Protein AF-0000000086634844 (afdb_homodimer)

Foldseek 3Di:
DQLAADDPVNLVVDDPVVNVVALAQFEEEEEPCLDDPNVVVLSVNLSSHHQEYEYEYQDPVSQVVSQVVSCVRRVHHYYYDNDQLLDLVSLLVVQVVCCVVPNQGAEYHYPFADFDKQDAPVPDDPVVLVVRLSGQQVSLVSNCVNSLVRLLVVLHAHEYEREAAPLLVPVPPPMRGVSNNVSRVNNQVVQVVCQVVCVVSNYHGYYDHPD/DQLAADDPVNLVVDPPVVNVVALAQFAEEEEPCLDDPNVVVLSVNLSSHHQEYEYEYQDPVSQVVSQVVSCVRRVHHYYYDNDQLLDLVSLLVVQVVCCVVPNQGAEYHYPFADFDKQDAPVPDDPVVLVVRLSGQQVSLVSNCVNSLVRCLVVLHAHEYEREAAPLLVPVPPPMRGVSNNVSRVNNQVVQVVCQVVCVVSNYHGYYDHPD

Organism: NCBI:txid1208366

InterPro domains:
  IPR002347 Short-chain dehydrogenase/reductase SDR [PF00106] (26-211)
  IPR002347 Short-chain dehydrogenase/reductase SDR [PR00080] (103-114)
  IPR002347 Short-chain dehydrogenase/reductase SDR [PR00080] (158-166)
  IPR002347 Short-chain dehydrogenase/reductase SDR [PR00080] (180-199)
  IPR002347 Short-chain dehydrogenase/reductase SDR [PR00081] (27-44)
  IPR002347 Short-chain dehydrogenase/reductase SDR [PR00081] (103-114)
  IPR002347 Short-chain dehydrogenase/reductase SDR [PR00081] (152-168)
  IPR002347 Short-chain dehydrogenase/reductase SDR [PR00081] (180-199)
  IPR002347 Short-chain dehydrogenase/reductase SDR [PR00081] (201-211)
  IPR020904 Short-chain dehydrogenase/reductase, conserved site [PS00061] (167-195)
  IPR036291 NAD(P)-binding domain superfamily [SSF51735] (9-211)

Nearest PDB structures (foldseek):
  8bci-assembly2_D  TM=9.249E-01  e=8.885E-14  Pseudomonas aeruginosa PAO1
  4dry-assembly1_A  TM=9.505E-01  e=2.758E-13  Sinorhizobium meliloti 1021
  8bci-assembly2_C  TM=9.245E-01  e=8.885E-14  Pseudomonas aeruginosa PAO1
  8bci-assembly1_A  TM=9.218E-01  e=1.001E-13  Pseudomonas aeruginosa PAO1
  7btm-assembly3_E  TM=8.702E-01  e=8.432E-11  Streptomyces lusitanus

Sequence (422 aa):
EAVQPLTRKVFDQLPHTMRSMSVYGKTIVLTGAARGLGNYMARACAEAGAKNIVIFDANQELGDESAAELHDKTGLPVSFFKVDVRDGAAINAAVEEVVERYGAPDVLVNSAGIADSNIKAETYDPAMFRRLIDINLTGSFLMSQAVGRAMMAAGKPGSIILVASMSGSIVNYPQEQSCYNASKAGVIQLGKSLAAEWAKYDIRVNCISPGEAVQPLTRKVFDQLPHTMRSMSVYGKTIVLTGAARGLGNYMARACAEAGAKNIVIFDANQELGDESAAELHDKTGLPVSFFKVDVRDGAAINAAVEEVVERYGAPDVLVNSAGIADSNIKAETYDPAMFRRLIDINLTGSFLMSQAVGRAMMAAGKPGSIILVASMSGSIVNYPQEQSCYNASKAGVIQLGKSLAAEWAKYDIRVNCISPG

Radius of gyration: 24.72 Å; Cα contacts (8 Å, |Δi|>4): 913; chains: 2; bounding box: 40×80×56 Å

Secondary structure (DSSP, 8-state):
----PPPHHHHTTS-HHHHHT--TT-EEEEES-SSHHHHHHHHHHHHTT-SEEEEEES-HHHHHHHHHHHHHHH-S-EEEEE--TT-HHHHHHHHHHHHHHH-S-SEEEE-------S--GGG--HHHHHHHHIIIIIHHHHHHHHHHHHHHHHT--EEEEEE--GGGTS--SS---HHHHHHHHHHHHHHHHHHHHHGGGTEEEEEE---/----PPPHHHHTTS-HHHHHT--TT-EEEEES-SSHHHHHHHHHHHHTT-SEEEEEES-HHHHHHHHHHHHHHH-S-EEEEE--TT-HHHHHHHHHHHHHHH-S-SEEEE-------S--GGG--HHHHHHHHIIIIIHHHHHHHHHHHHHHHHT--EEEEEE--GGGTS--SS---HHHHHHHHHHHHHHHHHHHHHGGGTEEEEEE---

Solvent-accessible surface area (backbone atoms only — not comparable to full-atom values): 20775 Å² total; per-residue (Å²): 130,84,50,64,49,47,47,68,74,61,50,73,67,43,54,68,73,56,48,72,69,45,48,52,70,28,35,36,37,29,26,33,23,42,46,68,72,26,26,54,49,52,50,51,38,43,24,46,19,30,48,31,42,36,34,30,18,68,48,56,67,51,22,53,51,38,27,51,51,52,20,71,57,56,72,42,58,47,45,65,44,77,31,50,60,70,38,60,68,55,46,45,54,50,52,51,50,44,31,72,73,72,39,57,56,36,30,39,39,41,42,42,62,77,78,62,70,70,44,52,71,78,74,51,55,66,68,58,49,52,52,46,35,37,38,37,29,50,11,49,50,46,52,47,32,49,54,48,46,40,16,55,74,67,72,37,60,29,38,38,38,39,61,36,35,39,44,29,82,37,81,57,84,87,58,35,29,33,65,42,21,11,29,24,17,14,37,44,36,29,29,53,31,46,23,65,69,32,43,85,59,49,29,46,41,44,65,42,52,92,81,127,84,50,64,49,47,48,69,74,62,50,74,67,43,53,68,72,56,46,73,69,44,47,52,70,27,34,36,37,30,25,34,23,42,47,68,72,27,27,53,49,52,49,52,39,43,21,47,18,30,46,33,42,34,34,30,19,67,49,56,69,50,22,51,52,39,28,52,51,52,21,71,56,57,70,42,55,48,43,65,45,78,31,49,60,70,37,60,67,56,45,44,53,52,51,50,51,44,32,72,74,72,39,57,54,38,32,38,39,42,44,43,64,76,79,63,70,71,45,52,72,78,73,52,56,67,68,57,48,51,53,46,35,38,39,36,30,52,11,48,50,46,52,48,32,48,54,48,46,40,16,55,74,67,72,37,61,30,38,37,37,38,62,36,36,38,44,29,83,38,80,57,82,86,59,36,30,32,65,44,22,11,29,24,17,15,36,45,37,28,27,54,30,45,22,65,68,32,45,87,58,48,28,47,39,43,66,43,52,92,80

pLDDT: mean 87.08, std 16.54, range [39.5, 98.75]

Structure (mmCIF, N/CA/C/O backbone):
data_AF-0000000086634844-model_v1
#
loop_
_entity.id
_entity.type
_entity.pdbx_description
1 polymer 'D-arabinitol 2-dehydrogenase'
#
loop_
_atom_site.group_PDB
_atom_site.id
_atom_site.type_symbol
_atom_site.label_atom_id
_atom_site.label_alt_id
_atom_site.label_comp_id
_atom_site.label_asym_id
_atom_site.label_entity_id
_atom_site.label_seq_id
_atom_site.pdbx_PDB_ins_code
_atom_site.Cartn_x
_atom_site.Cartn_y
_atom_site.Cartn_z
_atom_site.occupancy
_atom_site.B_iso_or_equiv
_atom_site.auth_seq_id
_atom_site.auth_comp_id
_atom_site.auth_asym_id
_atom_site.auth_atom_id
_atom_site.pdbx_PDB_model_num
ATOM 1 N N . GLU A 1 1 ? 19.203 32.656 2.291 1 39.84 1 GLU A N 1
ATOM 2 C CA . GLU A 1 1 ? 18.422 33.875 2.051 1 39.84 1 GLU A CA 1
ATOM 3 C C . GLU A 1 1 ? 17.281 34 3.059 1 39.84 1 GLU A C 1
ATOM 5 O O . GLU A 1 1 ? 16.734 33 3.514 1 39.84 1 GLU A O 1
ATOM 10 N N . ALA A 1 2 ? 17.125 35.219 3.605 1 47.25 2 ALA A N 1
ATOM 11 C CA . ALA A 1 2 ? 16.172 35.594 4.637 1 47.25 2 ALA A CA 1
ATOM 12 C C . ALA A 1 2 ? 14.75 35.188 4.246 1 47.25 2 ALA A C 1
ATOM 14 O O . ALA A 1 2 ? 14.336 35.375 3.1 1 47.25 2 ALA A O 1
ATOM 15 N N . VAL A 1 3 ? 14.18 34.094 4.797 1 51.03 3 VAL A N 1
ATOM 16 C CA . VAL A 1 3 ? 12.766 33.781 4.594 1 51.03 3 VAL A CA 1
ATOM 17 C C . VAL A 1 3 ? 11.906 34.938 5.055 1 51.03 3 VAL A C 1
ATOM 19 O O . VAL A 1 3 ? 11.938 35.312 6.23 1 51.03 3 VAL A O 1
ATOM 22 N N . GLN A 1 4 ? 11.516 35.875 4.16 1 53.75 4 GLN A N 1
ATOM 23 C CA . GLN A 1 4 ? 10.641 36.969 4.527 1 53.75 4 GLN A CA 1
ATOM 24 C C . GLN A 1 4 ? 9.172 36.562 4.434 1 53.75 4 GLN A C 1
ATOM 26 O O . GLN A 1 4 ? 8.656 36.344 3.34 1 53.75 4 GLN A O 1
ATOM 31 N N . PRO A 1 5 ? 8.531 36.375 5.621 1 57.34 5 PRO A N 1
ATOM 32 C CA . PRO A 1 5 ? 7.125 35.969 5.586 1 57.34 5 PRO A CA 1
ATOM 33 C C . PRO A 1 5 ? 6.234 37.031 4.926 1 57.34 5 PRO A C 1
ATOM 35 O O . PRO A 1 5 ? 6.559 38.219 4.949 1 57.34 5 PRO A O 1
ATOM 38 N N . LEU A 1 6 ? 5.172 36.562 4.141 1 54.09 6 LEU A N 1
ATOM 39 C CA . LEU A 1 6 ? 4.168 37.438 3.562 1 54.09 6 LEU A CA 1
ATOM 40 C C . LEU A 1 6 ? 3.486 38.281 4.648 1 54.09 6 LEU A C 1
ATOM 42 O O . LEU A 1 6 ? 3.037 37.719 5.66 1 54.09 6 LEU A O 1
ATOM 46 N N . THR A 1 7 ? 3.629 39.562 4.57 1 53.22 7 THR A N 1
ATOM 47 C CA . THR A 1 7 ? 3.008 40.469 5.543 1 53.22 7 THR A CA 1
ATOM 48 C C . THR A 1 7 ? 1.503 40.562 5.305 1 53.22 7 THR A C 1
ATOM 50 O O . THR A 1 7 ? 1.024 40.281 4.203 1 53.22 7 THR A O 1
ATOM 53 N N . ARG A 1 8 ? 0.774 40.75 6.324 1 61.59 8 ARG A N 1
ATOM 54 C CA . ARG A 1 8 ? -0.665 40.969 6.223 1 61.59 8 ARG A CA 1
ATOM 55 C C . ARG A 1 8 ? -0.986 42 5.148 1 61.59 8 ARG A C 1
ATOM 57 O O . ARG A 1 8 ? -1.955 41.844 4.402 1 61.59 8 ARG A O 1
ATOM 64 N N . LYS A 1 9 ? -0.222 43.125 5.082 1 58.12 9 LYS A N 1
ATOM 65 C CA . LYS A 1 9 ? -0.46 44.188 4.129 1 58.12 9 LYS A CA 1
ATOM 66 C C . LYS A 1 9 ? -0.448 43.688 2.693 1 58.12 9 LYS A C 1
ATOM 68 O O . LYS A 1 9 ? -1.319 44.031 1.895 1 58.12 9 LYS A O 1
ATOM 73 N N . VAL A 1 10 ? 0.514 42.875 2.377 1 53.5 10 VAL A N 1
ATOM 74 C CA . VAL A 1 10 ? 0.625 42.344 1.022 1 53.5 10 VAL A CA 1
ATOM 75 C C . VAL A 1 10 ? -0.474 41.312 0.779 1 53.5 10 VAL A C 1
ATOM 77 O O . VAL A 1 10 ? -1.068 41.281 -0.301 1 53.5 10 VAL A O 1
ATOM 80 N N . PHE A 1 11 ? -0.801 40.562 1.791 1 57.69 11 PHE A N 1
ATOM 81 C CA . PHE A 1 11 ? -1.845 39.562 1.693 1 57.69 11 PHE A CA 1
ATOM 82 C C . PHE A 1 11 ? -3.191 40.188 1.372 1 57.69 11 PHE A C 1
ATOM 84 O O . PHE A 1 11 ? -3.945 39.688 0.543 1 57.69 11 PHE A O 1
ATOM 91 N N . ASP A 1 12 ? -3.516 41.25 2.039 1 59.25 12 ASP A N 1
ATOM 92 C CA . ASP A 1 12 ? -4.805 41.906 1.867 1 59.25 12 ASP A CA 1
ATOM 93 C C . ASP A 1 12 ? -4.953 42.438 0.45 1 59.25 12 ASP A C 1
ATOM 95 O O . ASP A 1 12 ? -6.07 42.719 0.002 1 59.25 12 ASP A O 1
ATOM 99 N N . GLN A 1 13 ? -3.793 42.5 -0.184 1 58.62 13 GLN A N 1
ATOM 100 C CA . GLN A 1 13 ? -3.826 43.031 -1.537 1 58.62 13 GLN A CA 1
ATOM 101 C C . GLN A 1 13 ? -3.977 41.938 -2.572 1 58.62 13 GLN A C 1
ATOM 103 O O . GLN A 1 13 ? -4.184 42.188 -3.758 1 58.62 13 GLN A O 1
ATOM 108 N N . LEU A 1 14 ? -3.875 40.688 -2.062 1 57.03 14 LEU A N 1
ATOM 109 C CA . LEU A 1 14 ? -3.971 39.594 -2.998 1 57.03 14 LEU A CA 1
ATOM 110 C C . LEU A 1 14 ? -5.414 39.375 -3.445 1 57.03 14 LEU A C 1
ATOM 112 O O . LEU A 1 14 ? -6.348 39.625 -2.684 1 57.03 14 LEU A O 1
ATOM 116 N N . PRO A 1 15 ? -5.496 38.969 -4.73 1 52.75 15 PRO A N 1
ATOM 117 C CA . PRO A 1 15 ? -6.84 38.594 -5.168 1 52.75 15 PRO A CA 1
ATOM 118 C C . PRO A 1 15 ? -7.418 37.438 -4.363 1 52.75 15 PRO A C 1
ATOM 120 O O . PRO A 1 15 ? -6.668 36.656 -3.785 1 52.75 15 PRO A O 1
ATOM 123 N N . HIS A 1 16 ? -8.734 37.469 -4.281 1 50.94 16 HIS A N 1
ATOM 124 C CA . HIS A 1 16 ? -9.469 36.469 -3.488 1 50.94 16 HIS A CA 1
ATOM 125 C C . HIS A 1 16 ? -9.023 35.062 -3.811 1 50.94 16 HIS A C 1
ATOM 127 O O . HIS A 1 16 ? -8.859 34.219 -2.908 1 50.94 16 HIS A O 1
ATOM 133 N N . THR A 1 17 ? -8.797 34.75 -5.008 1 46.25 17 THR A N 1
ATOM 134 C CA . THR A 1 17 ? -8.406 33.406 -5.449 1 46.25 17 THR A CA 1
ATOM 135 C C . THR A 1 17 ? -7.051 33.031 -4.871 1 46.25 17 THR A C 1
ATOM 137 O O . THR A 1 17 ? -6.855 31.891 -4.441 1 46.25 17 THR A O 1
ATOM 140 N N . MET A 1 18 ? -6.203 34 -4.875 1 48.97 18 MET A N 1
ATOM 141 C CA . MET A 1 18 ? -4.867 33.719 -4.344 1 48.97 18 MET A CA 1
ATOM 142 C C . MET A 1 18 ? -4.898 33.625 -2.824 1 48.97 18 MET A C 1
ATOM 144 O O . MET A 1 18 ? -4.16 32.844 -2.232 1 48.97 18 MET A O 1
ATOM 148 N N . ARG A 1 19 ? -5.797 34.469 -2.248 1 54.38 19 ARG A N 1
ATOM 149 C CA . ARG A 1 19 ? -5.914 34.438 -0.793 1 54.38 19 ARG A CA 1
ATOM 150 C C . ARG A 1 19 ? -6.441 33.094 -0.312 1 54.38 19 ARG A C 1
ATOM 152 O O . ARG A 1 19 ? -6 32.594 0.716 1 54.38 19 ARG A O 1
ATOM 159 N N . SER A 1 20 ? -7.367 32.594 -1.179 1 51.62 20 SER A N 1
ATOM 160 C CA . SER A 1 20 ? -7.992 31.328 -0.78 1 51.62 20 SER A CA 1
ATOM 161 C C . SER A 1 20 ? -6.996 30.172 -0.847 1 51.62 20 SER A C 1
ATOM 163 O O . SER A 1 20 ? -7.168 29.156 -0.165 1 51.62 20 SER A O 1
ATOM 165 N N . MET A 1 21 ? -5.98 30.453 -1.535 1 57.34 21 MET A N 1
ATOM 166 C CA . MET A 1 21 ? -4.977 29.406 -1.686 1 57.34 21 MET A CA 1
ATOM 167 C C . MET A 1 21 ? -3.766 29.688 -0.801 1 57.34 21 MET A C 1
ATOM 169 O O . MET A 1 21 ? -2.82 28.891 -0.773 1 57.34 21 MET A O 1
ATOM 173 N N . SER A 1 22 ? -3.992 30.828 -0.078 1 69.44 22 SER A N 1
ATOM 174 C CA . SER A 1 22 ? -2.859 31.281 0.724 1 69.44 22 SER A CA 1
ATOM 175 C C . SER A 1 22 ? -2.803 30.547 2.061 1 69.44 22 SER A C 1
ATOM 177 O O . SER A 1 22 ? -3.836 30.125 2.592 1 69.44 22 SER A O 1
ATOM 179 N N . VAL A 1 23 ? -1.632 30.266 2.533 1 80.81 23 VAL A N 1
ATOM 180 C CA . VAL A 1 23 ? -1.433 29.656 3.844 1 80.81 23 VAL A CA 1
ATOM 181 C C . VAL A 1 23 ? -1.3 30.75 4.906 1 80.81 23 VAL A C 1
ATOM 183 O O . VAL A 1 23 ? -0.95 30.469 6.055 1 80.81 23 VAL A O 1
ATOM 186 N N . TYR A 1 24 ? -1.638 31.953 4.543 1 83.5 24 TYR A N 1
ATOM 187 C CA . TYR A 1 24 ? -1.5 33.062 5.473 1 83.5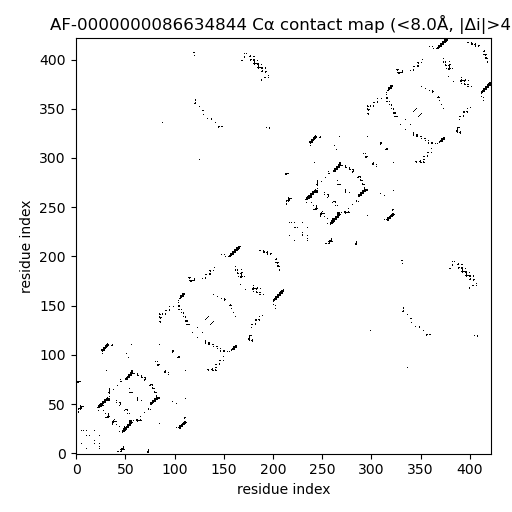 24 TYR A CA 1
ATOM 188 C C . TYR A 1 24 ? -2.402 32.875 6.688 1 83.5 24 TYR A C 1
ATOM 190 O O . TYR A 1 24 ? -3.596 32.594 6.543 1 83.5 24 TYR A O 1
ATOM 198 N N . GLY A 1 25 ? -1.859 33 7.855 1 90.88 25 GLY A N 1
ATOM 199 C CA . GLY A 1 25 ? -2.605 32.906 9.102 1 90.88 25 GLY A CA 1
ATOM 200 C C . GLY A 1 25 ? -2.994 31.5 9.492 1 90.88 25 GLY A C 1
ATOM 201 O O . GLY A 1 25 ? -3.762 31.297 10.43 1 90.88 25 GLY A O 1
ATOM 202 N N . LYS A 1 26 ? -2.463 30.578 8.773 1 94.19 26 LYS A N 1
ATOM 203 C CA . LYS A 1 26 ? -2.889 29.203 8.984 1 94.19 26 LYS A CA 1
ATOM 204 C C . LYS A 1 26 ? -1.898 28.453 9.875 1 94.19 26 LYS A C 1
ATOM 206 O O . LYS A 1 26 ? -0.714 28.797 9.914 1 94.19 26 LYS A O 1
ATOM 211 N N . THR A 1 27 ? -2.408 27.531 10.609 1 97.75 27 THR A N 1
ATOM 212 C CA . THR A 1 27 ? -1.588 26.562 11.312 1 97.75 27 THR A CA 1
ATOM 213 C C . THR A 1 27 ? -1.334 25.344 10.43 1 97.75 27 THR A C 1
ATOM 215 O O . THR A 1 27 ? -2.275 24.672 9.992 1 97.75 27 THR A O 1
ATOM 218 N N . ILE A 1 28 ? -0.035 25.016 10.195 1 97.56 28 ILE A N 1
ATOM 219 C CA . ILE A 1 28 ? 0.343 24 9.227 1 97.56 28 ILE A CA 1
ATOM 220 C C . ILE A 1 28 ? 1.182 22.922 9.914 1 97.56 28 ILE A C 1
ATOM 222 O O . ILE A 1 28 ? 2.191 23.219 10.555 1 97.56 28 ILE A O 1
ATOM 226 N N . VAL A 1 29 ? 0.733 21.734 9.852 1 98.5 29 VAL A N 1
ATOM 227 C CA . VAL A 1 29 ? 1.49 20.578 10.32 1 98.5 29 VAL A CA 1
ATOM 228 C C . VAL A 1 29 ? 2.209 19.922 9.141 1 98.5 29 VAL A C 1
ATOM 230 O O . VAL A 1 29 ? 1.599 19.641 8.109 1 98.5 29 VAL A O 1
ATOM 233 N N . LEU A 1 30 ? 3.486 19.688 9.266 1 97.69 30 LEU A N 1
ATOM 234 C CA . LEU A 1 30 ? 4.273 19 8.242 1 97.69 30 LEU A CA 1
ATOM 235 C C . LEU A 1 30 ? 5.004 17.812 8.836 1 97.69 30 LEU A C 1
ATOM 237 O O . LEU A 1 30 ? 5.676 17.938 9.859 1 97.69 30 LEU A O 1
ATOM 241 N N . THR A 1 31 ? 4.852 16.656 8.227 1 98.31 31 THR A N 1
ATOM 242 C CA . THR A 1 31 ? 5.609 15.484 8.656 1 98.31 31 THR A CA 1
ATOM 243 C C . THR A 1 31 ? 6.883 15.328 7.832 1 98.31 31 THR A C 1
ATOM 245 O O . THR A 1 31 ? 6.934 15.75 6.676 1 98.31 31 THR A O 1
ATOM 248 N N . GLY A 1 32 ? 7.891 14.648 8.445 1 96.44 32 GLY A N 1
ATOM 249 C CA . GLY A 1 32 ? 9.156 14.477 7.742 1 96.44 32 GLY A CA 1
ATOM 250 C C . GLY A 1 32 ? 9.812 15.781 7.355 1 96.44 32 GLY A C 1
ATOM 251 O O . GLY A 1 32 ? 10.398 15.898 6.277 1 96.44 32 GLY A O 1
ATOM 252 N N . ALA A 1 33 ? 9.648 16.781 8.164 1 95.69 33 ALA A N 1
ATOM 253 C CA . ALA A 1 33 ? 10.031 18.109 7.723 1 95.69 33 ALA A CA 1
ATOM 254 C C . ALA A 1 33 ? 11.281 18.594 8.445 1 95.69 33 ALA A C 1
ATOM 256 O O . ALA A 1 33 ? 11.602 19.781 8.438 1 95.69 33 ALA A O 1
ATOM 257 N N . ALA A 1 34 ? 11.938 17.641 9.164 1 95.62 34 ALA A N 1
ATOM 258 C CA . ALA A 1 34 ? 13.188 18.016 9.812 1 95.62 34 ALA A CA 1
ATOM 259 C C . ALA A 1 34 ? 14.281 18.281 8.781 1 95.62 34 ALA A C 1
ATOM 261 O O . ALA A 1 34 ? 15.25 18.984 9.062 1 95.62 34 ALA A O 1
ATOM 262 N N . ARG A 1 35 ? 14.117 17.688 7.602 1 91 35 ARG A N 1
ATOM 263 C CA . ARG A 1 35 ? 15.062 17.859 6.508 1 91 35 ARG A CA 1
ATOM 264 C C . ARG A 1 35 ? 14.398 17.609 5.16 1 91 35 ARG A C 1
ATOM 266 O O . ARG A 1 35 ? 13.203 17.312 5.102 1 91 35 ARG A O 1
ATOM 273 N N . GLY A 1 36 ? 15.156 17.922 4.145 1 88.44 36 GLY A N 1
ATOM 274 C CA . GLY A 1 36 ? 14.727 17.531 2.811 1 88.44 36 GLY A CA 1
ATOM 275 C C . GLY A 1 36 ? 13.516 18.312 2.322 1 88.44 36 GLY A C 1
ATOM 276 O O . GLY A 1 36 ? 13.375 19.5 2.621 1 88.44 36 GLY A O 1
ATOM 277 N N . LEU A 1 37 ? 12.719 17.641 1.517 1 83.62 37 LEU A N 1
ATOM 278 C CA . LEU A 1 37 ? 11.578 18.25 0.848 1 83.62 37 LEU A CA 1
ATOM 279 C C . LEU A 1 37 ? 10.594 18.828 1.865 1 83.62 37 LEU A C 1
ATOM 281 O O . LEU A 1 37 ? 10.086 19.938 1.685 1 83.62 37 LEU A O 1
ATOM 285 N N . GLY A 1 38 ? 10.375 18.078 2.959 1 91.25 38 GLY A N 1
ATOM 286 C CA . GLY A 1 38 ? 9.477 18.562 3.994 1 91.25 38 GLY A CA 1
ATOM 287 C C . GLY A 1 38 ? 9.938 19.859 4.637 1 91.25 38 GLY A C 1
ATOM 288 O O . GLY A 1 38 ? 9.133 20.75 4.918 1 91.25 38 GLY A O 1
ATOM 289 N N . ASN A 1 39 ? 11.195 19.906 4.801 1 93.38 39 ASN A N 1
ATOM 290 C CA . ASN A 1 39 ? 11.758 21.109 5.391 1 93.38 39 ASN A CA 1
ATOM 291 C C . ASN A 1 39 ? 11.625 22.312 4.449 1 93.38 39 ASN A C 1
ATOM 293 O O . ASN A 1 39 ? 11.281 23.406 4.883 1 93.38 39 ASN A O 1
ATOM 297 N N . TYR A 1 40 ? 11.844 22.125 3.205 1 87.56 40 TYR A N 1
ATOM 298 C CA . TYR A 1 40 ? 11.703 23.203 2.223 1 87.56 40 TYR A CA 1
ATOM 299 C C . TYR A 1 40 ? 10.258 23.688 2.15 1 87.56 40 TYR A C 1
ATOM 301 O O . TYR A 1 40 ? 10 24.875 2.004 1 87.56 40 TYR A O 1
ATOM 309 N N . MET A 1 41 ? 9.375 22.781 2.307 1 88.88 41 MET A N 1
ATOM 310 C CA . MET A 1 41 ? 7.965 23.156 2.289 1 88.88 41 MET A CA 1
ATOM 311 C C . MET A 1 41 ? 7.602 23.953 3.537 1 88.88 41 MET A C 1
ATOM 313 O O . MET A 1 41 ? 6.832 24.906 3.463 1 88.88 41 MET A O 1
ATOM 317 N N . ALA A 1 42 ? 8.164 23.516 4.621 1 93.75 42 ALA A N 1
ATOM 318 C CA . ALA A 1 42 ? 7.938 24.266 5.852 1 93.75 42 ALA A CA 1
ATOM 319 C C . ALA A 1 42 ? 8.422 25.703 5.703 1 93.75 42 ALA A C 1
ATOM 321 O O . ALA A 1 42 ? 7.711 26.641 6.082 1 93.75 42 ALA A O 1
ATOM 322 N N . ARG A 1 43 ? 9.523 25.844 5.102 1 90.38 43 ARG A N 1
ATOM 323 C CA . ARG A 1 43 ? 10.102 27.172 4.879 1 90.38 43 ARG A CA 1
ATOM 324 C C . ARG A 1 43 ? 9.219 28 3.951 1 90.38 43 ARG A C 1
ATOM 326 O O . ARG A 1 43 ? 8.969 29.188 4.211 1 90.38 43 ARG A O 1
ATOM 333 N N . ALA A 1 44 ? 8.781 27.391 2.906 1 84.06 44 ALA A N 1
ATOM 334 C CA . ALA A 1 44 ? 7.922 28.078 1.94 1 84.06 44 ALA A CA 1
ATOM 335 C C . ALA A 1 44 ? 6.617 28.531 2.592 1 84.06 44 ALA A C 1
ATOM 337 O O . ALA A 1 44 ? 6.137 29.641 2.326 1 84.06 44 ALA A O 1
ATOM 338 N N . CYS A 1 45 ? 6.074 27.703 3.438 1 90.12 45 CYS A N 1
ATOM 339 C CA . CYS A 1 45 ? 4.844 28.047 4.141 1 90.12 45 CYS A CA 1
ATOM 340 C C . CYS A 1 45 ? 5.062 29.203 5.094 1 90.12 45 CYS A C 1
ATOM 342 O O . CYS A 1 45 ? 4.215 30.094 5.203 1 90.12 45 CYS A O 1
ATOM 344 N N . ALA A 1 46 ? 6.176 29.141 5.785 1 89.62 46 ALA A N 1
ATOM 345 C CA . ALA A 1 46 ? 6.52 30.234 6.684 1 89.62 46 ALA A CA 1
ATOM 346 C C . ALA A 1 46 ? 6.641 31.547 5.918 1 89.62 46 ALA A C 1
ATOM 348 O O . ALA A 1 46 ? 6.078 32.562 6.328 1 89.62 46 ALA A O 1
ATOM 349 N N . GLU A 1 47 ? 7.25 31.469 4.809 1 81.06 47 GLU A N 1
ATOM 350 C CA . GLU A 1 47 ? 7.441 32.656 3.973 1 81.06 47 GLU A CA 1
ATOM 351 C C . GLU A 1 47 ? 6.109 33.156 3.436 1 81.06 47 GLU A C 1
ATOM 353 O O . GLU A 1 47 ? 5.934 34.375 3.242 1 81.06 47 GLU A O 1
ATOM 358 N N . ALA A 1 48 ? 5.262 32.25 3.262 1 80.31 48 ALA A N 1
ATOM 359 C CA . ALA A 1 48 ? 3.967 32.594 2.68 1 80.31 48 ALA A CA 1
ATOM 360 C C . ALA A 1 48 ? 3.006 33.125 3.744 1 80.31 48 ALA A C 1
ATOM 362 O O . ALA A 1 48 ? 1.852 33.438 3.445 1 80.31 48 ALA A O 1
ATOM 363 N N . GLY A 1 49 ? 3.459 33.188 5.023 1 85.31 49 GLY A N 1
ATOM 364 C CA . GLY A 1 49 ? 2.682 33.906 6.031 1 85.31 49 GLY A CA 1
ATOM 365 C C . GLY A 1 49 ? 1.945 32.969 6.977 1 85.31 49 GLY A C 1
ATOM 366 O O . GLY A 1 49 ? 0.981 33.375 7.629 1 85.31 49 GLY A O 1
ATOM 367 N N . ALA A 1 50 ? 2.301 31.688 7.043 1 91.62 50 ALA A N 1
ATOM 368 C CA . ALA A 1 50 ? 1.719 30.781 8.031 1 91.62 50 ALA A CA 1
ATOM 369 C C . ALA A 1 50 ? 1.812 31.375 9.438 1 91.62 50 ALA A C 1
ATOM 371 O O . ALA A 1 50 ? 2.787 32.062 9.766 1 91.62 50 ALA A O 1
ATOM 372 N N . LYS A 1 51 ? 0.782 31.172 10.148 1 94.5 51 LYS A N 1
ATOM 373 C CA . LYS A 1 51 ? 0.759 31.656 11.531 1 94.5 51 LYS A CA 1
ATOM 374 C C . LYS A 1 51 ? 1.59 30.766 12.445 1 94.5 51 LYS A C 1
ATOM 376 O O . LYS A 1 51 ? 2.33 31.266 13.297 1 94.5 51 LYS A O 1
ATOM 381 N N . ASN A 1 52 ? 1.393 29.469 12.352 1 97.06 52 ASN A N 1
ATOM 382 C CA . ASN A 1 52 ? 2.119 28.469 13.109 1 97.06 52 ASN A CA 1
ATOM 383 C C . ASN A 1 52 ? 2.643 27.359 12.203 1 97.06 52 ASN A C 1
ATOM 385 O O . ASN A 1 52 ? 1.935 26.891 11.305 1 97.06 52 ASN A O 1
ATOM 389 N N . ILE A 1 53 ? 3.885 27.016 12.414 1 97.56 53 ILE A N 1
ATOM 390 C CA . ILE A 1 53 ? 4.469 25.859 11.742 1 97.56 53 ILE A CA 1
ATOM 391 C C . ILE A 1 53 ? 4.746 24.75 12.766 1 97.56 53 ILE A C 1
ATOM 393 O O . ILE A 1 53 ? 5.391 24.984 13.789 1 97.56 53 ILE A O 1
ATOM 397 N N . VAL A 1 54 ? 4.223 23.625 12.523 1 98.62 54 VAL A N 1
ATOM 398 C CA . VAL A 1 54 ? 4.422 22.484 13.414 1 98.62 54 VAL A CA 1
ATOM 399 C C . VAL A 1 54 ? 5.102 21.344 12.648 1 98.62 54 VAL A C 1
ATOM 401 O O . VAL A 1 54 ? 4.562 20.844 11.664 1 98.62 54 VAL A O 1
ATOM 404 N N . ILE A 1 55 ? 6.258 20.875 13.125 1 98.38 55 ILE A N 1
ATOM 405 C CA . ILE A 1 55 ? 7.062 19.859 12.453 1 98.38 55 ILE A CA 1
ATOM 406 C C . ILE A 1 55 ? 6.961 18.547 13.211 1 98.38 55 ILE A C 1
ATOM 408 O O . ILE A 1 55 ? 7.23 18.484 14.414 1 98.38 55 ILE A O 1
ATOM 412 N N . PHE A 1 56 ? 6.512 17.516 12.547 1 98.5 56 PHE A N 1
ATOM 413 C CA . PHE A 1 56 ? 6.59 16.141 13.023 1 98.5 56 PHE A CA 1
ATOM 414 C C . PHE A 1 56 ? 7.711 15.383 12.328 1 98.5 56 PHE A C 1
ATOM 416 O O . PHE A 1 56 ? 7.809 15.398 11.102 1 98.5 56 PHE A O 1
ATOM 423 N N . ASP A 1 57 ? 8.547 14.711 13.078 1 98.12 57 ASP A N 1
ATOM 424 C CA . ASP A 1 57 ? 9.633 13.906 12.523 1 98.12 57 ASP A CA 1
ATOM 425 C C . ASP A 1 57 ? 10.148 12.898 13.547 1 98.12 57 ASP A C 1
ATOM 427 O O . ASP A 1 57 ? 9.992 13.094 14.75 1 98.12 57 ASP A O 1
ATOM 431 N N . ALA A 1 58 ? 10.82 11.891 13.055 1 96.69 58 ALA A N 1
ATOM 432 C CA . ALA A 1 58 ? 11.305 10.836 13.945 1 96.69 58 ALA A CA 1
ATOM 433 C C . ALA A 1 58 ? 12.664 11.211 14.539 1 96.69 58 ALA A C 1
ATOM 435 O O . ALA A 1 58 ? 13.094 10.625 15.531 1 96.69 58 ALA A O 1
ATOM 436 N N . ASN A 1 59 ? 13.344 12.102 13.906 1 96.56 59 ASN A N 1
ATOM 437 C CA . ASN A 1 59 ? 14.688 12.461 14.344 1 96.56 59 ASN A CA 1
ATOM 438 C C . ASN A 1 59 ? 14.664 13.672 15.281 1 96.56 59 ASN A C 1
ATOM 440 O O . ASN A 1 59 ? 14.469 14.805 14.836 1 96.56 59 ASN A O 1
ATOM 444 N N . GLN A 1 60 ? 14.93 13.43 16.547 1 97 60 GLN A N 1
ATOM 445 C CA . GLN A 1 60 ? 14.828 14.469 17.562 1 97 60 GLN A CA 1
ATOM 446 C C . GLN A 1 60 ? 15.828 15.594 17.297 1 97 60 GLN A C 1
ATOM 448 O O . GLN A 1 60 ? 15.445 16.766 17.234 1 97 60 GLN A O 1
ATOM 453 N N . GLU A 1 61 ? 17.062 15.203 17.078 1 97.31 61 GLU A N 1
ATOM 454 C CA . GLU A 1 61 ? 18.125 16.203 16.938 1 97.31 61 GLU A CA 1
ATOM 455 C C . GLU A 1 61 ? 17.891 17.078 15.719 1 97.31 61 GLU A C 1
ATOM 457 O O . GLU A 1 61 ? 17.906 18.312 15.82 1 97.31 61 GLU A O 1
ATOM 462 N N . LEU A 1 62 ? 17.656 16.484 14.594 1 96.5 62 LEU A N 1
ATOM 463 C CA . LEU A 1 62 ? 17.422 17.234 13.352 1 96.5 62 LEU A CA 1
ATOM 464 C C . LEU A 1 62 ? 16.156 18.078 13.461 1 96.5 62 LEU A C 1
ATOM 466 O O . LEU A 1 62 ? 16.094 19.188 12.93 1 96.5 62 LEU A O 1
ATOM 470 N N . GLY A 1 63 ? 15.172 17.547 14.125 1 97.75 63 GLY A N 1
ATOM 471 C CA . GLY A 1 63 ? 13.922 18.266 14.305 1 97.75 63 GLY A CA 1
ATOM 472 C C . GLY A 1 63 ? 14.078 19.516 15.148 1 97.75 63 GLY A C 1
ATOM 473 O O . GLY A 1 63 ? 13.578 20.594 14.773 1 97.75 63 GLY A O 1
ATOM 474 N N . ASP A 1 64 ? 14.766 19.391 16.25 1 97.69 64 ASP A N 1
ATOM 475 C CA . ASP A 1 64 ? 15.016 20.531 17.109 1 97.69 64 ASP A CA 1
ATOM 476 C C . ASP A 1 64 ? 15.789 21.625 16.375 1 97.69 64 ASP A C 1
ATOM 478 O O . ASP A 1 64 ? 15.445 22.797 16.453 1 97.69 64 ASP A O 1
ATOM 482 N N . GLU A 1 65 ? 16.781 21.156 15.695 1 97.44 65 GLU A N 1
ATOM 483 C CA . GLU A 1 65 ? 17.609 22.094 14.945 1 97.44 65 GLU A CA 1
ATOM 484 C C . GLU A 1 65 ? 16.812 22.797 13.867 1 97.44 65 GLU A C 1
ATOM 486 O O . GLU A 1 65 ? 16.922 24.016 13.703 1 97.44 65 GLU A O 1
ATOM 491 N N . SER A 1 66 ? 16.016 22.094 13.117 1 96.94 66 SER A N 1
ATOM 492 C CA . SER A 1 66 ? 15.227 22.656 12.031 1 96.94 66 SER A CA 1
ATOM 493 C C . SER A 1 66 ? 14.195 23.641 12.547 1 96.94 66 SER A C 1
ATOM 495 O O . SER A 1 66 ? 14.016 24.719 11.977 1 96.94 66 SER A O 1
ATOM 497 N N . ALA A 1 67 ? 13.547 23.297 13.617 1 97.69 67 ALA A N 1
ATOM 498 C CA . ALA A 1 67 ? 12.539 24.172 14.203 1 97.69 67 ALA A CA 1
ATOM 499 C C . ALA A 1 67 ? 13.164 25.469 14.711 1 97.69 67 ALA A C 1
ATOM 501 O O . ALA A 1 67 ? 12.641 26.547 14.469 1 97.69 67 ALA A O 1
ATOM 502 N N . ALA A 1 68 ? 14.25 25.328 15.406 1 97.44 68 ALA A N 1
ATOM 503 C CA . ALA A 1 68 ? 14.945 26.5 15.945 1 97.44 68 ALA A CA 1
ATOM 504 C C . ALA A 1 68 ? 15.406 27.422 14.828 1 97.44 68 ALA A C 1
ATOM 506 O O . ALA A 1 68 ? 15.227 28.641 14.914 1 97.44 68 ALA A O 1
ATOM 507 N N . GLU A 1 69 ? 15.984 26.828 13.852 1 96 69 GLU A N 1
ATOM 508 C CA . GLU A 1 69 ? 16.484 27.609 12.727 1 96 69 GLU A CA 1
ATOM 509 C C . GLU A 1 69 ? 15.367 28.375 12.031 1 96 69 GLU A C 1
ATOM 511 O O . GLU A 1 69 ? 15.508 29.562 11.734 1 96 69 GLU A O 1
ATOM 516 N N . LEU A 1 70 ? 14.273 27.703 11.75 1 95.31 70 LEU A N 1
ATOM 517 C CA . LEU A 1 70 ? 13.156 28.312 11.047 1 95.31 70 LEU A CA 1
ATOM 518 C C . LEU A 1 70 ? 12.531 29.422 11.891 1 95.31 70 LEU A C 1
ATOM 520 O O . LEU A 1 70 ? 12.164 30.469 11.367 1 95.31 70 LEU A O 1
ATOM 524 N N . HIS A 1 71 ? 12.414 29.203 13.195 1 96.31 71 HIS A N 1
ATOM 525 C CA . HIS A 1 71 ? 11.93 30.234 14.102 1 96.31 71 HIS A CA 1
ATOM 526 C C . HIS A 1 71 ? 12.836 31.469 14.07 1 96.31 71 HIS A C 1
ATOM 528 O O . HIS A 1 71 ? 12.352 32.594 13.969 1 96.31 71 HIS A O 1
ATOM 534 N N . ASP A 1 72 ? 14.094 31.203 14.164 1 94.56 72 ASP A N 1
ATOM 535 C CA . ASP A 1 72 ? 15.062 32.312 14.203 1 94.56 72 ASP A CA 1
ATOM 536 C C . ASP A 1 72 ? 14.992 33.125 12.93 1 94.56 72 ASP A C 1
ATOM 538 O O . ASP A 1 72 ? 15.109 34.375 12.984 1 94.56 72 ASP A O 1
ATOM 542 N N . LYS A 1 73 ? 14.773 32.5 11.859 1 89.94 73 LYS A N 1
ATOM 543 C CA . LYS A 1 73 ? 14.797 33.156 10.562 1 89.94 73 LYS A CA 1
ATOM 544 C C . LYS A 1 73 ? 13.492 33.906 10.312 1 89.94 73 LYS A C 1
ATOM 546 O O . LYS A 1 73 ? 13.469 34.906 9.57 1 89.94 73 LYS A O 1
ATOM 551 N N . THR A 1 74 ? 12.414 33.5 10.906 1 89.38 74 THR A N 1
ATOM 552 C CA . THR A 1 74 ? 11.117 34 10.484 1 89.38 74 THR A CA 1
ATOM 553 C C . THR A 1 74 ? 10.43 34.719 11.633 1 89.38 74 THR A C 1
ATOM 555 O O . THR A 1 74 ? 9.516 35.531 11.414 1 89.38 74 THR A O 1
ATOM 558 N N . GLY A 1 75 ? 10.789 34.406 12.891 1 92.06 75 GLY A N 1
ATOM 559 C CA . GLY A 1 75 ? 10.125 34.938 14.07 1 92.06 75 GLY A CA 1
ATOM 560 C C . GLY A 1 75 ? 8.789 34.281 14.352 1 92.06 75 GLY A C 1
ATOM 561 O O . GLY A 1 75 ? 8.133 34.562 15.344 1 92.06 75 GLY A O 1
ATOM 562 N N . LEU A 1 76 ? 8.383 33.344 13.5 1 92.31 76 LEU A N 1
ATOM 563 C CA . LEU A 1 76 ? 7.105 32.656 13.648 1 92.31 76 LEU A CA 1
ATOM 564 C C . LEU A 1 76 ? 7.199 31.562 14.719 1 92.31 76 LEU A C 1
ATOM 566 O O . LEU A 1 76 ? 8.289 31.047 14.984 1 92.31 76 LEU A O 1
ATOM 570 N N . PRO A 1 77 ? 6.039 31.297 15.352 1 95.88 77 PRO A N 1
ATOM 571 C CA . PRO A 1 77 ? 6.027 30.094 16.203 1 95.88 77 PRO A CA 1
ATOM 572 C C . PRO A 1 77 ? 6.281 28.812 15.406 1 95.88 77 PRO A C 1
ATOM 574 O O . PRO A 1 77 ? 5.57 28.531 14.438 1 95.88 77 PRO A O 1
ATOM 577 N N . VAL A 1 78 ? 7.305 28.125 15.75 1 97.56 78 VAL A N 1
ATOM 578 C CA . VAL A 1 78 ? 7.641 26.828 15.164 1 97.56 78 VAL A CA 1
ATOM 579 C C . VAL A 1 78 ? 7.793 25.781 16.266 1 97.56 78 VAL A C 1
ATOM 581 O O . VAL A 1 78 ? 8.555 25.984 17.219 1 97.56 78 VAL A O 1
ATOM 584 N N . SER A 1 79 ? 7.023 24.781 16.203 1 98.06 79 SER A N 1
ATOM 585 C CA . SER A 1 79 ? 7.094 23.703 17.188 1 98.06 79 SER A CA 1
ATOM 586 C C . SER A 1 79 ? 7.543 22.391 16.531 1 98.06 79 SER A C 1
ATOM 588 O O . SER A 1 79 ? 7.242 22.141 15.367 1 98.06 79 SER A O 1
ATOM 590 N N . PHE A 1 80 ? 8.258 21.594 17.312 1 98.44 80 PHE A N 1
ATOM 591 C CA . PHE A 1 80 ? 8.672 20.266 16.875 1 98.44 80 PHE A CA 1
ATOM 592 C C . PHE A 1 80 ? 8.133 19.188 17.812 1 98.44 80 PHE A C 1
ATOM 594 O O . PHE A 1 80 ? 8.148 19.359 19.031 1 98.44 80 PHE A O 1
ATOM 601 N N . PHE A 1 81 ? 7.605 18.141 17.234 1 98.31 81 PHE A N 1
ATOM 602 C CA . PHE A 1 81 ? 7.188 16.938 17.938 1 98.31 81 PHE A CA 1
ATOM 603 C C . PHE A 1 81 ? 7.891 15.711 17.375 1 98.31 81 PHE A C 1
ATOM 605 O O . PHE A 1 81 ? 7.871 15.484 16.156 1 98.31 81 PHE A O 1
ATOM 612 N N . LYS A 1 82 ? 8.562 14.969 18.203 1 98.31 82 LYS A N 1
ATOM 613 C CA . LYS A 1 82 ? 9.125 13.688 17.766 1 98.31 82 LYS A CA 1
ATOM 614 C C . LYS A 1 82 ? 8.023 12.648 17.562 1 98.31 82 LYS A C 1
ATOM 616 O O . LYS A 1 82 ? 7.457 12.141 18.531 1 98.31 82 LYS A O 1
ATOM 621 N N . VAL A 1 83 ? 7.801 12.344 16.312 1 97.81 83 VAL A N 1
ATOM 622 C CA . VAL A 1 83 ? 6.723 11.406 16 1 97.81 83 VAL A CA 1
ATOM 623 C C . VAL A 1 83 ? 7.18 10.438 14.914 1 97.81 83 VAL A C 1
ATOM 625 O O . VAL A 1 83 ? 7.676 10.859 13.867 1 97.81 83 VAL A O 1
ATOM 628 N N . ASP A 1 84 ? 7.117 9.195 15.227 1 97.69 84 ASP A N 1
ATOM 629 C CA . ASP A 1 84 ? 7.137 8.156 14.195 1 97.69 84 ASP A CA 1
ATOM 630 C C . ASP A 1 84 ? 5.754 7.977 13.57 1 97.69 84 ASP A C 1
ATOM 632 O O . ASP A 1 84 ? 4.793 7.648 14.266 1 97.69 84 ASP A O 1
ATOM 636 N N . VAL A 1 85 ? 5.688 8.195 12.273 1 97.5 85 VAL A N 1
ATOM 637 C CA . VAL A 1 85 ? 4.383 8.227 11.617 1 97.5 85 VAL A CA 1
ATOM 638 C C . VAL A 1 85 ? 3.762 6.836 11.633 1 97.5 85 VAL A C 1
ATOM 640 O O . VAL A 1 85 ? 2.604 6.66 11.242 1 97.5 85 VAL A O 1
ATOM 643 N N . ARG A 1 86 ? 4.461 5.844 12.055 1 96.75 86 ARG A N 1
ATOM 644 C CA . ARG A 1 86 ? 3.918 4.492 12.172 1 96.75 86 ARG A CA 1
ATOM 645 C C . ARG A 1 86 ? 3.223 4.297 13.516 1 96.75 86 ARG A C 1
ATOM 647 O O . ARG A 1 86 ? 2.504 3.314 13.711 1 96.75 86 ARG A O 1
ATOM 654 N N . ASP A 1 87 ? 3.432 5.176 14.406 1 97.81 87 ASP A N 1
ATOM 655 C CA . ASP A 1 87 ? 2.898 5.074 15.758 1 97.81 87 ASP A CA 1
ATOM 656 C C . ASP A 1 87 ? 1.626 5.902 15.914 1 97.81 87 ASP A C 1
ATOM 658 O O . ASP A 1 87 ? 1.688 7.094 16.234 1 97.81 87 ASP A O 1
ATOM 662 N N . GLY A 1 88 ? 0.467 5.207 15.789 1 97.5 88 GLY A N 1
ATOM 663 C CA . GLY A 1 88 ? -0.819 5.887 15.836 1 97.5 88 GLY A CA 1
ATOM 664 C C . GLY A 1 88 ? -1.073 6.598 17.156 1 97.5 88 GLY A C 1
ATOM 665 O O . GLY A 1 88 ? -1.62 7.703 17.172 1 97.5 88 GLY A O 1
ATOM 666 N N . ALA A 1 89 ? -0.691 5.965 18.203 1 97.56 89 ALA A N 1
ATOM 667 C CA . ALA A 1 89 ? -0.898 6.566 19.531 1 97.56 89 ALA A CA 1
ATOM 668 C C . ALA A 1 89 ? -0.067 7.836 19.688 1 97.56 89 ALA A C 1
ATOM 670 O O . ALA A 1 89 ? -0.561 8.844 20.188 1 97.56 89 ALA A O 1
ATOM 671 N N . ALA A 1 90 ? 1.188 7.801 19.266 1 97.81 90 ALA A N 1
ATOM 672 C CA . ALA A 1 90 ? 2.059 8.977 19.344 1 97.81 90 ALA A CA 1
ATOM 673 C C . ALA A 1 90 ? 1.527 10.102 18.469 1 97.81 90 ALA A C 1
ATOM 675 O O . ALA A 1 90 ? 1.579 11.273 18.859 1 97.81 90 ALA A O 1
ATOM 676 N N . ILE A 1 91 ? 1.009 9.781 17.297 1 98.62 91 ILE A N 1
ATOM 677 C CA . ILE A 1 91 ? 0.432 10.766 16.391 1 98.62 91 ILE A CA 1
ATOM 678 C C . ILE A 1 91 ? -0.752 11.453 17.062 1 98.62 91 ILE A C 1
ATOM 680 O O . ILE A 1 91 ? -0.825 12.688 17.078 1 98.62 91 ILE A O 1
ATOM 684 N N . ASN A 1 92 ? -1.64 10.641 17.609 1 98.5 92 ASN A N 1
ATOM 685 C CA . ASN A 1 92 ? -2.828 11.203 18.25 1 98.5 92 ASN A CA 1
ATOM 686 C C . ASN A 1 92 ? -2.463 12.125 19.406 1 98.5 92 ASN A C 1
ATOM 688 O O . ASN A 1 92 ? -3.029 13.211 19.547 1 98.5 92 ASN A O 1
ATOM 692 N N . ALA A 1 93 ? -1.524 11.688 20.203 1 98.5 93 ALA A N 1
ATOM 693 C CA . ALA A 1 93 ? -1.092 12.5 21.344 1 98.5 93 ALA A CA 1
ATOM 694 C C . ALA A 1 93 ? -0.499 13.828 20.875 1 98.5 93 ALA A C 1
ATOM 696 O O . ALA A 1 93 ? -0.794 14.883 21.438 1 98.5 93 ALA A O 1
ATOM 697 N N . ALA A 1 94 ? 0.328 13.797 19.859 1 98.62 94 ALA A N 1
ATOM 698 C CA . ALA A 1 94 ? 0.958 15 19.328 1 98.62 94 ALA A CA 1
ATOM 699 C C . ALA A 1 94 ? -0.081 15.938 18.719 1 98.62 94 ALA A C 1
ATOM 701 O O . ALA A 1 94 ? -0.02 17.156 18.922 1 98.62 94 ALA A O 1
ATOM 702 N N . VAL A 1 95 ? -1.035 15.406 17.953 1 98.75 95 VAL A N 1
ATOM 703 C CA . VAL A 1 95 ? -2.078 16.219 17.328 1 98.75 95 VAL A CA 1
ATOM 704 C C . VAL A 1 95 ? -2.941 16.875 18.406 1 98.75 95 VAL A C 1
ATOM 706 O O . VAL A 1 95 ? -3.332 18.031 18.281 1 98.75 95 VAL A O 1
ATOM 709 N N . GLU A 1 96 ? -3.209 16.094 19.453 1 98.62 96 GLU A N 1
ATOM 710 C CA . GLU A 1 96 ? -3.959 16.656 20.578 1 98.62 96 GLU A CA 1
ATOM 711 C C . GLU A 1 96 ? -3.225 17.844 21.188 1 98.62 96 GLU A C 1
ATOM 713 O O . GLU A 1 96 ? -3.84 18.859 21.516 1 98.62 96 GLU A O 1
ATOM 718 N N . GLU A 1 97 ? -1.987 17.719 21.391 1 98.44 97 GLU A N 1
ATOM 719 C CA . GLU A 1 97 ? -1.197 18.812 21.938 1 98.44 97 GLU A CA 1
ATOM 720 C C . GLU A 1 97 ? -1.229 20.016 21 1 98.44 97 GLU A C 1
ATOM 722 O O . GLU A 1 97 ? -1.293 21.172 21.453 1 98.44 97 GLU A O 1
ATOM 727 N N . VAL A 1 98 ? -1.111 19.797 19.703 1 98.44 98 VAL A N 1
ATOM 728 C CA . VAL A 1 98 ? -1.193 20.875 18.719 1 98.44 98 VAL A CA 1
ATOM 729 C C . VAL A 1 98 ? -2.531 21.594 18.844 1 98.44 98 VAL A C 1
ATOM 731 O O . VAL A 1 98 ? -2.582 22.828 18.828 1 98.44 98 VAL A O 1
ATOM 734 N N . VAL A 1 99 ? -3.604 20.844 18.984 1 98.56 99 VAL A N 1
ATOM 735 C CA . VAL A 1 99 ? -4.941 21.422 19.109 1 98.56 99 VAL A CA 1
ATOM 736 C C . VAL A 1 99 ? -5.027 22.266 20.359 1 98.56 99 VAL A C 1
ATOM 738 O O . VAL A 1 99 ? -5.617 23.359 20.344 1 98.56 99 VAL A O 1
ATOM 741 N N . GLU A 1 100 ? -4.461 21.766 21.422 1 98.19 100 GLU A N 1
ATOM 742 C CA . GLU A 1 100 ? -4.473 22.5 22.672 1 98.19 100 GLU A CA 1
ATOM 743 C C . GLU A 1 100 ? -3.725 23.828 22.547 1 98.19 100 GLU A C 1
ATOM 745 O O . GLU A 1 100 ? -4.168 24.844 23.078 1 98.19 100 GLU A O 1
ATOM 750 N N . ARG A 1 101 ? -2.668 23.828 21.828 1 97.25 101 ARG A N 1
ATOM 751 C CA . ARG A 1 101 ? -1.79 24.984 21.75 1 97.25 101 ARG A CA 1
ATOM 752 C C . ARG A 1 101 ? -2.289 25.984 20.703 1 97.25 101 ARG A C 1
ATOM 754 O O . ARG A 1 101 ? -2.203 27.188 20.906 1 97.25 101 ARG A O 1
ATOM 761 N N . TYR A 1 102 ? -2.709 25.469 19.578 1 97.38 102 TYR A N 1
ATOM 762 C CA . TYR A 1 102 ? -2.904 26.344 18.422 1 97.38 102 TYR A CA 1
ATOM 763 C C . TYR A 1 102 ? -4.324 26.219 17.891 1 97.38 102 TYR A C 1
ATOM 765 O O . TYR A 1 102 ? -4.711 26.953 16.969 1 97.38 102 TYR A O 1
ATOM 773 N N . GLY A 1 103 ? -5.16 25.312 18.469 1 97.69 103 GLY A N 1
ATOM 774 C CA . GLY A 1 103 ? -6.398 24.922 17.812 1 97.69 103 GLY A CA 1
ATOM 775 C C . GLY A 1 103 ? -6.191 23.906 16.719 1 97.69 103 GLY A C 1
ATOM 776 O O . GLY A 1 103 ? -5.055 23.516 16.422 1 97.69 103 GLY A O 1
ATOM 777 N N . ALA A 1 104 ? -7.312 23.453 16.078 1 98.12 104 ALA A N 1
ATOM 778 C CA . ALA A 1 104 ? -7.227 22.469 15 1 98.12 104 ALA A CA 1
ATOM 779 C C . ALA A 1 104 ? -6.379 22.984 13.844 1 98.12 104 ALA A C 1
ATOM 781 O O . ALA A 1 104 ? -6.504 24.141 13.438 1 98.12 104 ALA A O 1
ATOM 782 N N . PRO A 1 105 ? -5.492 22.125 13.344 1 98.12 105 PRO A N 1
ATOM 783 C CA . PRO A 1 105 ? -4.691 22.547 12.203 1 98.12 105 PRO A CA 1
ATOM 784 C C . PRO A 1 105 ? -5.539 22.906 10.984 1 98.12 105 PRO A C 1
ATOM 786 O O . PRO A 1 105 ? -6.621 22.344 10.797 1 98.12 105 PRO A O 1
ATOM 789 N N . ASP A 1 106 ? -5.016 23.844 10.164 1 97.19 106 ASP A N 1
ATOM 790 C CA . ASP A 1 106 ? -5.668 24.203 8.906 1 97.19 106 ASP A CA 1
ATOM 791 C C . ASP A 1 106 ? -5.195 23.297 7.77 1 97.19 106 ASP A C 1
ATOM 793 O O . ASP A 1 106 ? -5.953 23.016 6.836 1 97.19 106 ASP A O 1
ATOM 797 N N . VAL A 1 107 ? -3.912 22.891 7.844 1 96.5 107 VAL A N 1
ATOM 798 C CA . VAL A 1 107 ? -3.281 22.172 6.742 1 96.5 107 VAL A CA 1
ATOM 799 C C . VAL A 1 107 ? -2.379 21.062 7.289 1 96.5 107 VAL A C 1
ATOM 801 O O . VAL A 1 107 ? -1.649 21.281 8.258 1 96.5 107 VAL A O 1
ATOM 804 N N . LEU A 1 108 ? -2.484 19.922 6.758 1 98 108 LEU A N 1
ATOM 805 C CA . LEU A 1 108 ? -1.495 18.859 6.914 1 98 108 LEU A CA 1
ATOM 806 C C . LEU A 1 108 ? -0.716 18.656 5.617 1 98 108 LEU A C 1
ATOM 808 O O . LEU A 1 108 ? -1.31 18.438 4.559 1 98 108 LEU A O 1
ATOM 812 N N . VAL A 1 109 ? 0.568 18.797 5.668 1 95.62 109 VAL A N 1
ATOM 813 C CA . VAL A 1 109 ? 1.463 18.375 4.598 1 95.62 109 VAL A CA 1
ATOM 814 C C . VAL A 1 109 ? 2.191 17.094 5.016 1 95.62 109 VAL A C 1
ATOM 816 O O . VAL A 1 109 ? 3.141 17.141 5.801 1 95.62 109 VAL A O 1
ATOM 819 N N . ASN A 1 110 ? 1.74 16.031 4.535 1 96.62 110 ASN A N 1
ATOM 820 C CA . ASN A 1 110 ? 2.34 14.734 4.852 1 96.62 110 ASN A CA 1
ATOM 821 C C . ASN A 1 110 ? 3.49 14.406 3.908 1 96.62 110 ASN A C 1
ATOM 823 O O . ASN A 1 110 ? 3.275 13.828 2.84 1 96.62 110 ASN A O 1
ATOM 827 N N . SER A 1 111 ? 4.672 14.672 4.363 1 92.5 111 SER A N 1
ATOM 828 C CA . SER A 1 111 ? 5.84 14.5 3.506 1 92.5 111 SER A CA 1
ATOM 829 C C . SER A 1 111 ? 6.75 13.391 4.023 1 92.5 111 SER A C 1
ATOM 831 O O . SER A 1 111 ? 7.738 13.039 3.377 1 92.5 111 SER A O 1
ATOM 833 N N . ALA A 1 112 ? 6.418 12.891 5.211 1 94.94 112 ALA A N 1
ATOM 834 C CA . ALA A 1 112 ? 7.199 11.766 5.723 1 94.94 112 ALA A CA 1
ATOM 835 C C . ALA A 1 112 ? 7.152 10.578 4.758 1 94.94 112 ALA A C 1
ATOM 837 O O . ALA A 1 112 ? 6.082 10.211 4.266 1 94.94 112 ALA A O 1
ATOM 838 N N . GLY A 1 113 ? 8.273 10.055 4.445 1 92.31 113 GLY A N 1
ATOM 839 C CA . GLY A 1 113 ? 8.367 8.914 3.545 1 92.31 113 GLY A CA 1
ATOM 840 C C . GLY A 1 113 ? 9.797 8.484 3.266 1 92.31 113 GLY A C 1
ATOM 841 O O . GLY A 1 113 ? 10.734 9.227 3.555 1 92.31 113 GLY A O 1
ATOM 842 N N . ILE A 1 114 ? 9.938 7.352 2.805 1 91.69 114 ILE A N 1
ATOM 843 C CA . ILE A 1 114 ? 11.234 6.828 2.402 1 91.69 114 ILE A CA 1
ATOM 844 C C . ILE A 1 114 ? 11.148 6.238 0.999 1 91.69 114 ILE A C 1
ATOM 846 O O . ILE A 1 114 ? 10.047 5.961 0.504 1 91.69 114 ILE A O 1
ATOM 850 N N . ALA A 1 115 ? 12.289 6.211 0.392 1 88.25 115 ALA A N 1
ATOM 851 C CA . ALA A 1 115 ? 12.406 5.629 -0.944 1 88.25 115 ALA A CA 1
ATOM 852 C C . ALA A 1 115 ? 13.492 4.559 -0.987 1 88.25 115 ALA A C 1
ATOM 854 O O . ALA A 1 115 ? 14.609 4.777 -0.509 1 88.25 115 ALA A O 1
ATOM 855 N N . ASP A 1 116 ? 13.141 3.35 -1.394 1 86.94 116 ASP A N 1
ATOM 856 C CA . ASP A 1 116 ? 14.086 2.305 -1.776 1 86.94 116 ASP A CA 1
ATOM 857 C C . ASP A 1 116 ? 14.234 2.229 -3.293 1 86.94 116 ASP A C 1
ATOM 859 O O . ASP A 1 116 ? 13.297 1.847 -3.998 1 86.94 116 ASP A O 1
ATOM 863 N N . SER A 1 117 ? 15.414 2.689 -3.756 1 83.88 117 SER A N 1
ATOM 864 C CA . SER A 1 117 ? 15.625 2.754 -5.199 1 83.88 117 SER A CA 1
ATOM 865 C C . SER A 1 117 ? 16.703 1.77 -5.645 1 83.88 117 SER A C 1
ATOM 867 O O . SER A 1 117 ? 17.609 1.448 -4.879 1 83.88 117 SER A O 1
ATOM 869 N N . ASN A 1 118 ? 16.5 1.348 -6.82 1 87.69 118 ASN A N 1
ATOM 870 C CA . ASN A 1 118 ? 17.484 0.501 -7.492 1 87.69 118 ASN A CA 1
ATOM 871 C C . ASN A 1 118 ? 17.672 -0.826 -6.766 1 87.69 118 ASN A C 1
ATOM 873 O O . ASN A 1 118 ? 18.797 -1.286 -6.59 1 87.69 118 ASN A O 1
ATOM 877 N N . ILE A 1 119 ? 16.672 -1.326 -6.289 1 91.81 119 ILE A N 1
ATOM 878 C CA . ILE A 1 119 ? 16.672 -2.66 -5.695 1 91.81 119 ILE A CA 1
ATOM 879 C C . ILE A 1 119 ? 15.758 -3.582 -6.5 1 91.81 119 ILE A C 1
ATOM 881 O O . ILE A 1 119 ? 14.57 -3.297 -6.668 1 91.81 119 ILE A O 1
ATOM 885 N N . LYS A 1 120 ? 16.344 -4.641 -6.961 1 93.81 120 LYS A N 1
ATOM 886 C CA . LYS A 1 120 ? 15.586 -5.602 -7.762 1 93.81 120 LYS A CA 1
ATOM 887 C C . LYS A 1 120 ? 14.477 -6.25 -6.938 1 93.81 120 LYS A C 1
ATOM 889 O O . LYS A 1 120 ? 14.688 -6.617 -5.781 1 93.81 120 LYS A O 1
ATOM 894 N N . ALA A 1 121 ? 13.312 -6.438 -7.586 1 94.88 121 ALA A N 1
ATOM 895 C CA . ALA A 1 121 ? 12.164 -7.016 -6.898 1 94.88 121 ALA A CA 1
ATOM 896 C C . ALA A 1 121 ? 12.461 -8.43 -6.422 1 94.88 121 ALA A C 1
ATOM 898 O O . ALA A 1 121 ? 12.031 -8.828 -5.332 1 94.88 121 ALA A O 1
ATOM 899 N N . GLU A 1 122 ? 13.172 -9.172 -7.23 1 95.44 122 GLU A N 1
ATOM 900 C CA . GLU A 1 122 ? 13.383 -10.586 -6.926 1 95.44 122 GLU A CA 1
ATOM 901 C C . GLU A 1 122 ? 14.352 -10.766 -5.766 1 95.44 122 GLU A C 1
ATOM 903 O O . GLU A 1 122 ? 14.445 -11.852 -5.188 1 95.44 122 GLU A O 1
ATOM 908 N N . THR A 1 123 ? 15.094 -9.734 -5.371 1 95.25 123 THR A N 1
ATOM 909 C CA . THR A 1 123 ? 16.016 -9.844 -4.246 1 95.25 123 THR A CA 1
ATOM 910 C C . THR A 1 123 ? 15.648 -8.852 -3.146 1 95.25 123 THR A C 1
ATOM 912 O O . THR A 1 123 ? 16.375 -8.727 -2.152 1 95.25 123 THR A O 1
ATOM 915 N N . TYR A 1 124 ? 14.609 -8.164 -3.334 1 94.56 124 TYR A N 1
ATOM 916 C CA . TYR A 1 124 ? 14.172 -7.152 -2.373 1 94.56 124 TYR A CA 1
ATOM 917 C C . TYR A 1 124 ? 13.805 -7.789 -1.04 1 94.56 124 TYR A C 1
ATOM 919 O O . TYR A 1 124 ? 13.055 -8.766 -1 1 94.56 124 TYR A O 1
ATOM 927 N N . ASP A 1 125 ? 14.281 -7.277 0.095 1 95.62 125 ASP A N 1
ATOM 928 C CA . ASP A 1 125 ? 14.023 -7.781 1.439 1 95.62 125 ASP A CA 1
ATOM 929 C C . ASP A 1 125 ? 12.578 -7.508 1.859 1 95.62 125 ASP A C 1
ATOM 931 O O . ASP A 1 125 ? 12.164 -6.352 1.953 1 95.62 125 ASP A O 1
ATOM 935 N N . PRO A 1 126 ? 11.836 -8.562 2.221 1 94.75 126 PRO A N 1
ATOM 936 C CA . PRO A 1 126 ? 10.445 -8.391 2.631 1 94.75 126 PRO A CA 1
ATOM 937 C C . PRO A 1 126 ? 10.289 -7.441 3.818 1 94.75 126 PRO A C 1
ATOM 939 O O . PRO A 1 126 ? 9.305 -6.711 3.908 1 94.75 126 PRO A O 1
ATOM 942 N N . ALA A 1 127 ? 11.188 -7.512 4.691 1 95.31 127 ALA A N 1
ATOM 943 C CA . ALA A 1 127 ? 11.125 -6.625 5.848 1 95.31 127 ALA A CA 1
ATOM 944 C C . ALA A 1 127 ? 11.258 -5.164 5.426 1 95.31 127 ALA A C 1
ATOM 946 O O . ALA A 1 127 ? 10.617 -4.285 6.008 1 95.31 127 ALA A O 1
ATOM 947 N N . MET A 1 128 ? 12.133 -4.895 4.426 1 95.06 128 MET A N 1
ATOM 948 C CA . MET A 1 128 ? 12.266 -3.549 3.875 1 95.06 128 MET A CA 1
ATOM 949 C C . MET A 1 128 ? 10.969 -3.094 3.221 1 95.06 128 MET A C 1
ATOM 951 O O . MET A 1 128 ? 10.57 -1.936 3.357 1 95.06 128 MET A O 1
ATOM 955 N N . PHE A 1 129 ? 10.352 -3.947 2.539 1 95.25 129 PHE A N 1
ATOM 956 C CA . PHE A 1 129 ? 9.094 -3.617 1.872 1 95.25 129 PHE A CA 1
ATOM 957 C C . PHE A 1 129 ? 8.023 -3.246 2.891 1 95.25 129 PHE A C 1
ATOM 959 O O . PHE A 1 129 ? 7.352 -2.221 2.748 1 95.25 129 PHE A O 1
ATOM 966 N N . ARG A 1 130 ? 7.855 -4.039 3.918 1 96.06 130 ARG A N 1
ATOM 967 C CA . ARG A 1 130 ? 6.863 -3.768 4.953 1 96.06 130 ARG A CA 1
ATOM 968 C C . ARG A 1 130 ? 7.117 -2.418 5.613 1 96.06 130 ARG A C 1
ATOM 970 O O . ARG A 1 130 ? 6.18 -1.657 5.863 1 96.06 130 ARG A O 1
ATOM 977 N N . ARG A 1 131 ? 8.352 -2.223 5.914 1 95.62 131 ARG A N 1
ATOM 978 C CA . ARG A 1 131 ? 8.727 -0.95 6.523 1 95.62 131 ARG A CA 1
ATOM 979 C C . ARG A 1 131 ? 8.367 0.22 5.617 1 95.62 131 ARG A C 1
ATOM 981 O O . ARG A 1 131 ? 7.82 1.226 6.078 1 95.62 131 ARG A O 1
ATOM 988 N N . LEU A 1 132 ? 8.68 0.076 4.352 1 96 132 LEU A N 1
ATOM 989 C CA . LEU A 1 132 ? 8.406 1.108 3.357 1 96 132 LEU A CA 1
ATOM 990 C C . LEU A 1 132 ? 6.91 1.402 3.281 1 96 132 LEU A C 1
ATOM 992 O O . LEU A 1 132 ? 6.5 2.564 3.314 1 96 132 LEU A O 1
ATOM 996 N N . ILE A 1 133 ? 6.133 0.368 3.246 1 96.81 133 ILE A N 1
ATOM 997 C CA . ILE A 1 133 ? 4.684 0.511 3.148 1 96.81 133 ILE A CA 1
ATOM 998 C C . ILE A 1 133 ? 4.141 1.148 4.426 1 96.81 133 ILE A C 1
ATOM 1000 O O . ILE A 1 133 ? 3.262 2.012 4.371 1 96.81 133 ILE A O 1
ATOM 1004 N N . ASP A 1 134 ? 4.609 0.725 5.516 1 97.31 134 ASP A N 1
ATOM 1005 C CA . ASP A 1 134 ? 4.125 1.226 6.801 1 97.31 134 ASP A CA 1
ATOM 1006 C C . ASP A 1 134 ? 4.395 2.723 6.941 1 97.31 134 ASP A C 1
ATOM 1008 O O . ASP A 1 134 ? 3.529 3.475 7.391 1 97.31 134 ASP A O 1
ATOM 1012 N N . ILE A 1 135 ? 5.527 3.146 6.551 1 96.62 135 ILE A N 1
ATOM 1013 C CA . ILE A 1 135 ? 5.895 4.555 6.664 1 96.62 135 ILE A CA 1
ATOM 1014 C C . ILE A 1 135 ? 5.137 5.371 5.617 1 96.62 135 ILE A C 1
ATOM 1016 O O . ILE A 1 135 ? 4.473 6.352 5.949 1 96.62 135 ILE A O 1
ATOM 1020 N N . ASN A 1 136 ? 5.191 4.961 4.332 1 96.19 136 ASN A N 1
ATOM 1021 C CA . ASN A 1 136 ? 4.691 5.77 3.225 1 96.19 136 ASN A CA 1
ATOM 1022 C C . ASN A 1 136 ? 3.166 5.754 3.164 1 96.19 136 ASN A C 1
ATOM 1024 O O . ASN A 1 136 ? 2.541 6.797 2.957 1 96.19 136 ASN A O 1
ATOM 1028 N N . LEU A 1 137 ? 2.592 4.586 3.34 1 96.75 137 LEU A N 1
ATOM 1029 C CA . LEU A 1 137 ? 1.156 4.457 3.115 1 96.75 137 LEU A CA 1
ATOM 1030 C C . LEU A 1 137 ? 0.395 4.469 4.438 1 96.75 137 LEU A C 1
ATOM 1032 O O . LEU A 1 137 ? -0.45 5.34 4.66 1 96.75 137 LEU A O 1
ATOM 1036 N N . THR A 1 138 ? 0.748 3.537 5.348 1 97.62 138 THR A N 1
ATOM 1037 C CA . THR A 1 138 ? 0.061 3.484 6.633 1 97.62 138 THR A CA 1
ATOM 1038 C C . THR A 1 138 ? 0.245 4.793 7.398 1 97.62 138 THR A C 1
ATOM 1040 O O . THR A 1 138 ? -0.712 5.328 7.961 1 97.62 138 THR A O 1
ATOM 1043 N N . GLY A 1 139 ? 1.454 5.27 7.402 1 97.88 139 GLY A N 1
ATOM 1044 C CA . GLY A 1 139 ? 1.721 6.547 8.047 1 97.88 139 GLY A CA 1
ATOM 1045 C C . GLY A 1 139 ? 0.884 7.684 7.492 1 97.88 139 GLY A C 1
ATOM 1046 O O . GLY A 1 139 ? 0.396 8.523 8.25 1 97.88 139 GLY A O 1
ATOM 1047 N N . SER A 1 140 ? 0.717 7.73 6.152 1 97.38 140 SER A N 1
ATOM 1048 C CA . SER A 1 140 ? -0.113 8.75 5.516 1 97.38 140 SER A CA 1
ATOM 1049 C C . SER A 1 140 ? -1.559 8.656 5.992 1 97.38 140 SER A C 1
ATOM 1051 O O . SER A 1 140 ? -2.201 9.68 6.234 1 97.38 140 SER A O 1
ATOM 1053 N N . PHE A 1 141 ? -2.033 7.496 6.113 1 97.88 141 PHE A N 1
ATOM 1054 C CA . PHE A 1 141 ? -3.396 7.297 6.59 1 97.88 141 PHE A CA 1
ATOM 1055 C C . PHE A 1 141 ? -3.537 7.746 8.039 1 97.88 141 PHE A C 1
ATOM 1057 O O . PHE A 1 141 ? -4.465 8.484 8.383 1 97.88 141 PHE A O 1
ATOM 1064 N N . LEU A 1 142 ? -2.646 7.301 8.898 1 98.44 142 LEU A N 1
ATOM 1065 C CA . LEU A 1 142 ? -2.734 7.594 10.32 1 98.44 142 LEU A CA 1
ATOM 1066 C C . LEU A 1 142 ? -2.672 9.094 10.578 1 98.44 142 LEU A C 1
ATOM 1068 O O . LEU A 1 142 ? -3.451 9.625 11.367 1 98.44 142 LEU A O 1
ATOM 1072 N N . MET A 1 143 ? -1.759 9.734 9.883 1 98.5 143 MET A N 1
ATOM 1073 C CA . MET A 1 143 ? -1.643 11.18 10.023 1 98.5 143 MET A CA 1
ATOM 1074 C C . MET A 1 143 ? -2.904 11.883 9.523 1 98.5 143 MET A C 1
ATOM 1076 O O . MET A 1 143 ? -3.43 12.773 10.195 1 98.5 143 MET A O 1
ATOM 1080 N N . SER A 1 144 ? -3.348 11.484 8.359 1 98.31 144 SER A N 1
ATOM 1081 C CA . SER A 1 144 ? -4.555 12.07 7.797 1 98.31 144 SER A CA 1
ATOM 1082 C C . SER A 1 144 ? -5.75 11.883 8.727 1 98.31 144 SER A C 1
ATOM 1084 O O . SER A 1 144 ? -6.535 12.805 8.938 1 98.31 144 SER A O 1
ATOM 1086 N N . GLN A 1 145 ? -5.844 10.688 9.25 1 98.5 145 GLN A N 1
ATOM 1087 C CA . GLN A 1 145 ? -6.961 10.375 10.133 1 98.5 145 GLN A CA 1
ATOM 1088 C C . GLN A 1 145 ? -6.945 11.266 11.375 1 98.5 145 GLN A C 1
ATOM 1090 O O . GLN A 1 145 ? -7.969 11.844 11.75 1 98.5 145 GLN A O 1
ATOM 1095 N N . ALA A 1 146 ? -5.82 11.367 12.008 1 98.69 146 ALA A N 1
ATOM 1096 C CA . ALA A 1 146 ? -5.695 12.141 13.242 1 98.69 146 ALA A CA 1
ATOM 1097 C C . ALA A 1 146 ? -6.012 13.609 13 1 98.69 146 ALA A C 1
ATOM 1099 O O . ALA A 1 146 ? -6.816 14.203 13.719 1 98.69 146 ALA A O 1
ATOM 1100 N N . VAL A 1 147 ? -5.418 14.203 11.977 1 98.75 147 VAL A N 1
ATOM 1101 C CA . VAL A 1 147 ? -5.609 15.617 11.695 1 98.75 147 VAL A CA 1
ATOM 1102 C C . VAL A 1 147 ? -7.023 15.852 11.164 1 98.75 147 VAL A C 1
ATOM 1104 O O . VAL A 1 147 ? -7.672 16.844 11.523 1 98.75 147 VAL A O 1
ATOM 1107 N N . GLY A 1 148 ? -7.484 14.914 10.289 1 98.38 148 GLY A N 1
ATOM 1108 C CA . GLY A 1 148 ? -8.852 15.008 9.805 1 98.38 148 GLY A CA 1
ATOM 1109 C C . GLY A 1 148 ? -9.883 15.016 10.922 1 98.38 148 GLY A C 1
ATOM 1110 O O . GLY A 1 148 ? -10.812 15.82 10.906 1 98.38 148 GLY A O 1
ATOM 1111 N N . ARG A 1 149 ? -9.688 14.117 11.883 1 98.56 149 ARG A N 1
ATOM 1112 C CA . ARG A 1 149 ? -10.586 14.062 13.031 1 98.56 149 ARG A CA 1
ATOM 1113 C C . ARG A 1 149 ? -10.578 15.383 13.797 1 98.56 149 ARG A C 1
ATOM 1115 O O . ARG A 1 149 ? -11.625 15.836 14.258 1 98.56 149 ARG A O 1
ATOM 1122 N N . ALA A 1 150 ? -9.43 15.938 13.945 1 98.62 150 ALA A N 1
ATOM 1123 C CA . ALA A 1 150 ? -9.32 17.219 14.641 1 98.62 150 ALA A CA 1
ATOM 1124 C C . ALA A 1 150 ? -10.078 18.312 13.891 1 98.62 150 ALA A C 1
ATOM 1126 O O . ALA A 1 150 ? -10.766 19.125 14.508 1 98.62 150 ALA A O 1
ATOM 1127 N N . MET A 1 151 ? -9.898 18.344 12.562 1 98.38 151 MET A N 1
ATOM 1128 C CA . MET A 1 151 ? -10.617 19.297 11.734 1 98.38 151 MET A CA 1
ATOM 1129 C C . MET A 1 151 ? -12.125 19.109 11.859 1 98.38 151 MET A C 1
ATOM 1131 O O . MET A 1 151 ? -12.859 20.094 12.047 1 98.38 151 MET A O 1
ATOM 1135 N N . MET A 1 152 ? -12.562 17.859 11.836 1 98.19 152 MET A N 1
ATOM 1136 C CA . MET A 1 152 ? -13.977 17.531 11.93 1 98.19 152 MET A CA 1
ATOM 1137 C C . MET A 1 152 ? -14.539 17.953 13.289 1 98.19 152 MET A C 1
ATOM 1139 O O . MET A 1 152 ? -15.617 18.547 13.359 1 98.19 152 MET A O 1
ATOM 1143 N N . ALA A 1 153 ? -13.836 17.641 14.289 1 98.06 153 ALA A N 1
ATOM 1144 C CA . ALA A 1 153 ? -14.281 17.969 15.641 1 98.06 153 ALA A CA 1
ATOM 1145 C C . ALA A 1 153 ? -14.43 19.469 15.82 1 98.06 153 ALA A C 1
ATOM 1147 O O . ALA A 1 153 ? -15.328 19.938 16.531 1 98.06 153 ALA A O 1
ATOM 1148 N N . ALA A 1 154 ? -13.625 20.25 15.172 1 98 154 ALA A N 1
ATOM 1149 C CA . ALA A 1 154 ? -13.641 21.703 15.297 1 98 154 ALA A CA 1
ATOM 1150 C C . ALA A 1 154 ? -14.672 22.312 14.344 1 98 154 ALA A C 1
ATOM 1152 O O . ALA A 1 154 ? -14.945 23.516 14.414 1 98 154 ALA A O 1
ATOM 1153 N N . GLY A 1 155 ? -15.164 21.516 13.422 1 97.38 155 GLY A N 1
ATOM 1154 C CA . GLY A 1 155 ? -16.062 22.047 12.406 1 97.38 155 GLY A CA 1
ATOM 1155 C C . GLY A 1 155 ? -15.391 23.047 11.484 1 97.38 155 GLY A C 1
ATOM 1156 O O . GLY A 1 155 ? -16.016 24.016 11.062 1 97.38 155 GLY A O 1
ATOM 1157 N N . LYS A 1 156 ? -14.203 22.844 11.258 1 95.38 156 LYS A N 1
ATOM 1158 C CA . LYS A 1 156 ? -13.398 23.766 10.453 1 95.38 156 LYS A CA 1
ATOM 1159 C C . LYS A 1 156 ? -12.992 23.109 9.133 1 95.38 156 LYS A C 1
ATOM 1161 O O . LYS A 1 156 ? -12.664 21.922 9.086 1 95.38 156 LYS A O 1
ATOM 1166 N N . PRO A 1 157 ? -13.047 23.938 8.023 1 94 157 PRO A N 1
ATOM 1167 C CA . PRO A 1 157 ? -12.469 23.406 6.785 1 94 157 PRO A CA 1
ATOM 1168 C C . PRO A 1 157 ? -10.969 23.141 6.902 1 94 157 PRO A C 1
ATOM 1170 O O . PRO A 1 157 ? -10.289 23.766 7.715 1 94 157 PRO A O 1
ATOM 1173 N N . GLY A 1 158 ? -10.523 22.172 6.133 1 95.69 158 GLY A N 1
ATOM 1174 C CA . GLY A 1 158 ? -9.117 21.828 6.191 1 95.69 158 GLY A CA 1
ATOM 1175 C C . GLY A 1 158 ? -8.562 21.344 4.863 1 95.69 158 GLY A C 1
ATOM 1176 O O . GLY A 1 158 ? -9.32 21.141 3.91 1 95.69 158 GLY A O 1
ATOM 1177 N N . SER A 1 159 ? -7.254 21.328 4.77 1 94.94 159 SER A N 1
ATOM 1178 C CA . SER A 1 159 ? -6.551 20.844 3.584 1 94.94 159 SER A CA 1
ATOM 1179 C C . SER A 1 159 ? -5.469 19.828 3.955 1 94.94 159 SER A C 1
ATOM 1181 O O . SER A 1 159 ? -4.625 20.109 4.809 1 94.94 159 SER A O 1
ATOM 1183 N N . ILE A 1 160 ? -5.562 18.672 3.391 1 96.31 160 ILE A N 1
ATOM 1184 C CA . ILE A 1 160 ? -4.555 17.625 3.582 1 96.31 160 ILE A CA 1
ATOM 1185 C C . ILE A 1 160 ? -3.814 17.375 2.27 1 96.31 160 ILE A C 1
ATOM 1187 O O . ILE A 1 160 ? -4.438 17.125 1.237 1 96.31 160 ILE A O 1
ATOM 1191 N N . ILE A 1 161 ? -2.498 17.547 2.338 1 93.06 161 ILE A N 1
ATOM 1192 C CA . ILE A 1 161 ? -1.634 17.312 1.186 1 93.06 161 ILE A CA 1
ATOM 1193 C C . ILE A 1 161 ? -0.779 16.078 1.417 1 93.06 161 ILE A C 1
ATOM 1195 O O . ILE A 1 161 ? -0 16.016 2.371 1 93.06 161 ILE A O 1
ATOM 1199 N N . LEU A 1 162 ? -0.965 15.086 0.577 1 94.38 162 LEU A N 1
ATOM 1200 C CA . LEU A 1 162 ? -0.148 13.875 0.628 1 94.38 162 LEU A CA 1
ATOM 1201 C C . LEU A 1 162 ? 0.935 13.906 -0.445 1 94.38 162 LEU A C 1
ATOM 1203 O O . LEU A 1 162 ? 0.647 14.172 -1.615 1 94.38 162 LEU A O 1
ATOM 1207 N N . VAL A 1 163 ? 2.143 13.742 -0.036 1 87.38 163 VAL A N 1
ATOM 1208 C CA . VAL A 1 163 ? 3.26 13.766 -0.976 1 87.38 163 VAL A CA 1
ATOM 1209 C C . VAL A 1 163 ? 3.424 12.391 -1.622 1 87.38 163 VAL A C 1
ATOM 1211 O O . VAL A 1 163 ? 3.764 11.422 -0.946 1 87.38 163 VAL A O 1
ATOM 1214 N N . ALA A 1 164 ? 3.119 12.406 -2.857 1 80.31 164 ALA A N 1
ATOM 1215 C CA . ALA A 1 164 ? 3.26 11.219 -3.703 1 80.31 164 ALA A CA 1
ATOM 1216 C C . ALA A 1 164 ? 4.465 11.352 -4.633 1 80.31 164 ALA A C 1
ATOM 1218 O O . ALA A 1 164 ? 5.383 12.125 -4.359 1 80.31 164 ALA A O 1
ATOM 1219 N N . SER A 1 165 ? 4.836 10.477 -5.43 1 65 165 SER A N 1
ATOM 1220 C CA . SER A 1 165 ? 5.922 10.523 -6.402 1 65 165 SER A CA 1
ATOM 1221 C C . SER A 1 165 ? 5.402 10.328 -7.824 1 65 165 SER A C 1
ATOM 1223 O O . SER A 1 165 ? 4.355 9.719 -8.031 1 65 165 SER A O 1
ATOM 1225 N N . MET A 1 166 ? 6.164 11.164 -8.711 1 46.19 166 MET A N 1
ATOM 1226 C CA . MET A 1 166 ? 5.871 10.883 -10.109 1 46.19 166 MET A CA 1
ATOM 1227 C C . MET A 1 166 ? 5.891 9.383 -10.383 1 46.19 166 MET A C 1
ATOM 1229 O O . MET A 1 166 ? 5.172 8.898 -11.258 1 46.19 166 MET A O 1
ATOM 1233 N N . SER A 1 167 ? 6.711 8.719 -9.641 1 45.31 167 SER A N 1
ATOM 1234 C CA . SER A 1 167 ? 6.887 7.285 -9.844 1 45.31 167 SER A CA 1
ATOM 1235 C C . SER A 1 167 ? 5.637 6.512 -9.43 1 45.31 167 SER A C 1
ATOM 1237 O O . SER A 1 167 ? 5.512 5.32 -9.727 1 45.31 167 SER A O 1
ATO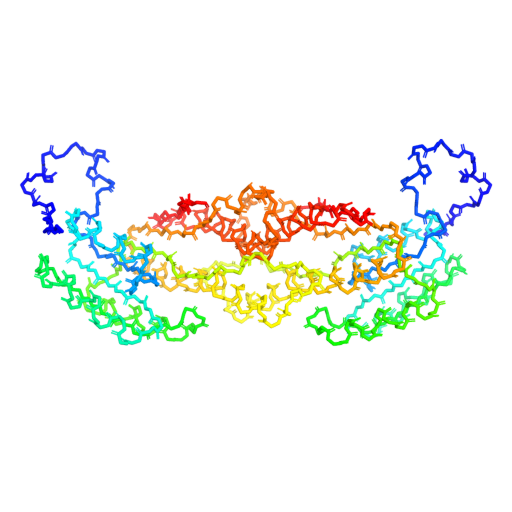M 1239 N N . GLY A 1 168 ? 4.676 7.023 -8.742 1 43 168 GLY A N 1
ATOM 1240 C CA . GLY A 1 168 ? 3.418 6.402 -8.367 1 43 168 GLY A CA 1
ATOM 1241 C C . GLY A 1 168 ? 2.447 6.266 -9.523 1 43 168 GLY A C 1
ATOM 1242 O O . GLY A 1 168 ? 1.487 5.496 -9.453 1 43 168 GLY A O 1
ATOM 1243 N N . SER A 1 169 ? 2.668 7.25 -10.523 1 42.66 169 SER A N 1
ATOM 1244 C CA . SER A 1 169 ? 1.762 7.223 -11.664 1 42.66 169 SER A CA 1
ATOM 1245 C C . SER A 1 169 ? 2.48 6.77 -12.93 1 42.66 169 SER A C 1
ATOM 1247 O O . SER A 1 169 ? 1.84 6.438 -13.93 1 42.66 169 SER A O 1
ATOM 1249 N N . ILE A 1 170 ? 3.963 6.93 -12.93 1 40.22 170 ILE A N 1
ATOM 1250 C CA . ILE A 1 170 ? 4.746 6.559 -14.102 1 40.22 170 ILE A CA 1
ATOM 1251 C C . ILE A 1 170 ? 5.773 5.492 -13.719 1 40.22 170 ILE A C 1
ATOM 1253 O O . ILE A 1 170 ? 6.285 5.488 -12.602 1 40.22 170 ILE A O 1
ATOM 1257 N N . VAL A 1 171 ? 5.742 4.18 -14.297 1 43.38 171 VAL A N 1
ATOM 1258 C CA . VAL A 1 171 ? 6.836 3.223 -14.133 1 43.38 171 VAL A CA 1
ATOM 1259 C C . VAL A 1 171 ? 8.133 3.83 -14.656 1 43.38 171 VAL A C 1
ATOM 1261 O O . VAL A 1 171 ? 8.234 4.168 -15.836 1 43.38 171 VAL A O 1
ATOM 1264 N N . ASN A 1 172 ? 8.992 4.449 -13.797 1 42.97 172 ASN A N 1
ATOM 1265 C CA . ASN A 1 172 ? 10.266 5 -14.242 1 42.97 172 ASN A CA 1
ATOM 1266 C C . ASN A 1 172 ? 11.188 3.91 -14.789 1 42.97 172 ASN A C 1
ATOM 1268 O O . ASN A 1 172 ? 11.5 2.947 -14.086 1 42.97 172 ASN A O 1
ATOM 1272 N N . TYR A 1 173 ? 11.117 3.498 -16.062 1 50.16 173 TYR A N 1
ATOM 1273 C CA . TYR A 1 173 ? 12.195 2.771 -16.719 1 50.16 173 TYR A CA 1
ATOM 1274 C C . TYR A 1 173 ? 13.453 3.627 -16.812 1 50.16 173 TYR A C 1
ATOM 1276 O O . TYR A 1 173 ? 13.375 4.824 -17.094 1 50.16 173 TYR A O 1
ATOM 1284 N N . PRO A 1 174 ? 14.695 2.938 -16.281 1 54.03 174 PRO A N 1
ATOM 1285 C CA . PRO A 1 174 ? 15.125 1.592 -15.906 1 54.03 174 PRO A CA 1
ATOM 1286 C C . PRO A 1 174 ? 15.172 1.395 -14.391 1 54.03 174 PRO A C 1
ATOM 1288 O O . PRO A 1 174 ? 15.711 0.392 -13.914 1 54.03 174 PRO A O 1
ATOM 1291 N N . GLN A 1 175 ? 14.719 2.279 -13.688 1 63.16 175 GLN A N 1
ATOM 1292 C CA . GLN A 1 175 ? 14.992 2.148 -12.258 1 63.16 175 GLN A CA 1
ATOM 1293 C C . GLN A 1 175 ? 14.078 1.116 -11.617 1 63.16 175 GLN A C 1
ATOM 1295 O O . GLN A 1 175 ? 12.852 1.23 -11.695 1 63.16 175 GLN A O 1
ATOM 1300 N N . GLU A 1 176 ? 14.727 0.098 -11.102 1 76.44 176 GLU A N 1
ATOM 1301 C CA . GLU A 1 176 ? 14 -0.954 -10.391 1 76.44 176 GLU A CA 1
ATOM 1302 C C . GLU A 1 176 ? 13.531 -0.477 -9.016 1 76.44 176 GLU A C 1
ATOM 1304 O O . GLU A 1 176 ? 14.344 -0.313 -8.102 1 76.44 176 GLU A O 1
ATOM 1309 N N . GLN A 1 177 ? 12.312 -0.134 -8.891 1 84.81 177 GLN A N 1
ATOM 1310 C CA . GLN A 1 177 ? 11.75 0.381 -7.645 1 84.81 177 GLN A CA 1
ATOM 1311 C C . GLN A 1 177 ? 10.281 -0.01 -7.496 1 84.81 177 GLN A C 1
ATOM 1313 O O . GLN A 1 177 ? 9.445 0.827 -7.16 1 84.81 177 GLN A O 1
ATOM 1318 N N . SER A 1 178 ? 9.969 -1.17 -7.691 1 85.56 178 SER A N 1
ATOM 1319 C CA . SER A 1 178 ? 8.594 -1.656 -7.719 1 85.56 178 SER A CA 1
ATOM 1320 C C . SER A 1 178 ? 7.883 -1.382 -6.395 1 85.56 178 SER A C 1
ATOM 1322 O O . SER A 1 178 ? 6.734 -0.935 -6.383 1 85.56 178 SER A O 1
ATOM 1324 N N . CYS A 1 179 ? 8.641 -1.572 -5.305 1 87.38 179 CYS A N 1
ATOM 1325 C CA . CYS A 1 179 ? 8.031 -1.439 -3.986 1 87.38 179 CYS A CA 1
ATOM 1326 C C . CYS A 1 179 ? 7.707 0.018 -3.68 1 87.38 179 CYS A C 1
ATOM 1328 O O . CYS A 1 179 ? 6.641 0.323 -3.141 1 87.38 179 CYS A O 1
ATOM 1330 N N . TYR A 1 180 ? 8.594 0.855 -4.035 1 90.25 180 TYR A N 1
ATOM 1331 C CA . TYR A 1 180 ? 8.344 2.281 -3.861 1 90.25 180 TYR A CA 1
ATOM 1332 C C . TYR A 1 180 ? 7.152 2.732 -4.699 1 90.25 180 TYR A C 1
ATOM 1334 O O . TYR A 1 180 ? 6.262 3.43 -4.199 1 90.25 180 TYR A O 1
ATOM 1342 N N . ASN A 1 181 ? 7.086 2.312 -5.93 1 87.62 181 ASN A N 1
ATOM 1343 C CA . ASN A 1 181 ? 5.996 2.656 -6.836 1 87.62 181 ASN A CA 1
ATOM 1344 C C . ASN A 1 181 ? 4.645 2.217 -6.281 1 87.62 181 ASN A C 1
ATOM 1346 O O . ASN A 1 181 ? 3.664 2.961 -6.359 1 87.62 181 ASN A O 1
ATOM 1350 N N . ALA A 1 182 ? 4.641 1.045 -5.781 1 92.19 182 ALA A N 1
ATOM 1351 C CA . ALA A 1 182 ? 3.406 0.514 -5.207 1 92.19 182 ALA A CA 1
ATOM 1352 C C . ALA A 1 182 ? 2.932 1.374 -4.039 1 92.19 182 ALA A C 1
ATOM 1354 O O . ALA A 1 182 ? 1.741 1.682 -3.932 1 92.19 182 ALA A O 1
ATOM 1355 N N . SER A 1 183 ? 3.814 1.781 -3.18 1 93.31 183 SER A N 1
ATOM 1356 C CA . SER A 1 183 ? 3.471 2.588 -2.014 1 93.31 183 SER A CA 1
ATOM 1357 C C . SER A 1 183 ? 2.869 3.928 -2.426 1 93.31 183 SER A C 1
ATOM 1359 O O . SER A 1 183 ? 1.859 4.359 -1.865 1 93.31 183 SER A O 1
ATOM 1361 N N . LYS A 1 184 ? 3.457 4.527 -3.371 1 91 184 LYS A N 1
ATOM 1362 C CA . LYS A 1 184 ? 3.014 5.855 -3.777 1 91 184 LYS A CA 1
ATOM 1363 C C . LYS A 1 184 ? 1.688 5.789 -4.531 1 91 184 LYS A C 1
ATOM 1365 O O . LYS A 1 184 ? 0.862 6.695 -4.426 1 91 184 LYS A O 1
ATOM 1370 N N . ALA A 1 185 ? 1.512 4.742 -5.281 1 89.69 185 ALA A N 1
ATOM 1371 C CA . ALA A 1 185 ? 0.2 4.539 -5.891 1 89.69 185 ALA A CA 1
ATOM 1372 C C . ALA A 1 185 ? -0.882 4.387 -4.828 1 89.69 185 ALA A C 1
ATOM 1374 O O . ALA A 1 185 ? -1.984 4.922 -4.973 1 89.69 185 ALA A O 1
ATOM 1375 N N . GLY A 1 186 ? -0.564 3.619 -3.83 1 93 186 GLY A N 1
ATOM 1376 C CA . GLY A 1 186 ? -1.478 3.504 -2.703 1 93 186 GLY A CA 1
ATOM 1377 C C . GLY A 1 186 ? -1.803 4.84 -2.059 1 93 186 GLY A C 1
ATOM 1378 O O . GLY A 1 186 ? -2.963 5.117 -1.75 1 93 186 GLY A O 1
ATOM 1379 N N . VAL A 1 187 ? -0.832 5.648 -1.918 1 93.69 187 VAL A N 1
ATOM 1380 C CA . VAL A 1 187 ? -1.002 6.961 -1.306 1 93.69 187 VAL A CA 1
ATOM 1381 C C . VAL A 1 187 ? -1.921 7.82 -2.17 1 93.69 187 VAL A C 1
ATOM 1383 O O . VAL A 1 187 ? -2.82 8.492 -1.657 1 93.69 187 VAL A O 1
ATOM 1386 N N . ILE A 1 188 ? -1.664 7.824 -3.443 1 89.69 188 ILE A N 1
ATOM 1387 C CA . ILE A 1 188 ? -2.469 8.617 -4.367 1 89.69 188 ILE A CA 1
ATOM 1388 C C . ILE A 1 188 ? -3.936 8.203 -4.258 1 89.69 188 ILE A C 1
ATOM 1390 O O . ILE A 1 188 ? -4.816 9.055 -4.125 1 89.69 188 ILE A O 1
ATOM 1394 N N . GLN A 1 189 ? -4.184 6.941 -4.293 1 91.19 189 GLN A N 1
ATOM 1395 C CA . GLN A 1 189 ? -5.562 6.469 -4.258 1 91.19 189 GLN A CA 1
ATOM 1396 C C . GLN A 1 189 ? -6.191 6.699 -2.887 1 91.19 189 GLN A C 1
ATOM 1398 O O . GLN A 1 189 ? -7.387 6.984 -2.785 1 91.19 189 GLN A O 1
ATOM 1403 N N . LEU A 1 190 ? -5.434 6.555 -1.856 1 93.25 190 LEU A N 1
ATOM 1404 C CA . LEU A 1 190 ? -5.891 6.93 -0.524 1 93.25 190 LEU A CA 1
ATOM 1405 C C . LEU A 1 190 ? -6.371 8.375 -0.503 1 93.25 190 LEU A C 1
ATOM 1407 O O . LEU A 1 190 ? -7.461 8.672 -0.004 1 93.25 190 LEU A O 1
ATOM 1411 N N . GLY A 1 191 ? -5.531 9.234 -1.045 1 93.44 191 GLY A N 1
ATOM 1412 C CA . GLY A 1 191 ? -5.887 10.641 -1.109 1 93.44 191 GLY A CA 1
ATOM 1413 C C . GLY A 1 191 ? -7.191 10.898 -1.842 1 93.44 191 GLY A C 1
ATOM 1414 O O . GLY A 1 191 ? -8.047 11.641 -1.354 1 93.44 191 GLY A O 1
ATOM 1415 N N . LYS A 1 192 ? -7.309 10.266 -3.008 1 90.75 192 LYS A N 1
ATOM 1416 C CA . LYS A 1 192 ? -8.539 10.406 -3.783 1 90.75 192 LYS A CA 1
ATOM 1417 C C . LYS A 1 192 ? -9.75 9.938 -2.986 1 90.75 192 LYS A C 1
ATOM 1419 O O . LYS A 1 192 ? -10.797 10.578 -3.002 1 90.75 192 LYS A O 1
ATOM 1424 N N . SER A 1 193 ? -9.641 8.867 -2.346 1 92.06 193 SER A N 1
ATOM 1425 C CA . SER A 1 193 ? -10.742 8.281 -1.581 1 92.06 193 SER A CA 1
ATOM 1426 C C . SER A 1 193 ? -11.102 9.156 -0.384 1 92.06 193 SER A C 1
ATOM 1428 O O . SER A 1 193 ? -12.281 9.383 -0.113 1 92.06 193 SER A O 1
ATOM 1430 N N . LEU A 1 194 ? -10.141 9.609 0.345 1 94.44 194 LEU A N 1
ATOM 1431 C CA . LEU A 1 194 ? -10.383 10.492 1.479 1 94.44 194 LEU A CA 1
ATOM 1432 C C . LEU A 1 194 ? -11.07 11.781 1.028 1 94.44 194 LEU A C 1
ATOM 1434 O O . LEU A 1 194 ? -11.961 12.289 1.719 1 94.44 194 LEU A O 1
ATOM 1438 N N . ALA A 1 195 ? -10.539 12.32 -0.101 1 92.06 195 ALA A N 1
ATOM 1439 C CA . ALA A 1 195 ? -11.141 13.531 -0.646 1 92.06 195 ALA A CA 1
ATOM 1440 C C . ALA A 1 195 ? -12.648 13.359 -0.831 1 92.06 195 ALA A C 1
ATOM 1442 O O . ALA A 1 195 ? -13.43 14.242 -0.454 1 92.06 195 ALA A O 1
ATOM 1443 N N . ALA A 1 196 ? -13.023 12.219 -1.396 1 91 196 ALA A N 1
ATOM 1444 C CA . ALA A 1 196 ? -14.438 11.938 -1.643 1 91 196 ALA A CA 1
ATOM 1445 C C . ALA A 1 196 ? -15.195 11.773 -0.332 1 91 196 ALA A C 1
ATOM 1447 O O . ALA A 1 196 ? -16.281 12.352 -0.159 1 91 196 ALA A O 1
ATOM 1448 N N . GLU A 1 197 ? -14.68 11.109 0.622 1 93.25 197 GLU A N 1
ATOM 1449 C CA . GLU A 1 197 ? -15.359 10.797 1.875 1 93.25 197 GLU A CA 1
ATOM 1450 C C . GLU A 1 197 ? -15.477 12.031 2.766 1 93.25 197 GLU A C 1
ATOM 1452 O O . GLU A 1 197 ? -16.453 12.18 3.504 1 93.25 197 GLU A O 1
ATOM 1457 N N . TRP A 1 198 ? -14.5 12.93 2.707 1 95.62 198 TRP A N 1
ATOM 1458 C CA . TRP A 1 198 ? -14.43 14 3.693 1 95.62 198 TRP A CA 1
ATOM 1459 C C . TRP A 1 198 ? -14.891 15.32 3.09 1 95.62 198 TRP A C 1
ATOM 1461 O O . TRP A 1 198 ? -14.875 16.359 3.762 1 95.62 198 TRP A O 1
ATOM 1471 N N . ALA A 1 199 ? -15.32 15.258 1.848 1 91.69 199 ALA A N 1
ATOM 1472 C CA . ALA A 1 199 ? -15.898 16.438 1.212 1 91.69 199 ALA A CA 1
ATOM 1473 C C . ALA A 1 199 ? -17.047 17 2.041 1 91.69 199 ALA A C 1
ATOM 1475 O O . ALA A 1 199 ? -17.219 18.219 2.148 1 91.69 199 ALA A O 1
ATOM 1476 N N . LYS A 1 200 ? -17.766 16.141 2.639 1 94.12 200 LYS A N 1
ATOM 1477 C CA . LYS A 1 200 ? -18.922 16.531 3.43 1 94.12 200 LYS A CA 1
ATOM 1478 C C . LYS A 1 200 ? -18.5 17.344 4.652 1 94.12 200 LYS A C 1
ATOM 1480 O O . LYS A 1 200 ? -19.328 18.047 5.25 1 94.12 200 LYS A O 1
ATOM 1485 N N . TYR A 1 201 ? -17.297 17.281 5.043 1 96.19 201 TYR A N 1
ATOM 1486 C CA . TYR A 1 201 ? -16.781 18.031 6.184 1 96.19 201 TYR A CA 1
ATOM 1487 C C . TYR A 1 201 ? -16 19.25 5.727 1 96.19 201 TYR A C 1
ATOM 1489 O O . TYR A 1 201 ? -15.359 19.922 6.535 1 96.19 201 TYR A O 1
ATOM 1497 N N . ASP A 1 202 ? -15.906 19.5 4.367 1 95.44 202 ASP A N 1
ATOM 1498 C CA . ASP A 1 202 ? -15.148 20.594 3.768 1 95.44 202 ASP A CA 1
ATOM 1499 C C . ASP A 1 202 ? -13.648 20.406 3.986 1 95.44 202 ASP A C 1
ATOM 1501 O O . ASP A 1 202 ? -12.922 21.375 4.242 1 95.44 202 ASP A O 1
ATOM 1505 N N . ILE A 1 203 ? -13.281 19.203 4.031 1 95.38 203 ILE A N 1
ATOM 1506 C CA . ILE A 1 203 ? -11.867 18.859 4.074 1 95.38 203 ILE A CA 1
ATOM 1507 C C . ILE A 1 203 ? -11.398 18.406 2.689 1 95.38 203 ILE A C 1
ATOM 1509 O O . ILE A 1 203 ? -11.914 17.438 2.139 1 95.38 203 ILE A O 1
ATOM 1513 N N . ARG A 1 204 ? -10.453 19.172 2.133 1 93.31 204 ARG A N 1
ATOM 1514 C CA . ARG A 1 204 ? -9.859 18.828 0.847 1 93.31 204 ARG A CA 1
ATOM 1515 C C . ARG A 1 204 ? -8.633 17.938 1.031 1 93.31 204 ARG A C 1
ATOM 1517 O O . ARG A 1 204 ? -7.84 18.156 1.948 1 93.31 204 ARG A O 1
ATOM 1524 N N . VAL A 1 205 ? -8.539 16.922 0.22 1 94.12 205 VAL A N 1
ATOM 1525 C CA . VAL A 1 205 ? -7.371 16.031 0.221 1 94.12 205 VAL A CA 1
ATOM 1526 C C . VAL A 1 205 ? -6.777 15.969 -1.183 1 94.12 205 VAL A C 1
ATOM 1528 O O . VAL A 1 205 ? -7.473 15.633 -2.145 1 94.12 205 VAL A O 1
ATOM 1531 N N . ASN A 1 206 ? -5.414 16.391 -1.279 1 87.75 206 ASN A N 1
ATOM 1532 C CA . ASN A 1 206 ? -4.73 16.391 -2.566 1 87.75 206 ASN A CA 1
ATOM 1533 C C . ASN A 1 206 ? -3.363 15.711 -2.471 1 87.75 206 ASN A C 1
ATOM 1535 O O . ASN A 1 206 ? -2.775 15.648 -1.391 1 87.75 206 ASN A O 1
ATOM 1539 N N . CYS A 1 207 ? -2.955 15.133 -3.564 1 88.12 207 CYS A N 1
ATOM 1540 C CA . CYS A 1 207 ? -1.621 14.555 -3.666 1 88.12 207 CYS A CA 1
ATOM 1541 C C . CYS A 1 207 ? -0.718 15.406 -4.547 1 88.12 207 CYS A C 1
ATOM 1543 O O . CYS A 1 207 ? -1.163 15.945 -5.559 1 88.12 207 CYS A O 1
ATOM 1545 N N . ILE A 1 208 ? 0.498 15.578 -4.09 1 73.62 208 ILE A N 1
ATOM 1546 C CA . ILE A 1 208 ? 1.479 16.234 -4.941 1 73.62 208 ILE A CA 1
ATOM 1547 C C . ILE A 1 208 ? 2.617 15.281 -5.266 1 73.62 208 ILE A C 1
ATOM 1549 O O . ILE A 1 208 ? 2.998 14.453 -4.434 1 73.62 208 ILE A O 1
ATOM 1553 N N . SER A 1 209 ? 3.117 15.297 -6.559 1 65.69 209 SER A N 1
ATOM 1554 C CA . SER A 1 209 ? 4.234 14.461 -7 1 65.69 209 SER A CA 1
ATOM 1555 C C . SER A 1 209 ? 5.434 15.312 -7.395 1 65.69 209 SER A C 1
ATOM 1557 O O . SER A 1 209 ? 5.543 15.75 -8.539 1 65.69 209 SER A O 1
ATOM 1559 N N . PRO A 1 210 ? 6.219 15.742 -6.34 1 53.31 210 PRO A N 1
ATOM 1560 C CA . PRO A 1 210 ? 7.32 16.625 -6.719 1 53.31 210 PRO A CA 1
ATOM 1561 C C . PRO A 1 210 ? 8.25 15.992 -7.75 1 53.31 210 PRO A C 1
ATOM 1563 O O . PRO A 1 210 ? 8.922 16.703 -8.5 1 53.31 210 PRO A O 1
ATOM 1566 N N . GLY A 1 211 ? 8.547 14.492 -7.969 1 49.81 211 GLY A N 1
ATOM 1567 C CA . GLY A 1 211 ? 9.445 13.859 -8.914 1 49.81 211 GLY A CA 1
ATOM 1568 C C . GLY A 1 211 ? 9.031 12.445 -9.273 1 49.81 211 GLY A C 1
ATOM 1569 O O . GLY A 1 211 ? 8.188 11.852 -8.602 1 49.81 211 GLY A O 1
ATOM 1570 N N . GLU B 1 1 ? -22.234 -28.328 -11.922 1 39.5 1 GLU B N 1
ATOM 1571 C CA . GLU B 1 1 ? -22.016 -28.844 -13.273 1 39.5 1 GLU B CA 1
ATOM 1572 C C . GLU B 1 1 ? -20.594 -29.406 -13.414 1 39.5 1 GLU B C 1
ATOM 1574 O O . GLU B 1 1 ? -19.672 -28.922 -12.773 1 39.5 1 GLU B O 1
ATOM 1579 N N . ALA B 1 2 ? -20.516 -30.578 -14.031 1 46.56 2 ALA B N 1
ATOM 1580 C CA . ALA B 1 2 ? -19.312 -31.344 -14.258 1 46.56 2 ALA B CA 1
ATOM 1581 C C . ALA B 1 2 ? -18.219 -30.5 -14.898 1 46.56 2 ALA B C 1
ATOM 1583 O O . ALA B 1 2 ? -18.484 -29.734 -15.836 1 46.56 2 ALA B O 1
ATOM 1584 N N . VAL B 1 3 ? -17.203 -30.016 -14.156 1 50.19 3 VAL B N 1
ATOM 1585 C CA . VAL B 1 3 ? -16.062 -29.344 -14.766 1 50.19 3 VAL B CA 1
ATOM 1586 C C . VAL B 1 3 ? -15.391 -30.281 -15.773 1 50.19 3 VAL B C 1
ATOM 1588 O O . VAL B 1 3 ? -14.914 -31.359 -15.406 1 50.19 3 VAL B O 1
ATOM 1591 N N . GLN B 1 4 ? -15.719 -30.188 -17.062 1 52.56 4 GLN B N 1
ATOM 1592 C CA . GLN B 1 4 ? -15.062 -31 -18.094 1 52.56 4 GLN B CA 1
ATOM 1593 C C . GLN B 1 4 ? -13.789 -30.344 -18.594 1 52.56 4 GLN B C 1
ATOM 1595 O O . GLN B 1 4 ? -13.844 -29.297 -19.266 1 52.56 4 GLN B O 1
ATOM 1600 N N . PRO B 1 5 ? -12.633 -30.906 -18.156 1 56.09 5 PRO B N 1
ATOM 1601 C CA . PRO B 1 5 ? -11.375 -30.297 -18.609 1 56.09 5 PRO B CA 1
ATOM 1602 C C . PRO B 1 5 ? -11.211 -30.344 -20.125 1 56.09 5 PRO B C 1
ATOM 1604 O O . PRO B 1 5 ? -11.742 -31.25 -20.781 1 56.09 5 PRO B O 1
ATOM 1607 N N . LEU B 1 6 ? -10.586 -29.234 -20.75 1 53.22 6 LEU B N 1
ATOM 1608 C CA . LEU B 1 6 ? -10.242 -29.203 -22.172 1 53.22 6 LEU B CA 1
ATOM 1609 C C . LEU B 1 6 ? -9.32 -30.359 -22.531 1 53.22 6 LEU B C 1
ATOM 1611 O O . LEU B 1 6 ? -8.312 -30.594 -21.859 1 53.22 6 LEU B O 1
ATOM 1615 N N . THR B 1 7 ? -9.781 -31.234 -23.406 1 52.16 7 THR B N 1
ATOM 1616 C CA . THR B 1 7 ? -8.977 -32.375 -23.828 1 52.16 7 THR B CA 1
ATOM 1617 C C . THR B 1 7 ? -7.863 -31.922 -24.781 1 52.16 7 THR B C 1
ATOM 1619 O O . THR B 1 7 ? -7.953 -30.844 -25.391 1 52.16 7 THR B O 1
ATOM 1622 N N . ARG B 1 8 ? -6.773 -32.594 -24.734 1 59.06 8 ARG B N 1
ATOM 1623 C CA . ARG B 1 8 ? -5.676 -32.344 -25.672 1 59.06 8 ARG B CA 1
ATOM 1624 C C . ARG B 1 8 ? -6.188 -32.219 -27.109 1 59.06 8 ARG B C 1
ATOM 1626 O O . ARG B 1 8 ? -5.723 -31.391 -27.875 1 59.06 8 ARG B O 1
ATOM 1633 N N . LYS B 1 9 ? -7.113 -33.094 -27.516 1 57 9 LYS B N 1
ATOM 1634 C CA . LYS B 1 9 ? -7.641 -33.125 -28.875 1 57 9 LYS B CA 1
ATOM 1635 C C . LYS B 1 9 ? -8.258 -31.781 -29.25 1 57 9 LYS B C 1
ATOM 1637 O O . LYS B 1 9 ? -8.016 -31.266 -30.344 1 57 9 LYS B O 1
ATOM 1642 N N . VAL B 1 10 ? -9.039 -31.234 -28.391 1 52.75 10 VAL B N 1
ATOM 1643 C CA . VAL B 1 10 ? -9.695 -29.953 -28.672 1 52.75 10 VAL B CA 1
ATOM 1644 C C . VAL B 1 10 ? -8.664 -28.828 -28.625 1 52.75 10 VAL B C 1
ATOM 1646 O O . VAL B 1 10 ? -8.703 -27.906 -29.453 1 52.75 10 VAL B O 1
ATOM 1649 N N . PHE B 1 11 ? -7.707 -28.953 -27.75 1 56.69 11 PHE B N 1
ATOM 1650 C CA . PHE B 1 11 ? -6.652 -27.953 -27.625 1 56.69 11 PHE B CA 1
ATOM 1651 C C . PHE B 1 11 ? -5.84 -27.859 -28.906 1 56.69 11 PHE B C 1
ATOM 1653 O O . PHE B 1 11 ? -5.504 -26.75 -29.359 1 56.69 11 PHE B O 1
ATOM 1660 N N . ASP B 1 12 ? -5.473 -28.938 -29.453 1 57.97 12 ASP B N 1
ATOM 1661 C CA . ASP B 1 12 ? -4.645 -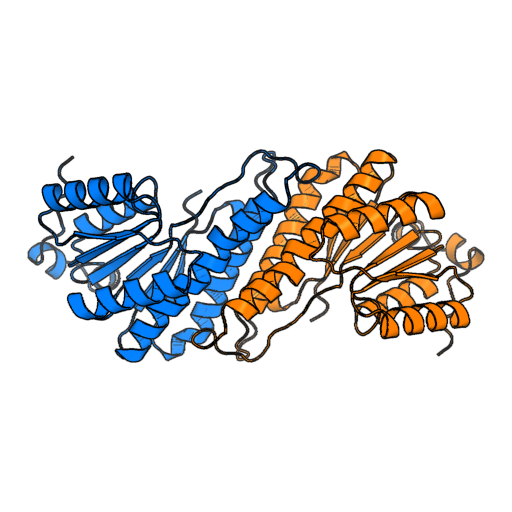28.969 -30.656 1 57.97 12 ASP B CA 1
ATOM 1662 C C . ASP B 1 12 ? -5.363 -28.328 -31.844 1 57.97 12 ASP B C 1
ATOM 1664 O O . ASP B 1 12 ? -4.73 -27.969 -32.844 1 57.97 12 ASP B O 1
ATOM 1668 N N . GLN B 1 13 ? -6.656 -28.188 -31.609 1 57.44 13 GLN B N 1
ATOM 1669 C CA . GLN B 1 13 ? -7.438 -27.609 -32.719 1 57.44 13 GLN B CA 1
ATOM 1670 C C . GLN B 1 13 ? -7.57 -26.109 -32.531 1 57.44 13 GLN B C 1
ATOM 1672 O O . GLN B 1 13 ? -8.055 -25.422 -33.438 1 57.44 13 GLN B O 1
ATOM 1677 N N . LEU B 1 14 ? -7.109 -25.641 -31.375 1 56.03 14 LEU B N 1
ATOM 1678 C CA . LEU B 1 14 ? -7.242 -24.203 -31.125 1 56.03 14 LEU B CA 1
ATOM 1679 C C . LEU B 1 14 ? -6.211 -23.422 -31.938 1 56.03 14 LEU B C 1
ATOM 1681 O O . LEU B 1 14 ? -5.109 -23.922 -32.188 1 56.03 14 LEU B O 1
ATOM 1685 N N . PRO B 1 15 ? -6.68 -22.234 -32.406 1 51.59 15 PRO B N 1
ATOM 1686 C CA . PRO B 1 15 ? -5.688 -21.375 -33.031 1 51.59 15 PRO B CA 1
ATOM 1687 C C . PRO B 1 15 ? -4.539 -21.016 -32.094 1 51.59 15 PRO B C 1
ATOM 1689 O O . PRO B 1 15 ? -4.699 -21.047 -30.875 1 51.59 15 PRO B O 1
ATOM 1692 N N . HIS B 1 16 ? -3.4 -20.781 -32.719 1 49.97 16 HIS B N 1
ATOM 1693 C CA . HIS B 1 16 ? -2.162 -20.516 -32 1 49.97 16 HIS B CA 1
ATOM 1694 C C . HIS B 1 16 ? -2.363 -19.422 -30.953 1 49.97 16 HIS B C 1
ATOM 1696 O O . HIS B 1 16 ? -1.855 -19.516 -29.844 1 49.97 16 HIS B O 1
ATOM 1702 N N . THR B 1 17 ? -3.07 -18.422 -31.25 1 45.06 17 THR B N 1
ATOM 1703 C CA . THR B 1 17 ? -3.307 -17.297 -30.359 1 45.06 17 THR B CA 1
ATOM 1704 C C . THR B 1 17 ? -4.062 -17.734 -29.109 1 45.06 17 THR B C 1
ATOM 1706 O O . THR B 1 17 ? -3.752 -17.297 -28 1 45.06 17 THR B O 1
ATOM 1709 N N . MET B 1 18 ? -4.996 -18.578 -29.344 1 47.81 18 MET B N 1
ATOM 1710 C CA . MET B 1 18 ? -5.785 -19.078 -28.219 1 47.81 18 MET B CA 1
ATOM 1711 C C . MET B 1 18 ? -4.98 -20.078 -27.391 1 47.81 18 MET B C 1
ATOM 1713 O O . MET B 1 18 ? -5.117 -20.109 -26.156 1 47.81 18 MET B O 1
ATOM 1717 N N . ARG B 1 19 ? -4.125 -20.844 -28.141 1 53.62 19 ARG B N 1
ATOM 1718 C CA . ARG B 1 19 ? -3.297 -21.812 -27.438 1 53.62 19 ARG B CA 1
ATOM 1719 C C . ARG B 1 19 ? -2.305 -21.125 -26.516 1 53.62 19 ARG B C 1
ATOM 1721 O O . ARG B 1 19 ? -2.043 -21.594 -25.406 1 53.62 19 ARG B O 1
ATOM 1728 N N . SER B 1 20 ? -1.84 -19.953 -27.047 1 51.19 20 SER B N 1
ATOM 1729 C CA . SER B 1 20 ? -0.834 -19.234 -26.266 1 51.19 20 SER B CA 1
ATOM 1730 C C . SER B 1 20 ? -1.436 -18.625 -25 1 51.19 20 SER B C 1
ATOM 1732 O O . SER B 1 20 ? -0.722 -18.375 -24.031 1 51.19 20 SER B O 1
ATOM 1734 N N . MET B 1 21 ? -2.693 -18.578 -25.047 1 56.66 21 MET B N 1
ATOM 1735 C CA . MET B 1 21 ? -3.369 -18 -23.891 1 56.66 21 MET B CA 1
ATOM 1736 C C . MET B 1 21 ? -4 -19.078 -23.031 1 56.66 21 MET B C 1
ATOM 1738 O O . MET B 1 21 ? -4.609 -18.781 -22 1 56.66 21 MET B O 1
ATOM 1742 N N . SER B 1 22 ? -3.705 -20.312 -23.578 1 69.38 22 SER B N 1
ATOM 1743 C CA . SER B 1 22 ? -4.352 -21.438 -22.906 1 69.38 22 SER B CA 1
ATOM 1744 C C . SER B 1 22 ? -3.564 -21.875 -21.688 1 69.38 22 SER B C 1
ATOM 1746 O O . SER B 1 22 ? -2.344 -21.719 -21.625 1 69.38 22 SER B O 1
ATOM 1748 N N . VAL B 1 23 ? -4.25 -22.297 -20.656 1 80.81 23 VAL B N 1
ATOM 1749 C CA . VAL B 1 23 ? -3.627 -22.828 -19.453 1 80.81 23 VAL B CA 1
ATOM 1750 C C . VAL B 1 23 ? -3.455 -24.344 -19.594 1 80.81 23 VAL B C 1
ATOM 1752 O O . VAL B 1 23 ? -3.109 -25.031 -18.625 1 80.81 23 VAL B O 1
ATOM 1755 N N . TYR B 1 24 ? -3.623 -24.844 -20.781 1 83.5 24 TYR B N 1
ATOM 1756 C CA . TYR B 1 24 ? -3.527 -26.281 -21 1 83.5 24 TYR B CA 1
ATOM 1757 C C . TYR B 1 24 ? -2.123 -26.781 -20.703 1 83.5 24 TYR B C 1
ATOM 1759 O O . TYR B 1 24 ? -1.137 -26.234 -21.188 1 83.5 24 TYR B O 1
ATOM 1767 N N . GLY B 1 25 ? -2.014 -27.797 -19.906 1 90.94 25 GLY B N 1
ATOM 1768 C CA . GLY B 1 25 ? -0.75 -28.438 -19.578 1 90.94 25 GLY B CA 1
ATOM 1769 C C . GLY B 1 25 ? 0.088 -27.656 -18.594 1 90.94 25 GLY B C 1
ATOM 1770 O O . GLY B 1 25 ? 1.246 -27.984 -18.344 1 90.94 25 GLY B O 1
ATOM 1771 N N . LYS B 1 26 ? -0.5 -26.641 -18.062 1 94.25 26 LYS B N 1
ATOM 1772 C CA . LYS B 1 26 ? 0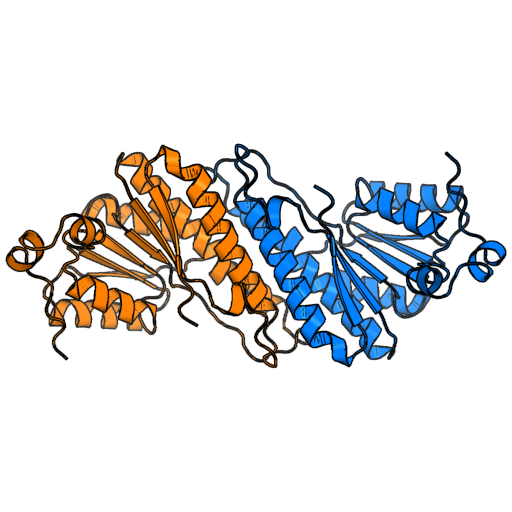.275 -25.75 -17.203 1 94.25 26 LYS B CA 1
ATOM 1773 C C . LYS B 1 26 ? 0.062 -26.078 -15.734 1 94.25 26 LYS B C 1
ATOM 1775 O O . LYS B 1 26 ? -0.985 -26.609 -15.359 1 94.25 26 LYS B O 1
ATOM 1780 N N . THR B 1 27 ? 1.065 -25.859 -14.961 1 97.75 27 THR B N 1
ATOM 1781 C CA . THR B 1 27 ? 0.956 -25.875 -13.5 1 97.75 27 THR B CA 1
ATOM 1782 C C . THR B 1 27 ? 0.583 -24.484 -12.984 1 97.75 27 THR B C 1
ATOM 1784 O O . THR B 1 27 ? 1.303 -23.516 -13.227 1 97.75 27 THR B O 1
ATOM 1787 N N . ILE B 1 28 ? -0.55 -24.391 -12.242 1 97.56 28 ILE B N 1
ATOM 1788 C CA . ILE B 1 28 ? -1.112 -23.109 -11.844 1 97.56 28 ILE B CA 1
ATOM 1789 C C . ILE B 1 28 ? -1.224 -23.047 -10.32 1 97.56 28 ILE B C 1
ATOM 1791 O O . ILE B 1 28 ? -1.819 -23.938 -9.703 1 97.56 28 ILE B O 1
ATOM 1795 N N . VAL B 1 29 ? -0.613 -22.078 -9.75 1 98.5 29 VAL B N 1
ATOM 1796 C CA . VAL B 1 29 ? -0.745 -21.797 -8.328 1 98.5 29 VAL B CA 1
ATOM 1797 C C . VAL B 1 29 ? -1.783 -20.688 -8.117 1 98.5 29 VAL B C 1
ATOM 1799 O O . VAL B 1 29 ? -1.731 -19.656 -8.773 1 98.5 29 VAL B O 1
ATOM 1802 N N . LEU B 1 30 ? -2.74 -20.922 -7.27 1 97.75 30 LEU B N 1
ATOM 1803 C CA . LEU B 1 30 ? -3.752 -19.922 -6.926 1 97.75 30 LEU B CA 1
ATOM 1804 C C . LEU B 1 30 ? -3.793 -19.688 -5.422 1 97.75 30 LEU B C 1
ATOM 1806 O O . LEU B 1 30 ? -3.871 -20.641 -4.641 1 97.75 30 LEU B O 1
ATOM 1810 N N . THR B 1 31 ? -3.709 -18.438 -5.016 1 98.31 31 THR B N 1
ATOM 1811 C CA . THR B 1 31 ? -3.857 -18.125 -3.6 1 98.31 31 THR B CA 1
ATOM 1812 C C . THR B 1 31 ? -5.297 -17.734 -3.281 1 98.31 31 THR B C 1
ATOM 1814 O O . THR B 1 31 ? -6.023 -17.234 -4.152 1 98.31 31 THR B O 1
ATOM 1817 N N . GLY B 1 32 ? -5.676 -17.906 -1.993 1 96.38 32 GLY B N 1
ATOM 1818 C CA . GLY B 1 32 ? -7.039 -17.578 -1.604 1 96.38 32 GLY B CA 1
ATOM 1819 C C . GLY B 1 32 ? -8.078 -18.359 -2.385 1 96.38 32 GLY B C 1
ATOM 1820 O O . GLY B 1 32 ? -9.133 -17.828 -2.729 1 96.38 32 GLY B O 1
ATOM 1821 N N . ALA B 1 33 ? -7.777 -19.562 -2.73 1 95.62 33 ALA B N 1
ATOM 1822 C CA . ALA B 1 33 ? -8.617 -20.266 -3.697 1 95.62 33 ALA B CA 1
ATOM 1823 C C . ALA B 1 33 ? -9.414 -21.375 -3.029 1 95.62 33 ALA B C 1
ATOM 1825 O O . ALA B 1 33 ? -9.953 -22.25 -3.707 1 95.62 33 ALA B O 1
ATOM 1826 N N . ALA B 1 34 ? -9.375 -21.375 -1.673 1 95.69 34 ALA B N 1
ATOM 1827 C CA . ALA B 1 34 ? -10.18 -22.375 -0.975 1 95.69 34 ALA B CA 1
ATOM 1828 C C . ALA B 1 34 ? -11.672 -22.078 -1.142 1 95.69 34 ALA B C 1
ATOM 1830 O O . ALA B 1 34 ? -12.5 -22.984 -0.999 1 95.69 34 ALA B O 1
ATOM 1831 N N . ARG B 1 35 ? -11.992 -20.828 -1.408 1 90.94 35 ARG B N 1
ATOM 1832 C CA . ARG B 1 35 ? -13.367 -20.406 -1.624 1 90.94 35 ARG B CA 1
ATOM 1833 C C . ARG B 1 35 ? -13.43 -19.141 -2.477 1 90.94 35 ARG B C 1
ATOM 1835 O O . ARG B 1 35 ? -12.391 -18.625 -2.889 1 90.94 35 ARG B O 1
ATOM 1842 N N . GLY B 1 36 ? -14.641 -18.828 -2.844 1 88.56 36 GLY B N 1
ATOM 1843 C CA . GLY B 1 36 ? -14.867 -17.531 -3.482 1 88.56 36 GLY B CA 1
ATOM 1844 C C . GLY B 1 36 ? -14.281 -17.453 -4.879 1 88.56 36 GLY B C 1
ATOM 1845 O O . GLY B 1 36 ? -14.289 -18.438 -5.621 1 88.56 36 GLY B O 1
ATOM 1846 N N . LEU B 1 37 ? -13.852 -16.234 -5.219 1 83.88 37 LEU B N 1
ATOM 1847 C CA . LEU B 1 37 ? -13.367 -15.93 -6.562 1 83.88 37 LEU B CA 1
ATOM 1848 C C . LEU B 1 37 ? -12.172 -16.812 -6.926 1 83.88 37 LEU B C 1
ATOM 1850 O O . LEU B 1 37 ? -12.094 -17.328 -8.039 1 83.88 37 LEU B O 1
ATOM 1854 N N . GLY B 1 38 ? -11.266 -17 -5.961 1 91.31 38 GLY B N 1
ATOM 1855 C CA . GLY B 1 38 ? -10.109 -17.844 -6.211 1 91.31 38 GLY B CA 1
ATOM 1856 C C . GLY B 1 38 ? -10.477 -19.281 -6.539 1 91.31 38 GLY B C 1
ATOM 1857 O O . GLY B 1 38 ? -9.859 -19.906 -7.414 1 91.31 38 GLY B O 1
ATOM 1858 N N . ASN B 1 39 ? -11.445 -19.719 -5.855 1 93.38 39 ASN B N 1
ATOM 1859 C CA . ASN B 1 39 ? -11.906 -21.078 -6.105 1 93.38 39 ASN B CA 1
ATOM 1860 C C . ASN B 1 39 ? -12.539 -21.219 -7.488 1 93.38 39 ASN B C 1
ATOM 1862 O O . ASN B 1 39 ? -12.289 -22.188 -8.203 1 93.38 39 ASN B O 1
ATOM 1866 N N . TYR B 1 40 ? -13.297 -20.281 -7.898 1 87.62 40 TYR B N 1
ATOM 1867 C CA . TYR B 1 40 ? -13.914 -20.297 -9.219 1 87.62 40 TYR B CA 1
ATOM 1868 C C . TYR B 1 40 ? -12.859 -20.25 -10.312 1 87.62 40 TYR B C 1
ATOM 1870 O O . TYR B 1 40 ? -12.992 -20.906 -11.352 1 87.62 40 TYR B O 1
ATOM 1878 N N . MET B 1 41 ? -11.844 -19.531 -10.047 1 89.06 41 MET B N 1
ATOM 1879 C CA . MET B 1 41 ? -10.758 -19.453 -11.031 1 89.06 41 MET B CA 1
ATOM 1880 C C . MET B 1 41 ? -10.016 -20.781 -11.117 1 89.06 41 MET B C 1
ATOM 1882 O O . MET B 1 41 ? -9.625 -21.203 -12.211 1 89.06 41 MET B O 1
ATOM 1886 N N . ALA B 1 42 ? -9.844 -21.359 -9.977 1 93.81 42 ALA B N 1
ATOM 1887 C CA . ALA B 1 42 ? -9.219 -22.672 -9.977 1 93.81 42 ALA B CA 1
ATOM 1888 C C . ALA B 1 42 ? -10.023 -23.672 -10.805 1 93.81 42 ALA B C 1
ATOM 1890 O O . ALA B 1 42 ? -9.461 -24.406 -11.617 1 93.81 42 ALA B O 1
ATOM 1891 N N . ARG B 1 43 ? -11.273 -23.609 -10.648 1 90.56 43 ARG B N 1
ATOM 1892 C CA . ARG B 1 43 ? -12.164 -24.5 -11.398 1 90.56 43 ARG B CA 1
ATOM 1893 C C . ARG B 1 43 ? -12.086 -24.219 -12.891 1 90.56 43 ARG B C 1
ATOM 1895 O O . ARG B 1 43 ? -12.016 -25.141 -13.703 1 90.56 43 ARG B O 1
ATOM 1902 N N . ALA B 1 44 ? -12.109 -22.984 -13.234 1 84.25 44 ALA B N 1
ATOM 1903 C CA . ALA B 1 44 ? -12.039 -22.578 -14.633 1 84.25 44 ALA B CA 1
ATOM 1904 C C . ALA B 1 44 ? -10.727 -23.047 -15.266 1 84.25 44 ALA B C 1
ATOM 1906 O O . ALA B 1 44 ? -10.711 -23.5 -16.406 1 84.25 44 ALA B O 1
ATOM 1907 N N . CYS B 1 45 ? -9.656 -22.922 -14.523 1 90.31 45 CYS B N 1
ATOM 1908 C CA . CYS B 1 45 ? -8.352 -23.359 -15.016 1 90.31 45 CYS B CA 1
ATOM 1909 C C . CYS B 1 45 ? -8.328 -24.875 -15.227 1 90.31 45 CYS B C 1
ATOM 1911 O O . CYS B 1 45 ? -7.77 -25.359 -16.203 1 90.31 45 CYS B O 1
ATOM 1913 N N . ALA B 1 46 ? -8.891 -25.562 -14.258 1 89.62 46 ALA B N 1
ATOM 1914 C CA . ALA B 1 46 ? -8.977 -27.016 -14.383 1 89.62 46 ALA B CA 1
ATOM 1915 C C . ALA B 1 46 ? -9.766 -27.406 -15.633 1 89.62 46 ALA B C 1
ATOM 1917 O O . ALA B 1 46 ? -9.32 -28.266 -16.406 1 89.62 46 ALA B O 1
ATOM 1918 N N . GLU B 1 47 ? -10.797 -26.719 -15.836 1 81.19 47 GLU B N 1
ATOM 1919 C CA . GLU B 1 47 ? -11.648 -27 -16.984 1 81.19 47 GLU B CA 1
ATOM 1920 C C . GLU B 1 47 ? -10.922 -26.672 -18.297 1 81.19 47 GLU B C 1
ATOM 1922 O O . GLU B 1 47 ? -11.148 -27.328 -19.312 1 81.19 47 GLU B O 1
ATOM 1927 N N . ALA B 1 48 ? -10.102 -25.734 -18.188 1 80.44 48 ALA B N 1
ATOM 1928 C CA . ALA B 1 48 ? -9.391 -25.25 -19.375 1 80.44 48 ALA B CA 1
ATOM 1929 C C . ALA B 1 48 ? -8.172 -26.125 -19.656 1 80.44 48 ALA B C 1
ATOM 1931 O O . ALA B 1 48 ? -7.43 -25.875 -20.609 1 80.44 48 ALA B O 1
ATOM 1932 N N . GLY B 1 49 ? -7.926 -27.172 -18.828 1 85.69 49 GLY B N 1
ATOM 1933 C CA . GLY B 1 49 ? -6.93 -28.172 -19.188 1 85.69 49 GLY B CA 1
ATOM 1934 C C . GLY B 1 49 ? -5.633 -28.031 -18.422 1 85.69 49 GLY B C 1
ATOM 1935 O O . GLY B 1 49 ? -4.59 -28.547 -18.844 1 85.69 49 GLY B O 1
ATOM 1936 N N . ALA B 1 50 ? -5.605 -27.281 -17.328 1 91.88 50 ALA B N 1
ATOM 1937 C CA . ALA B 1 50 ? -4.418 -27.219 -16.484 1 91.88 50 ALA B CA 1
ATOM 1938 C C . ALA B 1 50 ? -3.928 -28.625 -16.109 1 91.88 50 ALA B C 1
ATOM 1940 O O . ALA B 1 50 ? -4.73 -29.531 -15.922 1 91.88 50 ALA B O 1
ATOM 1941 N N . LYS B 1 51 ? -2.652 -28.734 -16.125 1 94.56 51 LYS B N 1
ATOM 1942 C CA . LYS B 1 51 ? -2.059 -30.016 -15.766 1 94.56 51 LYS B CA 1
ATOM 1943 C C . LYS B 1 51 ? -2.092 -30.234 -14.258 1 94.56 51 LYS B C 1
ATOM 1945 O O . LYS B 1 51 ? -2.395 -31.328 -13.789 1 94.56 51 LYS B O 1
ATOM 1950 N N . ASN B 1 52 ? -1.682 -29.25 -13.5 1 97.12 52 ASN B N 1
ATOM 1951 C CA . ASN B 1 52 ? -1.678 -29.25 -12.039 1 97.12 52 ASN B CA 1
ATOM 1952 C C . ASN B 1 52 ? -2.314 -27.984 -11.477 1 97.12 52 ASN B C 1
ATOM 1954 O O . ASN B 1 52 ? -2.064 -26.891 -11.977 1 97.12 52 ASN B O 1
ATOM 1958 N N . ILE B 1 53 ? -3.176 -28.188 -10.508 1 97.62 53 ILE B N 1
ATOM 1959 C CA . ILE B 1 53 ? -3.734 -27.062 -9.758 1 97.62 53 ILE B CA 1
ATOM 1960 C C . ILE B 1 53 ? -3.203 -27.078 -8.328 1 97.62 53 ILE B C 1
ATOM 1962 O O . ILE B 1 53 ? -3.289 -28.109 -7.645 1 97.62 53 ILE B O 1
ATOM 1966 N N . VAL B 1 54 ? -2.621 -26.031 -7.93 1 98.62 54 VAL B N 1
ATOM 1967 C CA . VAL B 1 54 ? -2.084 -25.922 -6.578 1 98.62 54 VAL B CA 1
ATOM 1968 C C . VAL B 1 54 ? -2.771 -24.766 -5.844 1 98.62 54 VAL B C 1
ATOM 1970 O O . VAL B 1 54 ? -2.691 -23.609 -6.273 1 98.62 54 VAL B O 1
ATOM 1973 N N . ILE B 1 55 ? -3.402 -25.047 -4.703 1 98.38 55 ILE B N 1
ATOM 1974 C CA . ILE B 1 55 ? -4.18 -24.062 -3.947 1 98.38 55 ILE B CA 1
ATOM 1975 C C . ILE B 1 55 ? -3.412 -23.656 -2.688 1 98.38 55 ILE B C 1
ATOM 1977 O O . ILE B 1 55 ? -3.023 -24.516 -1.89 1 98.38 55 ILE B O 1
ATOM 1981 N N . PHE B 1 56 ? -3.129 -22.391 -2.549 1 98.5 56 PHE B N 1
ATOM 1982 C CA . PHE B 1 56 ? -2.637 -21.812 -1.309 1 98.5 56 PHE B CA 1
ATOM 1983 C C . PHE B 1 56 ? -3.75 -21.062 -0.583 1 98.5 56 PHE B C 1
ATOM 1985 O O . PHE B 1 56 ? -4.441 -20.234 -1.183 1 98.5 56 PHE B O 1
ATOM 1992 N N . ASP B 1 57 ? -3.928 -21.328 0.69 1 98.12 57 ASP B N 1
ATOM 1993 C CA . ASP B 1 57 ? -4.926 -20.625 1.502 1 98.12 57 ASP B CA 1
ATOM 1994 C C . ASP B 1 57 ? -4.613 -20.781 2.99 1 98.12 57 ASP B C 1
ATOM 1996 O O . ASP B 1 57 ? -3.928 -21.719 3.4 1 98.12 57 ASP B O 1
ATOM 2000 N N . ALA B 1 58 ? -5.18 -19.891 3.771 1 96.69 58 ALA B N 1
ATOM 2001 C CA . ALA B 1 58 ? -4.898 -19.906 5.207 1 96.69 58 ALA B CA 1
ATOM 2002 C C . ALA B 1 58 ? -5.824 -20.891 5.934 1 96.69 58 ALA B C 1
ATOM 2004 O O . ALA B 1 58 ? -5.551 -21.281 7.066 1 96.69 58 ALA B O 1
ATOM 2005 N N . ASN B 1 59 ? -6.914 -21.188 5.328 1 96.5 59 ASN B N 1
ATOM 2006 C CA . ASN B 1 59 ? -7.898 -22.062 5.973 1 96.5 59 ASN B CA 1
ATOM 2007 C C . ASN B 1 59 ? -7.684 -23.516 5.609 1 96.5 59 ASN B C 1
ATOM 2009 O O . ASN B 1 59 ? -8 -23.938 4.496 1 96.5 59 ASN B O 1
ATOM 2013 N N . GLN B 1 60 ? -7.234 -24.297 6.566 1 97 60 GLN B N 1
ATOM 2014 C CA . GLN B 1 60 ? -6.879 -25.688 6.324 1 97 60 GLN B CA 1
ATOM 2015 C C . GLN B 1 60 ? -8.102 -26.5 5.906 1 97 60 GLN B C 1
ATOM 2017 O O . GLN B 1 60 ? -8.086 -27.188 4.875 1 97 60 GLN B O 1
ATOM 2022 N N . GLU B 1 61 ? -9.141 -26.375 6.684 1 97.25 61 GLU B N 1
ATOM 2023 C CA . GLU B 1 61 ? -10.32 -27.203 6.453 1 97.25 61 GLU B CA 1
ATOM 2024 C C . GLU B 1 61 ? -10.945 -26.906 5.094 1 97.25 61 GLU B C 1
ATOM 2026 O O . GLU B 1 61 ? -11.188 -27.812 4.301 1 97.25 61 GLU B O 1
ATOM 2031 N N . LEU B 1 62 ? -11.172 -25.656 4.805 1 96.5 62 LEU B N 1
ATOM 2032 C CA . LEU B 1 62 ? -11.766 -25.25 3.533 1 96.5 62 LEU B CA 1
ATOM 2033 C C . LEU B 1 62 ? -10.852 -25.609 2.367 1 96.5 62 LEU B C 1
ATOM 2035 O O . LEU B 1 62 ? -11.328 -26 1.296 1 96.5 62 LEU B O 1
ATOM 2039 N N . GLY B 1 63 ? -9.578 -25.5 2.588 1 97.75 63 GLY B N 1
ATOM 2040 C CA . GLY B 1 63 ? -8.609 -25.828 1.556 1 97.75 63 GLY B CA 1
ATOM 2041 C C . GLY B 1 63 ? -8.594 -27.312 1.195 1 97.75 63 GLY B C 1
ATOM 2042 O O . GLY B 1 63 ? -8.609 -27.656 0.015 1 97.75 63 GLY B O 1
ATOM 2043 N N . ASP B 1 64 ? -8.594 -28.125 2.201 1 97.69 64 ASP B N 1
ATOM 2044 C CA . ASP B 1 64 ? -8.641 -29.578 1.979 1 97.69 64 ASP B CA 1
ATOM 2045 C C . ASP B 1 64 ? -9.906 -29.969 1.228 1 97.69 64 ASP B C 1
ATOM 2047 O O . ASP B 1 64 ? -9.844 -30.75 0.275 1 97.69 64 ASP B O 1
ATOM 2051 N N . GLU B 1 65 ? -10.961 -29.406 1.698 1 97.44 65 GLU B N 1
ATOM 2052 C CA . GLU B 1 65 ? -12.242 -29.719 1.08 1 97.44 65 GLU B CA 1
ATOM 2053 C C . GLU B 1 65 ? -12.281 -29.281 -0.378 1 97.44 65 GLU B C 1
ATOM 2055 O O . GLU B 1 65 ? -12.727 -30.016 -1.251 1 97.44 65 GLU B O 1
ATOM 2060 N N . SER B 1 66 ? -11.836 -28.094 -0.661 1 96.94 66 SER B N 1
ATOM 2061 C CA . SER B 1 66 ? -11.844 -27.531 -2.008 1 96.94 66 SER B CA 1
ATOM 2062 C C . SER B 1 66 ? -10.953 -28.344 -2.945 1 96.94 66 SER B C 1
ATOM 2064 O O . SER B 1 66 ? -11.336 -28.625 -4.082 1 96.94 66 SER B O 1
ATOM 2066 N N . ALA B 1 67 ? -9.789 -28.688 -2.467 1 97.62 67 ALA B N 1
ATOM 2067 C CA . ALA B 1 67 ? -8.859 -29.469 -3.279 1 97.62 67 ALA B CA 1
ATOM 2068 C C . ALA B 1 67 ? -9.422 -30.844 -3.602 1 97.62 67 ALA B C 1
ATOM 2070 O O . ALA B 1 67 ? -9.352 -31.297 -4.746 1 97.62 67 ALA B O 1
ATOM 2071 N N . ALA B 1 68 ? -9.953 -31.469 -2.609 1 97.44 68 ALA B N 1
ATOM 2072 C CA . ALA B 1 68 ? -10.531 -32.812 -2.789 1 97.44 68 ALA B CA 1
ATOM 2073 C C . ALA B 1 68 ? -11.695 -32.781 -3.781 1 97.44 68 ALA B C 1
ATOM 2075 O O . ALA B 1 68 ? -11.781 -33.625 -4.672 1 97.44 68 ALA B O 1
ATOM 2076 N N . GLU B 1 69 ? -12.516 -31.812 -3.578 1 96.06 69 GLU B N 1
ATOM 2077 C CA . GLU B 1 69 ? -13.68 -31.688 -4.449 1 96.06 69 GLU B CA 1
ATOM 2078 C C . GLU B 1 69 ? -13.258 -31.469 -5.902 1 96.06 69 GLU B C 1
ATOM 2080 O O . GLU B 1 69 ? -13.797 -32.094 -6.809 1 96.06 69 GLU B O 1
ATOM 2085 N N . LEU B 1 70 ? -12.344 -30.562 -6.129 1 95.44 70 LEU B N 1
ATOM 2086 C CA . LEU B 1 70 ? -11.891 -30.234 -7.48 1 95.44 70 LEU B CA 1
ATOM 2087 C C . LEU B 1 70 ? -11.211 -31.438 -8.125 1 95.44 70 LEU B C 1
ATOM 2089 O O . LEU B 1 70 ? -11.406 -31.703 -9.305 1 95.44 70 LEU B O 1
ATOM 2093 N N . HIS B 1 71 ? -10.398 -32.188 -7.359 1 96.38 71 HIS B N 1
ATOM 2094 C CA . HIS B 1 71 ? -9.781 -33.406 -7.852 1 96.38 71 HIS B CA 1
ATOM 2095 C C . HIS B 1 71 ? -10.836 -34.438 -8.266 1 96.38 71 HIS B C 1
ATOM 2097 O O . HIS B 1 71 ? -10.742 -35.031 -9.336 1 96.38 71 HIS B O 1
ATOM 2103 N N . ASP B 1 72 ? -11.797 -34.594 -7.406 1 94.62 72 ASP B N 1
ATOM 2104 C CA . ASP B 1 72 ? -12.836 -35.594 -7.66 1 94.62 72 ASP B CA 1
ATOM 2105 C C . ASP B 1 72 ? -13.602 -35.25 -8.938 1 94.62 72 ASP B C 1
ATOM 2107 O O . ASP B 1 72 ? -13.953 -36.156 -9.703 1 94.62 72 ASP B O 1
ATOM 2111 N N . LYS B 1 73 ? -13.805 -34.031 -9.141 1 90 73 LYS B N 1
ATOM 2112 C CA . LYS B 1 73 ? -14.625 -33.594 -10.273 1 90 73 LYS B CA 1
ATOM 2113 C C . LYS B 1 73 ? -13.828 -33.625 -11.57 1 90 73 LYS B C 1
ATOM 2115 O O . LYS B 1 73 ? -14.406 -33.781 -12.656 1 90 73 LYS B O 1
ATOM 2120 N N . THR B 1 74 ? -12.531 -33.5 -11.516 1 89.44 74 THR B N 1
ATOM 2121 C CA . THR B 1 74 ? -11.773 -33.281 -12.734 1 89.44 74 THR B CA 1
ATOM 2122 C C . THR B 1 74 ? -10.789 -34.406 -12.992 1 89.44 74 THR B C 1
ATOM 2124 O O . THR B 1 74 ? -10.32 -34.594 -14.117 1 89.44 74 THR B O 1
ATOM 2127 N N . GLY B 1 75 ? -10.391 -35.156 -11.922 1 92.06 75 GLY B N 1
ATOM 2128 C CA . GLY B 1 75 ? -9.367 -36.156 -12.016 1 92.06 75 GLY B CA 1
ATOM 2129 C C . GLY B 1 75 ? -7.961 -35.594 -12.086 1 92.06 75 GLY B C 1
ATOM 2130 O O . GLY B 1 75 ? -6.988 -36.375 -12.117 1 92.06 75 GLY B O 1
ATOM 2131 N N . LEU B 1 76 ? -7.832 -34.281 -12.094 1 92.5 76 LEU B N 1
ATOM 2132 C CA . LEU B 1 76 ? -6.531 -33.625 -12.18 1 92.5 76 LEU B CA 1
ATOM 2133 C C . LEU B 1 76 ? -5.824 -33.656 -10.828 1 92.5 76 LEU B C 1
ATOM 2135 O O . LEU B 1 76 ? -6.477 -33.75 -9.781 1 92.5 76 LEU B O 1
ATOM 2139 N N . PRO B 1 77 ? -4.473 -33.656 -10.883 1 95.88 77 PRO B N 1
ATOM 2140 C CA . PRO B 1 77 ? -3.768 -33.406 -9.625 1 95.88 77 PRO B CA 1
ATOM 2141 C C . PRO B 1 77 ? -4.086 -32.062 -9.016 1 95.88 77 PRO B C 1
ATOM 2143 O O . PRO B 1 77 ? -3.916 -31.016 -9.68 1 95.88 77 PRO B O 1
ATOM 2146 N N . VAL B 1 78 ? -4.613 -32.062 -7.852 1 97.56 78 VAL B N 1
ATOM 2147 C CA . VAL B 1 78 ? -4.898 -30.844 -7.09 1 97.56 78 VAL B CA 1
ATOM 2148 C C . VAL B 1 78 ? -4.234 -30.922 -5.719 1 97.56 78 VAL B C 1
ATOM 2150 O O . VAL B 1 78 ? -4.434 -31.891 -4.984 1 97.56 78 VAL B O 1
ATOM 2153 N N . SER B 1 79 ? -3.391 -30.016 -5.434 1 98.06 79 SER B N 1
ATOM 2154 C CA . SER B 1 79 ? -2.715 -29.969 -4.141 1 98.06 79 SER B CA 1
ATOM 2155 C C . SER B 1 79 ? -3.115 -28.734 -3.346 1 98.06 79 SER B C 1
ATOM 2157 O O . SER B 1 79 ? -3.393 -27.672 -3.926 1 98.06 79 SER B O 1
ATOM 2159 N N . PHE B 1 80 ? -3.146 -28.875 -2.033 1 98.44 80 PHE B N 1
ATOM 2160 C CA . PHE B 1 80 ? -3.408 -27.766 -1.131 1 98.44 80 PHE B CA 1
ATOM 2161 C C . PHE B 1 80 ? -2.244 -27.562 -0.168 1 98.44 80 PHE B C 1
ATOM 2163 O O . PHE B 1 80 ? -1.692 -28.531 0.36 1 98.44 80 PHE B O 1
ATOM 2170 N N . PHE B 1 81 ? -1.849 -26.328 -0.002 1 98.31 81 PHE B N 1
ATOM 2171 C CA . PHE B 1 81 ? -0.873 -25.906 0.994 1 98.31 81 PHE B CA 1
ATOM 2172 C C . PHE B 1 81 ? -1.46 -24.828 1.903 1 98.31 81 PHE B C 1
ATOM 2174 O O . PHE B 1 81 ? -1.997 -23.828 1.425 1 98.31 81 PHE B O 1
ATOM 2181 N N . LYS B 1 82 ? -1.437 -25.047 3.18 1 98.31 82 LYS B N 1
ATOM 2182 C CA . LYS B 1 82 ? -1.826 -24 4.121 1 98.31 82 LYS B CA 1
ATOM 2183 C C . LYS B 1 82 ? -0.771 -22.906 4.191 1 98.31 82 LYS B C 1
ATOM 2185 O O . LYS B 1 82 ? 0.311 -23.109 4.746 1 98.31 82 LYS B O 1
ATOM 2190 N N . VAL B 1 83 ? -1.138 -21.766 3.645 1 97.81 83 VAL B N 1
ATOM 2191 C CA . VAL B 1 83 ? -0.178 -20.672 3.592 1 97.81 83 VAL B CA 1
ATOM 2192 C C . VAL B 1 83 ? -0.876 -19.344 3.932 1 97.81 83 VAL B C 1
ATOM 2194 O O . VAL B 1 83 ? -1.915 -19.031 3.354 1 97.81 83 VAL B O 1
ATOM 2197 N N . ASP B 1 84 ? -0.38 -18.703 4.922 1 97.69 84 ASP B N 1
ATOM 2198 C CA . ASP B 1 84 ? -0.678 -17.281 5.113 1 97.69 84 ASP B CA 1
ATOM 2199 C C . ASP B 1 84 ? 0.202 -16.422 4.223 1 97.69 84 ASP B C 1
ATOM 2201 O O . ASP B 1 84 ? 1.43 -16.453 4.32 1 97.69 84 ASP B O 1
ATOM 2205 N N . VAL B 1 85 ? -0.451 -15.641 3.367 1 97.56 85 VAL B N 1
ATOM 2206 C CA . VAL B 1 85 ? 0.3 -14.914 2.354 1 97.56 85 VAL B CA 1
ATOM 2207 C C . VAL B 1 85 ? 1.148 -13.828 3.018 1 97.56 85 VAL B C 1
ATOM 2209 O O . VAL B 1 85 ? 1.953 -13.172 2.355 1 97.56 85 VAL B O 1
ATOM 2212 N N . ARG B 1 86 ? 1.018 -13.617 4.281 1 96.81 86 ARG B N 1
ATOM 2213 C CA . ARG B 1 86 ? 1.841 -12.656 5.008 1 96.81 86 ARG B CA 1
ATOM 2214 C C . ARG B 1 86 ? 3.135 -13.305 5.492 1 96.81 86 ARG B C 1
ATOM 2216 O O . ARG B 1 86 ? 4.059 -12.602 5.918 1 96.81 86 ARG B O 1
ATOM 2223 N N . ASP B 1 87 ? 3.215 -14.562 5.43 1 97.88 87 ASP B N 1
ATOM 2224 C CA . ASP B 1 87 ? 4.359 -15.312 5.938 1 97.88 87 ASP B CA 1
ATOM 2225 C C . ASP B 1 87 ? 5.309 -15.703 4.805 1 97.88 87 ASP B C 1
ATOM 2227 O O . ASP B 1 87 ? 5.145 -16.75 4.18 1 97.88 87 ASP B O 1
ATOM 2231 N N . GLY B 1 88 ? 6.359 -14.883 4.656 1 97.5 88 GLY B N 1
ATOM 2232 C CA . GLY B 1 88 ? 7.301 -15.086 3.566 1 97.5 88 GLY B CA 1
ATOM 2233 C C . GLY B 1 88 ? 8.008 -16.422 3.627 1 97.5 88 GLY B C 1
ATOM 2234 O O . GLY B 1 88 ? 8.219 -17.062 2.596 1 97.5 88 GLY B O 1
ATOM 2235 N N . ALA B 1 89 ? 8.367 -16.812 4.809 1 97.56 89 ALA B N 1
ATOM 2236 C CA . ALA B 1 89 ? 9.062 -18.094 4.969 1 97.56 89 ALA B CA 1
ATOM 2237 C C . ALA B 1 89 ? 8.156 -19.266 4.586 1 97.56 89 ALA B C 1
ATOM 2239 O O . ALA B 1 89 ? 8.586 -20.188 3.895 1 97.56 89 ALA B O 1
ATOM 2240 N N . ALA B 1 90 ? 6.898 -19.234 5.02 1 97.88 90 ALA B N 1
ATOM 2241 C CA . ALA B 1 90 ? 5.941 -20.281 4.676 1 97.88 90 ALA B CA 1
ATOM 2242 C C . ALA B 1 90 ? 5.688 -20.328 3.17 1 97.88 90 ALA B C 1
ATOM 2244 O O . ALA B 1 90 ? 5.566 -21.406 2.584 1 97.88 90 ALA B O 1
ATOM 2245 N N . ILE B 1 91 ? 5.617 -19.172 2.533 1 98.62 91 ILE B N 1
ATOM 2246 C CA . ILE B 1 91 ? 5.418 -19.078 1.091 1 98.62 91 ILE B CA 1
ATOM 2247 C C . ILE B 1 91 ? 6.582 -19.734 0.361 1 98.62 91 ILE B C 1
ATOM 2249 O O . ILE B 1 91 ? 6.371 -20.578 -0.518 1 98.62 91 ILE B O 1
ATOM 2253 N N . ASN B 1 92 ? 7.785 -19.359 0.774 1 98.5 92 ASN B N 1
ATOM 2254 C CA . ASN B 1 92 ? 8.969 -19.922 0.117 1 98.5 92 ASN B CA 1
ATOM 2255 C C . ASN B 1 92 ? 9.031 -21.438 0.262 1 98.5 92 ASN B C 1
ATOM 2257 O O . ASN B 1 92 ? 9.32 -22.141 -0.703 1 98.5 92 ASN B O 1
ATOM 2261 N N . ALA B 1 93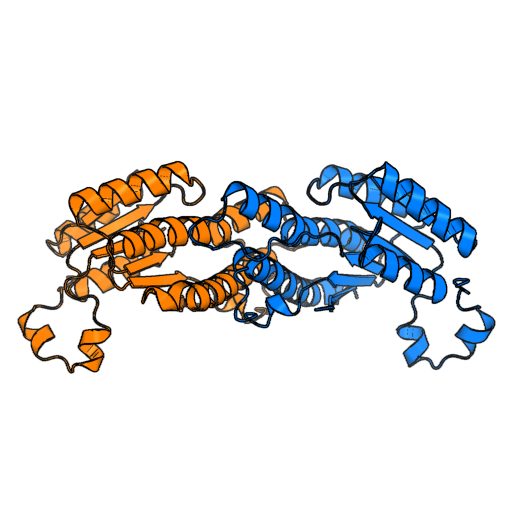 ? 8.75 -21.906 1.448 1 98.5 93 ALA B N 1
ATOM 2262 C CA . ALA B 1 93 ? 8.766 -23.344 1.688 1 98.5 93 ALA B CA 1
ATOM 2263 C C . ALA B 1 93 ? 7.73 -24.062 0.82 1 98.5 93 ALA B C 1
ATOM 2265 O O . ALA B 1 93 ? 8.016 -25.109 0.233 1 98.5 93 ALA B O 1
ATOM 2266 N N . ALA B 1 94 ? 6.543 -23.531 0.738 1 98.62 94 ALA B N 1
ATOM 2267 C CA . ALA B 1 94 ? 5.477 -24.125 -0.058 1 98.62 94 ALA B CA 1
ATOM 2268 C C . ALA B 1 94 ? 5.824 -24.109 -1.543 1 98.62 94 ALA B C 1
ATOM 2270 O O . ALA B 1 94 ? 5.598 -25.094 -2.25 1 98.62 94 ALA B O 1
ATOM 2271 N N . VAL B 1 95 ? 6.352 -23 -2.059 1 98.69 95 VAL B N 1
ATOM 2272 C CA . VAL B 1 95 ? 6.73 -22.891 -3.463 1 98.69 95 VAL B CA 1
ATOM 2273 C C . VAL B 1 95 ? 7.84 -23.875 -3.785 1 98.69 95 VAL B C 1
ATOM 2275 O O . VAL B 1 95 ? 7.84 -24.5 -4.852 1 98.69 95 VAL B O 1
ATOM 2278 N N . GLU B 1 96 ? 8.766 -24.016 -2.844 1 98.56 96 GLU B N 1
ATOM 2279 C CA . GLU B 1 96 ? 9.82 -25 -3.027 1 98.56 96 GLU B CA 1
ATOM 2280 C C . GLU B 1 96 ? 9.25 -26.406 -3.16 1 98.56 96 GLU B C 1
ATOM 2282 O O . GLU B 1 96 ? 9.695 -27.188 -4.004 1 98.56 96 GLU B O 1
ATOM 2287 N N . GLU B 1 97 ? 8.359 -26.75 -2.344 1 98.44 97 GLU B N 1
ATOM 2288 C CA . GLU B 1 97 ? 7.711 -28.047 -2.438 1 98.44 97 GLU B CA 1
ATOM 2289 C C . GLU B 1 97 ? 6.996 -28.219 -3.775 1 98.44 97 GLU B C 1
ATOM 2291 O O . GLU B 1 97 ? 7.02 -29.297 -4.367 1 98.44 97 GLU B O 1
ATOM 2296 N N . VAL B 1 98 ? 6.293 -27.188 -4.23 1 98.44 98 VAL B N 1
ATOM 2297 C CA . VAL B 1 98 ? 5.625 -27.219 -5.527 1 98.44 98 VAL B CA 1
ATOM 2298 C C . VAL B 1 98 ? 6.645 -27.5 -6.629 1 98.44 98 VAL B C 1
ATOM 2300 O O . VAL B 1 98 ? 6.398 -28.312 -7.516 1 98.44 98 VAL B O 1
ATOM 2303 N N . VAL B 1 99 ? 7.777 -26.828 -6.57 1 98.56 99 VAL B N 1
ATOM 2304 C CA . VAL B 1 99 ? 8.828 -27 -7.574 1 98.56 99 VAL B CA 1
ATOM 2305 C C . VAL B 1 99 ? 9.328 -28.438 -7.559 1 98.56 99 VAL B C 1
ATOM 2307 O O . VAL B 1 99 ? 9.57 -29.031 -8.609 1 98.56 99 VAL B O 1
ATOM 2310 N N . GLU B 1 100 ? 9.5 -28.953 -6.371 1 98.12 100 GLU B N 1
ATOM 2311 C CA . GLU B 1 100 ? 9.977 -30.328 -6.238 1 98.12 100 GLU B CA 1
ATOM 2312 C C . GLU B 1 100 ? 8.984 -31.312 -6.848 1 98.12 100 GLU B C 1
ATOM 2314 O O . GLU B 1 100 ? 9.383 -32.281 -7.508 1 98.12 100 GLU B O 1
ATOM 2319 N N . ARG B 1 101 ? 7.738 -31.062 -6.699 1 97.25 101 ARG B N 1
ATOM 2320 C CA . ARG B 1 101 ? 6.699 -32 -7.105 1 97.25 101 ARG B CA 1
ATOM 2321 C C . ARG B 1 101 ? 6.367 -31.844 -8.586 1 97.25 101 ARG B C 1
ATOM 2323 O O . ARG B 1 101 ? 6.117 -32.844 -9.281 1 97.25 101 ARG B O 1
ATOM 2330 N N . TYR B 1 102 ? 6.273 -30.625 -9.023 1 97.31 102 TYR B N 1
ATOM 2331 C CA . TYR B 1 102 ? 5.66 -30.375 -10.328 1 97.31 102 TYR B CA 1
ATOM 2332 C C . TYR B 1 102 ? 6.602 -29.594 -11.234 1 97.31 102 TYR B C 1
ATOM 2334 O O . TYR B 1 102 ? 6.301 -29.375 -12.406 1 97.31 102 TYR B O 1
ATOM 2342 N N . GLY B 1 103 ? 7.793 -29.172 -10.719 1 97.69 103 GLY B N 1
ATOM 2343 C CA . GLY B 1 103 ? 8.586 -28.172 -11.406 1 97.69 103 GLY B CA 1
ATOM 2344 C C . GLY B 1 103 ? 8.102 -26.75 -11.156 1 97.69 103 GLY B C 1
ATOM 2345 O O . GLY B 1 103 ? 7.094 -26.547 -10.477 1 97.69 103 GLY B O 1
ATOM 2346 N N . ALA B 1 104 ? 8.82 -25.75 -11.742 1 98.12 104 ALA B N 1
ATOM 2347 C CA . ALA B 1 104 ? 8.445 -24.344 -11.562 1 98.12 104 ALA B CA 1
ATOM 2348 C C . ALA B 1 104 ? 7.035 -24.094 -12.102 1 98.12 104 ALA B C 1
ATOM 2350 O O . ALA B 1 104 ? 6.676 -24.562 -13.18 1 98.12 104 ALA B O 1
ATOM 2351 N N . PRO B 1 105 ? 6.25 -23.359 -11.32 1 98.12 105 PRO B N 1
ATOM 2352 C CA . PRO B 1 105 ? 4.906 -23.031 -11.812 1 98.12 105 PRO B CA 1
ATOM 2353 C C . PRO B 1 105 ? 4.93 -22.234 -13.109 1 98.12 105 PRO B C 1
ATOM 2355 O O . PRO B 1 105 ? 5.871 -21.484 -13.359 1 98.12 105 PRO B O 1
ATOM 2358 N N . ASP B 1 106 ? 3.861 -22.438 -13.93 1 97.19 106 ASP B N 1
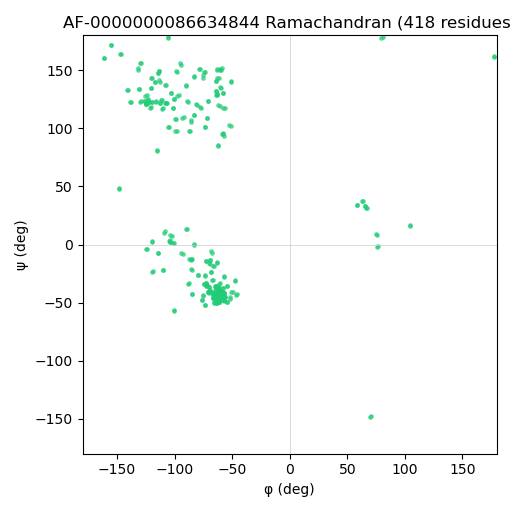ATOM 2359 C CA . ASP B 1 106 ? 3.697 -21.656 -15.148 1 97.19 106 ASP B CA 1
ATOM 2360 C C . ASP B 1 106 ? 2.947 -20.359 -14.875 1 97.19 106 ASP B C 1
ATOM 2362 O O . ASP B 1 106 ? 3.176 -19.344 -15.547 1 97.19 106 ASP B O 1
ATOM 2366 N N . VAL B 1 107 ? 2.006 -20.422 -13.906 1 96.56 107 VAL B N 1
ATOM 2367 C CA . VAL B 1 107 ? 1.093 -19.312 -13.664 1 96.56 107 VAL B CA 1
ATOM 2368 C C . VAL B 1 107 ? 0.868 -19.141 -12.164 1 96.56 107 VAL B C 1
ATOM 2370 O O . VAL B 1 107 ? 0.698 -20.125 -11.438 1 96.56 107 VAL B O 1
ATOM 2373 N N . LEU B 1 108 ? 0.949 -17.969 -11.703 1 98.06 108 LEU B N 1
ATOM 2374 C CA . LEU B 1 108 ? 0.441 -17.578 -10.398 1 98.06 108 LEU B CA 1
ATOM 2375 C C . LEU B 1 108 ? -0.812 -16.719 -10.539 1 98.06 108 LEU B C 1
ATOM 2377 O O . LEU B 1 108 ? -0.795 -15.695 -11.227 1 98.06 108 LEU B O 1
ATOM 2381 N N . VAL B 1 109 ? -1.902 -17.141 -9.969 1 95.69 109 VAL B N 1
ATOM 2382 C CA . VAL B 1 109 ? -3.086 -16.312 -9.773 1 95.69 109 VAL B CA 1
ATOM 2383 C C . VAL B 1 109 ? -3.193 -15.906 -8.305 1 95.69 109 VAL B C 1
ATOM 2385 O O . VAL B 1 109 ? -3.613 -16.703 -7.461 1 95.69 109 VAL B O 1
ATOM 2388 N N . ASN B 1 110 ? -2.805 -14.734 -8.039 1 96.69 110 ASN B N 1
ATOM 2389 C CA . ASN B 1 110 ? -2.852 -14.219 -6.676 1 96.69 110 ASN B CA 1
ATOM 2390 C C . ASN B 1 110 ? -4.207 -13.594 -6.359 1 96.69 110 ASN B C 1
ATOM 2392 O O . ASN B 1 110 ? -4.422 -12.406 -6.609 1 96.69 110 ASN B O 1
ATOM 2396 N N . SER B 1 111 ? -5.023 -14.359 -5.723 1 92.56 111 SER B N 1
ATOM 2397 C CA . SER B 1 111 ? -6.387 -13.914 -5.465 1 92.56 111 SER B CA 1
ATOM 2398 C C . SER B 1 111 ? -6.633 -13.727 -3.971 1 92.56 111 SER B C 1
ATOM 2400 O O . SER B 1 111 ? -7.699 -13.258 -3.566 1 92.56 111 SER B O 1
ATOM 2402 N N . ALA B 1 112 ? -5.652 -14.133 -3.176 1 94.94 112 ALA B N 1
ATOM 2403 C CA . ALA B 1 112 ? -5.789 -13.891 -1.741 1 94.94 112 ALA B CA 1
ATOM 2404 C C . ALA B 1 112 ? -5.957 -12.406 -1.443 1 94.94 112 ALA B C 1
ATOM 2406 O O . ALA B 1 112 ? -5.223 -11.57 -1.979 1 94.94 112 ALA B O 1
ATOM 2407 N N . GLY B 1 113 ? -6.934 -12.078 -0.68 1 92.31 113 GLY B N 1
ATOM 2408 C CA . GLY B 1 113 ? -7.199 -10.695 -0.312 1 92.31 113 GLY B CA 1
ATOM 2409 C C . GLY B 1 113 ? -8.438 -10.539 0.55 1 92.31 113 GLY B C 1
ATOM 2410 O O . GLY B 1 113 ? -9.25 -11.453 0.651 1 92.31 113 GLY B O 1
ATOM 2411 N N . ILE B 1 114 ? -8.508 -9.477 1.178 1 91.69 114 ILE B N 1
ATOM 2412 C CA . ILE B 1 114 ? -9.68 -9.141 1.981 1 91.69 114 ILE B CA 1
ATOM 2413 C C . ILE B 1 114 ? -10.172 -7.742 1.618 1 91.69 114 ILE B C 1
ATOM 2415 O O . ILE B 1 114 ? -9.438 -6.957 1.008 1 91.69 114 ILE B O 1
ATOM 2419 N N . ALA B 1 115 ? -11.438 -7.559 1.894 1 88.25 115 ALA B N 1
ATOM 2420 C CA . ALA B 1 115 ? -12.062 -6.262 1.664 1 88.25 115 ALA B CA 1
ATOM 2421 C C . ALA B 1 115 ? -12.758 -5.754 2.928 1 88.25 115 ALA B C 1
ATOM 2423 O O . ALA B 1 115 ? -13.484 -6.5 3.588 1 88.25 115 ALA B O 1
ATOM 2424 N N . ASP B 1 116 ? -12.398 -4.566 3.387 1 87 116 ASP B N 1
ATOM 2425 C CA . ASP B 1 116 ? -13.148 -3.811 4.387 1 87 116 ASP B CA 1
ATOM 2426 C C . ASP B 1 116 ? -14.008 -2.734 3.729 1 87 116 ASP B C 1
ATOM 2428 O O . ASP B 1 116 ? -13.477 -1.768 3.172 1 87 116 ASP B O 1
ATOM 2432 N N . SER B 1 117 ? -15.32 -2.992 3.75 1 84.06 117 SER B N 1
ATOM 2433 C CA . SER B 1 117 ? -16.219 -2.078 3.061 1 84.06 117 SER B CA 1
ATOM 2434 C C . SER B 1 117 ? -17.125 -1.343 4.047 1 84.06 117 SER B C 1
ATOM 2436 O O . SER B 1 117 ? -17.438 -1.863 5.121 1 84.06 117 SER B O 1
ATOM 2438 N N . ASN B 1 118 ? -17.438 -0.201 3.641 1 87.94 118 ASN B N 1
ATOM 2439 C CA . ASN B 1 118 ? -18.406 0.624 4.367 1 87.94 118 ASN B CA 1
ATOM 2440 C C . ASN B 1 118 ? -17.891 0.981 5.762 1 87.94 118 ASN B C 1
ATOM 2442 O O . ASN B 1 118 ? -18.656 0.929 6.73 1 87.94 118 ASN B O 1
ATOM 2446 N N . ILE B 1 119 ? -16.719 1.208 5.863 1 91.94 119 ILE B N 1
ATOM 2447 C CA . ILE B 1 119 ? -16.125 1.709 7.094 1 91.94 119 ILE B CA 1
ATOM 2448 C C . ILE B 1 119 ? -15.547 3.104 6.859 1 91.94 119 ILE B C 1
ATOM 2450 O O . ILE B 1 119 ? -14.695 3.291 5.984 1 91.94 119 ILE B O 1
ATOM 2454 N N . LYS B 1 120 ? -16.016 4.016 7.641 1 93.81 120 LYS B N 1
ATOM 2455 C CA . LYS B 1 120 ? -15.57 5.398 7.512 1 93.81 120 LYS B CA 1
ATOM 2456 C C . LYS B 1 120 ? -14.078 5.523 7.836 1 93.81 120 LYS B C 1
ATOM 2458 O O . LYS B 1 120 ? -13.602 4.926 8.797 1 93.81 120 LYS B O 1
ATOM 2463 N N . ALA B 1 121 ? -13.391 6.371 7.047 1 94.94 121 ALA B N 1
ATOM 2464 C CA . ALA B 1 121 ? -11.953 6.551 7.227 1 94.94 121 ALA B CA 1
ATOM 2465 C C . ALA B 1 121 ? -11.641 7.121 8.609 1 94.94 121 ALA B C 1
ATOM 2467 O O . ALA B 1 121 ? -10.648 6.73 9.234 1 94.94 121 ALA B O 1
ATOM 2468 N N . GLU B 1 122 ? -12.469 8.023 9.055 1 95.56 122 GLU B N 1
ATOM 2469 C CA . GLU B 1 122 ? -12.164 8.727 10.297 1 95.56 122 GLU B CA 1
ATOM 2470 C C . GLU B 1 122 ? -12.359 7.82 11.508 1 95.56 122 GLU B C 1
ATOM 2472 O O . GLU B 1 122 ? -11.898 8.141 12.609 1 95.56 122 GLU B O 1
ATOM 2477 N N . THR B 1 123 ? -13.016 6.684 11.367 1 95.31 123 THR B N 1
ATOM 2478 C CA . THR B 1 123 ? -13.211 5.77 12.484 1 95.31 123 THR B CA 1
ATOM 2479 C C . THR B 1 123 ? -12.57 4.41 12.188 1 95.31 123 THR B C 1
ATOM 2481 O O . THR B 1 123 ? -12.719 3.471 12.977 1 95.31 123 THR B O 1
ATOM 2484 N N . TYR B 1 124 ? -11.953 4.297 11.086 1 94.69 124 TYR B N 1
ATOM 2485 C CA . TYR B 1 124 ? -11.344 3.039 10.672 1 94.69 124 TYR B CA 1
ATOM 2486 C C . TYR B 1 124 ? -10.227 2.633 11.625 1 94.69 124 TYR B C 1
ATOM 2488 O O . TYR B 1 124 ? -9.352 3.443 11.953 1 94.69 124 TYR B O 1
ATOM 2496 N N . ASP B 1 125 ? -10.172 1.388 12.094 1 95.69 125 ASP B N 1
ATOM 2497 C CA . ASP B 1 125 ? -9.164 0.858 13.016 1 95.69 125 ASP B CA 1
ATOM 2498 C C . ASP B 1 125 ? -7.812 0.71 12.328 1 95.69 125 ASP B C 1
ATOM 2500 O O . ASP B 1 125 ? -7.68 -0.048 11.359 1 95.69 125 ASP B O 1
ATOM 2504 N N . PRO B 1 126 ? -6.773 1.35 12.875 1 94.81 126 PRO B N 1
ATOM 2505 C CA . PRO B 1 126 ? -5.441 1.263 12.273 1 94.81 126 PRO B CA 1
ATOM 2506 C C . PRO B 1 126 ? -4.941 -0.174 12.156 1 94.81 126 PRO B C 1
ATOM 2508 O O . PRO B 1 126 ? -4.234 -0.508 11.203 1 94.81 126 PRO B O 1
ATOM 2511 N N . ALA B 1 127 ? -5.234 -0.933 13.102 1 95.31 127 ALA B N 1
ATOM 2512 C CA . ALA B 1 127 ? -4.805 -2.328 13.055 1 95.31 127 ALA B CA 1
ATOM 2513 C C . ALA B 1 127 ? -5.457 -3.061 11.883 1 95.31 127 ALA B C 1
ATOM 2515 O O . ALA B 1 127 ? -4.832 -3.918 11.25 1 95.31 127 ALA B O 1
ATOM 2516 N N . MET B 1 128 ? -6.754 -2.75 11.609 1 95.12 128 MET B N 1
ATOM 2517 C CA . MET B 1 128 ? -7.445 -3.314 10.461 1 95.12 128 MET B CA 1
ATOM 2518 C C . MET B 1 128 ? -6.785 -2.873 9.156 1 95.12 128 MET B C 1
ATOM 2520 O O . MET B 1 128 ? -6.648 -3.668 8.227 1 95.12 128 MET B O 1
ATOM 2524 N N . PHE B 1 129 ? -6.41 -1.677 9.086 1 95.25 129 PHE B N 1
ATOM 2525 C CA . PHE B 1 129 ? -5.762 -1.154 7.891 1 95.25 129 PHE B CA 1
ATOM 2526 C C . PHE B 1 129 ? -4.445 -1.874 7.629 1 95.25 129 PHE B C 1
ATOM 2528 O O . PHE B 1 129 ? -4.191 -2.324 6.512 1 95.25 129 PHE B O 1
ATOM 2535 N N . ARG B 1 130 ? -3.617 -2.008 8.633 1 96.12 130 ARG B N 1
ATOM 2536 C CA . ARG B 1 130 ? -2.336 -2.689 8.484 1 96.12 130 ARG B CA 1
ATOM 2537 C C . ARG B 1 130 ? -2.529 -4.129 8.016 1 96.12 130 ARG B C 1
ATOM 2539 O O . ARG B 1 130 ? -1.794 -4.609 7.152 1 96.12 130 ARG B O 1
ATOM 2546 N N . ARG B 1 131 ? -3.459 -4.75 8.648 1 95.62 131 ARG B N 1
ATOM 2547 C CA . ARG B 1 131 ? -3.758 -6.129 8.266 1 95.62 131 ARG B CA 1
ATOM 2548 C C . ARG B 1 131 ? -4.172 -6.211 6.801 1 95.62 131 ARG B C 1
ATOM 2550 O O . ARG B 1 131 ? -3.711 -7.094 6.07 1 95.62 131 ARG B O 1
ATOM 2557 N N . LEU B 1 132 ? -5.043 -5.305 6.406 1 95.94 132 LEU B N 1
ATOM 2558 C CA . LEU B 1 132 ? -5.539 -5.258 5.035 1 95.94 132 LEU B CA 1
ATOM 2559 C C . LEU B 1 132 ? -4.395 -5.059 4.051 1 95.94 132 LEU B C 1
ATOM 2561 O O . LEU B 1 132 ? -4.301 -5.781 3.051 1 95.94 132 LEU B O 1
ATOM 2565 N N . ILE B 1 133 ? -3.525 -4.148 4.352 1 96.81 133 ILE B N 1
ATOM 2566 C CA . ILE B 1 133 ? -2.393 -3.848 3.482 1 96.81 133 ILE B CA 1
ATOM 2567 C C . ILE B 1 133 ? -1.449 -5.047 3.43 1 96.81 133 ILE B C 1
ATOM 2569 O O . ILE B 1 133 ? -0.938 -5.395 2.363 1 96.81 133 ILE B O 1
ATOM 2573 N N . ASP B 1 134 ? -1.201 -5.617 4.527 1 97.31 134 ASP B N 1
ATOM 2574 C CA . ASP B 1 134 ? -0.274 -6.742 4.605 1 97.31 134 ASP B CA 1
ATOM 2575 C C . ASP B 1 134 ? -0.771 -7.922 3.771 1 97.31 134 ASP B C 1
ATOM 2577 O O . ASP B 1 134 ? 0.006 -8.547 3.049 1 97.31 134 ASP B O 1
ATOM 2581 N N . ILE B 1 135 ? -2.004 -8.203 3.834 1 96.62 135 ILE B N 1
ATOM 2582 C CA . ILE B 1 135 ? -2.576 -9.32 3.094 1 96.62 135 ILE B CA 1
ATOM 2583 C C . ILE B 1 135 ? -2.65 -8.977 1.609 1 96.62 135 ILE B C 1
ATOM 2585 O O . ILE B 1 135 ? -2.15 -9.719 0.766 1 96.62 135 ILE B O 1
ATOM 2589 N N . ASN B 1 136 ? -3.244 -7.82 1.262 1 96.19 136 ASN B N 1
ATOM 2590 C CA . ASN B 1 136 ? -3.564 -7.488 -0.123 1 96.19 136 ASN B CA 1
ATOM 2591 C C . ASN B 1 136 ? -2.318 -7.09 -0.907 1 96.19 136 ASN B C 1
ATOM 2593 O O . ASN B 1 136 ? -2.139 -7.508 -2.053 1 96.19 136 ASN B O 1
ATOM 2597 N N . LEU B 1 137 ? -1.493 -6.281 -0.294 1 96.75 137 LEU B N 1
ATOM 2598 C CA . LEU B 1 137 ? -0.377 -5.707 -1.036 1 96.75 137 LEU B CA 1
ATOM 2599 C C . LEU B 1 137 ? 0.917 -6.461 -0.743 1 96.75 137 LEU B C 1
ATOM 2601 O O . LEU B 1 137 ? 1.535 -7.02 -1.651 1 96.75 137 LEU B O 1
ATOM 2605 N N . THR B 1 138 ? 1.294 -6.539 0.553 1 97.56 138 THR B N 1
ATOM 2606 C CA . THR B 1 138 ? 2.523 -7.238 0.911 1 97.56 138 THR B CA 1
ATOM 2607 C C . THR B 1 138 ? 2.451 -8.703 0.491 1 97.56 138 THR B C 1
ATOM 2609 O O . THR B 1 138 ? 3.41 -9.242 -0.065 1 97.56 138 THR B O 1
ATOM 2612 N N . GLY B 1 139 ? 1.328 -9.305 0.754 1 97.88 139 GLY B N 1
ATOM 2613 C CA . GLY B 1 139 ? 1.135 -10.68 0.334 1 97.88 139 GLY B CA 1
ATOM 2614 C C . GLY B 1 139 ? 1.3 -10.883 -1.161 1 97.88 139 GLY B C 1
ATOM 2615 O O . GLY B 1 139 ? 1.894 -11.867 -1.601 1 97.88 139 GLY B O 1
ATOM 2616 N N . SER B 1 140 ? 0.754 -9.945 -1.974 1 97.38 140 SER B N 1
ATOM 2617 C CA . SER B 1 140 ? 0.898 -10.008 -3.424 1 97.38 140 SER B CA 1
ATOM 2618 C C . SER B 1 140 ? 2.365 -9.945 -3.838 1 97.38 140 SER B C 1
ATOM 2620 O O . SER B 1 140 ? 2.789 -10.656 -4.746 1 97.38 140 SER B O 1
ATOM 2622 N N . PHE B 1 141 ? 3.092 -9.125 -3.195 1 97.94 141 PHE B N 1
ATOM 2623 C CA . PHE B 1 141 ? 4.516 -9.008 -3.486 1 97.94 141 PHE B CA 1
ATOM 2624 C C . PHE B 1 141 ? 5.25 -10.297 -3.119 1 97.94 141 PHE B C 1
ATOM 2626 O O . PHE B 1 141 ? 6.027 -10.82 -3.918 1 97.94 141 PHE B O 1
ATOM 2633 N N . LEU B 1 142 ? 5.047 -10.797 -1.932 1 98.38 142 LEU B N 1
ATOM 2634 C CA . LEU B 1 142 ? 5.762 -11.969 -1.439 1 98.38 142 LEU B CA 1
ATOM 2635 C C . LEU B 1 142 ? 5.488 -13.188 -2.32 1 98.38 142 LEU B C 1
ATOM 2637 O O . LEU B 1 142 ? 6.41 -13.93 -2.668 1 98.38 142 LEU B O 1
ATOM 2641 N N . MET B 1 143 ? 4.23 -13.336 -2.664 1 98.5 143 MET B N 1
ATOM 2642 C CA . MET B 1 143 ? 3.869 -14.445 -3.541 1 98.5 143 MET B CA 1
ATOM 2643 C C . MET B 1 143 ? 4.52 -14.297 -4.91 1 98.5 143 MET B C 1
ATOM 2645 O O . MET B 1 143 ? 5.086 -15.25 -5.445 1 98.5 143 MET B O 1
ATOM 2649 N N . SER B 1 144 ? 4.402 -13.109 -5.457 1 98.31 144 SER B N 1
ATOM 2650 C CA . SER B 1 144 ? 5 -12.852 -6.762 1 98.31 144 SER B CA 1
ATOM 2651 C C . SER B 1 144 ? 6.508 -13.094 -6.734 1 98.31 144 SER B C 1
ATOM 2653 O O . SER B 1 144 ? 7.059 -1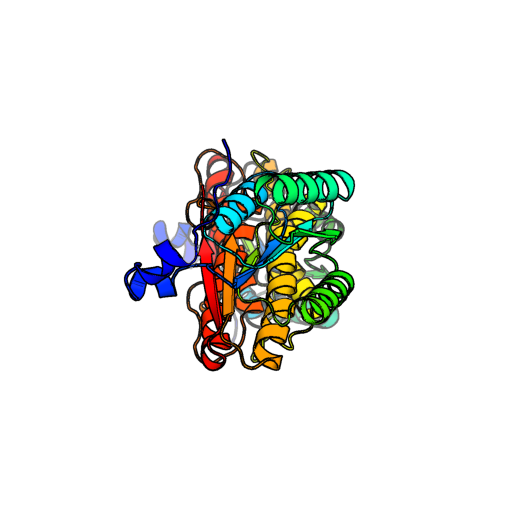3.695 -7.664 1 98.31 144 SER B O 1
ATOM 2655 N N . GLN B 1 145 ? 7.121 -12.625 -5.688 1 98.5 145 GLN B N 1
ATOM 2656 C CA . GLN B 1 145 ? 8.57 -12.773 -5.566 1 98.5 145 GLN B CA 1
ATOM 2657 C C . GLN B 1 145 ? 8.969 -14.242 -5.535 1 98.5 145 GLN B C 1
ATOM 2659 O O . GLN B 1 145 ? 9.883 -14.664 -6.254 1 98.5 145 GLN B O 1
ATOM 2664 N N . ALA B 1 146 ? 8.32 -15.016 -4.711 1 98.69 146 ALA B N 1
ATOM 2665 C CA . ALA B 1 146 ? 8.648 -16.422 -4.547 1 98.69 146 ALA B CA 1
ATOM 2666 C C . ALA B 1 146 ? 8.461 -17.188 -5.855 1 98.69 146 ALA B C 1
ATOM 2668 O O . ALA B 1 146 ? 9.352 -17.922 -6.297 1 98.69 146 ALA B O 1
ATOM 2669 N N . VAL B 1 147 ? 7.32 -17.016 -6.5 1 98.75 147 VAL B N 1
ATOM 2670 C CA . VAL B 1 147 ? 7.012 -17.734 -7.73 1 98.75 147 VAL B CA 1
ATOM 2671 C C . VAL B 1 147 ? 7.879 -17.219 -8.867 1 98.75 147 VAL B C 1
ATOM 2673 O O . VAL B 1 147 ? 8.375 -17.984 -9.695 1 98.75 147 VAL B O 1
ATOM 2676 N N . GLY B 1 148 ? 8.039 -15.859 -8.906 1 98.38 148 GLY B N 1
ATOM 2677 C CA . GLY B 1 148 ? 8.922 -15.273 -9.898 1 98.38 148 GLY B CA 1
ATOM 2678 C C . GLY B 1 148 ? 10.336 -15.82 -9.844 1 98.38 148 GLY B C 1
ATOM 2679 O O . GLY B 1 148 ? 10.922 -16.141 -10.875 1 98.38 148 GLY B O 1
ATOM 2680 N N . ARG B 1 149 ? 10.859 -15.922 -8.625 1 98.5 149 ARG B N 1
ATOM 2681 C CA . ARG B 1 149 ? 12.195 -16.484 -8.438 1 98.5 149 ARG B CA 1
ATOM 2682 C C . ARG B 1 149 ? 12.266 -17.906 -8.961 1 98.5 149 ARG B C 1
ATOM 2684 O O . ARG B 1 149 ? 13.266 -18.312 -9.562 1 98.5 149 ARG B O 1
ATOM 2691 N N . ALA B 1 150 ? 11.25 -18.656 -8.695 1 98.62 150 ALA B N 1
ATOM 2692 C CA . ALA B 1 150 ? 11.219 -20.047 -9.172 1 98.62 150 ALA B CA 1
ATOM 2693 C C . ALA B 1 150 ? 11.227 -20.094 -10.695 1 98.62 150 ALA B C 1
ATOM 2695 O O . ALA B 1 150 ? 11.922 -20.922 -11.289 1 98.62 150 ALA B O 1
ATOM 2696 N N . MET B 1 151 ? 10.398 -19.219 -11.312 1 98.38 151 MET B N 1
ATOM 2697 C CA . MET B 1 151 ? 10.359 -19.141 -12.766 1 98.38 151 MET B CA 1
ATOM 2698 C C . MET B 1 151 ? 11.727 -18.766 -13.328 1 98.38 151 MET B C 1
ATOM 2700 O O . MET B 1 151 ? 12.211 -19.391 -14.266 1 98.38 151 MET B O 1
ATOM 2704 N N . MET B 1 152 ? 12.359 -17.781 -12.688 1 98.19 152 MET B N 1
ATOM 2705 C CA . MET B 1 152 ? 13.672 -17.312 -13.117 1 98.19 152 MET B CA 1
ATOM 2706 C C . MET B 1 152 ? 14.727 -18.406 -13 1 98.19 152 MET B C 1
ATOM 2708 O O . MET B 1 152 ? 15.523 -18.609 -13.914 1 98.19 152 MET B O 1
ATOM 2712 N N . ALA B 1 153 ? 14.703 -19.047 -11.914 1 98.06 153 ALA B N 1
ATOM 2713 C CA . ALA B 1 153 ? 15.672 -20.109 -11.656 1 98.06 153 ALA B CA 1
ATOM 2714 C C . ALA B 1 153 ? 15.539 -21.234 -12.688 1 98.06 153 ALA B C 1
ATOM 2716 O O . ALA B 1 153 ? 16.547 -21.844 -13.078 1 98.06 153 ALA B O 1
ATOM 2717 N N . ALA B 1 154 ? 14.367 -21.5 -13.148 1 98 154 ALA B N 1
ATOM 2718 C CA . ALA B 1 154 ? 14.109 -22.578 -14.109 1 98 154 ALA B CA 1
ATOM 2719 C C . ALA B 1 154 ? 14.359 -22.094 -15.539 1 98 154 ALA B C 1
ATOM 2721 O O . ALA B 1 154 ? 14.344 -22.906 -16.469 1 98 154 ALA B O 1
ATOM 2722 N N . GLY B 1 155 ? 14.5 -20.812 -15.703 1 97.38 155 GLY B N 1
ATOM 2723 C CA . GLY B 1 155 ? 14.625 -20.266 -17.047 1 97.38 155 GLY B CA 1
ATOM 2724 C C . GLY B 1 155 ? 13.383 -20.453 -17.891 1 97.38 155 GLY B C 1
ATOM 2725 O O . GLY B 1 155 ? 13.477 -20.688 -19.094 1 97.38 155 GLY B O 1
ATOM 2726 N N . LYS B 1 156 ? 12.32 -20.422 -17.297 1 95.31 156 LYS B N 1
ATOM 2727 C CA . LYS B 1 156 ? 11.039 -20.656 -17.969 1 95.31 156 LYS B CA 1
ATOM 2728 C C . LYS B 1 156 ? 10.188 -19.391 -17.984 1 95.31 156 LYS B C 1
ATOM 2730 O O . LYS B 1 156 ? 10.164 -18.641 -17.016 1 95.31 156 LYS B O 1
ATOM 2735 N N . PRO B 1 157 ? 9.469 -19.172 -19.141 1 93.94 157 PRO B N 1
ATOM 2736 C CA . PRO B 1 157 ? 8.492 -18.094 -19.125 1 93.94 157 PRO B CA 1
ATOM 2737 C C . PRO B 1 157 ? 7.363 -18.328 -18.125 1 93.94 157 PRO B C 1
ATOM 2739 O O . PRO B 1 157 ? 7.062 -19.469 -17.781 1 93.94 157 PRO B O 1
ATOM 2742 N N . GLY B 1 158 ? 6.832 -17.234 -17.625 1 95.69 158 GLY B N 1
ATOM 2743 C CA . GLY B 1 158 ? 5.77 -17.344 -16.641 1 95.69 158 GLY B CA 1
ATOM 2744 C C . GLY B 1 158 ? 4.754 -16.234 -16.719 1 95.69 158 GLY B C 1
ATOM 2745 O O . GLY B 1 158 ? 4.949 -15.258 -17.453 1 95.69 158 GLY B O 1
ATOM 2746 N N . SER B 1 159 ? 3.613 -16.453 -16.094 1 95 159 SER B N 1
ATOM 2747 C CA . SER B 1 159 ? 2.543 -15.469 -16.016 1 95 159 SER B CA 1
ATOM 2748 C C . SER B 1 159 ? 2.057 -15.281 -14.586 1 95 159 SER B C 1
ATOM 2750 O O . SER B 1 159 ? 1.715 -16.25 -13.914 1 95 159 SER B O 1
ATOM 2752 N N . ILE B 1 160 ? 2.125 -14.07 -14.117 1 96.31 160 ILE B N 1
ATOM 2753 C CA . ILE B 1 160 ? 1.622 -13.719 -12.797 1 96.31 160 ILE B CA 1
ATOM 2754 C C . ILE B 1 160 ? 0.406 -12.805 -12.93 1 96.31 160 ILE B C 1
ATOM 2756 O O . ILE B 1 160 ? 0.469 -11.773 -13.594 1 96.31 160 ILE B O 1
ATOM 2760 N N . ILE B 1 161 ? -0.696 -13.273 -12.352 1 93.12 161 ILE B N 1
ATOM 2761 C CA . ILE B 1 161 ? -1.943 -12.516 -12.359 1 93.12 161 ILE B CA 1
ATOM 2762 C C . ILE B 1 161 ? -2.262 -12.031 -10.953 1 93.12 161 ILE B C 1
ATOM 2764 O O . ILE B 1 161 ? -2.432 -12.836 -10.031 1 93.12 161 ILE B O 1
ATOM 2768 N N . LEU B 1 162 ? -2.291 -10.727 -10.789 1 94.44 162 LEU B N 1
ATOM 2769 C CA . LEU B 1 162 ? -2.67 -10.133 -9.516 1 94.44 162 LEU B CA 1
ATOM 2770 C C . LEU B 1 162 ? -4.117 -9.648 -9.547 1 94.44 162 LEU B C 1
ATOM 2772 O O . LEU B 1 162 ? -4.516 -8.938 -10.477 1 94.44 162 LEU B O 1
ATOM 2776 N N . VAL B 1 163 ? -4.879 -10.102 -8.617 1 87.5 163 VAL B N 1
ATOM 2777 C CA . VAL B 1 163 ? -6.285 -9.711 -8.562 1 87.5 163 VAL B CA 1
ATOM 2778 C C . VAL B 1 163 ? -6.426 -8.367 -7.859 1 87.5 163 VAL B C 1
ATOM 2780 O O . VAL B 1 163 ? -6.145 -8.25 -6.664 1 87.5 163 VAL B O 1
ATOM 2783 N N . ALA B 1 164 ? -6.793 -7.449 -8.656 1 80.88 164 ALA B N 1
ATOM 2784 C CA . ALA B 1 164 ? -7.059 -6.09 -8.195 1 80.88 164 ALA B CA 1
ATOM 2785 C C . ALA B 1 164 ? -8.562 -5.805 -8.164 1 80.88 164 ALA B C 1
ATOM 2787 O O . ALA B 1 164 ? -9.375 -6.73 -8.109 1 80.88 164 ALA B O 1
ATOM 2788 N N . SER B 1 165 ? -9.07 -4.734 -7.793 1 65.38 165 SER B N 1
ATOM 2789 C CA . SER B 1 165 ? -10.477 -4.34 -7.793 1 65.38 165 SER B CA 1
ATOM 2790 C C . SER B 1 165 ? -10.703 -3.102 -8.656 1 65.38 165 SER B C 1
ATOM 2792 O O . SER B 1 165 ? -9.789 -2.299 -8.852 1 65.38 165 SER B O 1
ATOM 2794 N N . MET B 1 166 ? -11.969 -3.221 -9.32 1 46.06 166 MET B N 1
ATOM 2795 C CA . MET B 1 166 ? -12.359 -1.99 -10 1 46.06 166 MET B CA 1
ATOM 2796 C C . MET B 1 166 ? -12.18 -0.781 -9.094 1 46.06 166 MET B C 1
ATOM 2798 O O . MET B 1 166 ? -11.898 0.322 -9.562 1 46.06 166 MET B O 1
ATOM 2802 N N . SER B 1 167 ? -12.344 -1.038 -7.832 1 45.47 167 SER B N 1
ATOM 2803 C CA . SER B 1 167 ? -12.273 0.044 -6.855 1 45.47 167 SER B CA 1
ATOM 2804 C C . SER B 1 167 ? -10.852 0.575 -6.723 1 45.47 167 SER B C 1
ATOM 2806 O O . SER B 1 167 ? -10.625 1.624 -6.117 1 45.47 167 SER B O 1
ATOM 2808 N N . GLY B 1 168 ? -9.82 -0.04 -7.203 1 43.06 168 GLY B N 1
ATOM 2809 C CA . GLY B 1 168 ? -8.438 0.411 -7.199 1 43.06 168 GLY B CA 1
ATOM 2810 C C . GLY B 1 168 ? -8.172 1.529 -8.188 1 43.06 168 GLY B C 1
ATOM 2811 O O . GLY B 1 168 ? -7.164 2.227 -8.086 1 43.06 168 GLY B O 1
ATOM 2812 N N . SER B 1 169 ? -9.07 1.498 -9.281 1 42.84 169 SER B N 1
ATOM 2813 C CA . SER B 1 169 ? -8.875 2.518 -10.312 1 42.84 169 SER B CA 1
ATOM 2814 C C . SER B 1 169 ? -10.008 3.537 -10.297 1 42.84 169 SER B C 1
ATOM 2816 O O . SER B 1 169 ? -9.898 4.602 -10.914 1 42.84 169 SER B O 1
ATOM 2818 N N . ILE B 1 170 ? -11.281 3.078 -9.672 1 40.34 170 ILE B N 1
ATOM 2819 C CA . ILE B 1 170 ? -12.438 3.961 -9.633 1 40.34 170 ILE B CA 1
ATOM 2820 C C . ILE B 1 170 ? -12.859 4.195 -8.18 1 40.34 170 ILE B C 1
ATOM 2822 O O . ILE B 1 170 ? -12.727 3.307 -7.336 1 40.34 170 ILE B O 1
ATOM 2826 N N . VAL B 1 171 ? -12.844 5.512 -7.59 1 43.53 171 VAL B N 1
ATOM 2827 C CA . VAL B 1 171 ? -13.445 5.809 -6.297 1 43.53 171 VAL B CA 1
ATOM 2828 C C . VAL B 1 171 ? -14.938 5.469 -6.332 1 43.53 171 VAL B C 1
ATOM 2830 O O . VAL B 1 171 ? -15.688 6.031 -7.133 1 43.53 171 VAL B O 1
ATOM 2833 N N . ASN B 1 172 ? -15.375 4.246 -5.879 1 43.16 172 ASN B N 1
ATOM 2834 C CA . ASN B 1 172 ? -16.781 3.895 -5.848 1 43.16 172 ASN B CA 1
ATOM 2835 C C . ASN B 1 172 ? -17.578 4.812 -4.914 1 43.16 172 ASN B C 1
ATOM 2837 O O . ASN B 1 172 ? -17.25 4.918 -3.73 1 43.16 172 ASN B O 1
ATOM 2841 N N . TYR B 1 173 ? -18.047 5.992 -5.324 1 50.47 173 TYR B N 1
ATOM 2842 C CA . TYR B 1 173 ? -19.109 6.703 -4.609 1 50.47 173 TYR B CA 1
ATOM 2843 C C . TYR B 1 173 ? -20.406 5.906 -4.621 1 50.47 173 TYR B C 1
ATOM 2845 O O . TYR B 1 173 ? -20.766 5.312 -5.637 1 50.47 173 TYR B O 1
ATOM 2853 N N . PRO B 1 174 ? -21.016 5.75 -3.242 1 54.25 174 PRO B N 1
ATOM 2854 C CA . PRO B 1 174 ? -20.875 6.293 -1.89 1 54.25 174 PRO B CA 1
ATOM 2855 C C . PRO B 1 174 ? -20.109 5.355 -0.956 1 54.25 174 PRO B C 1
ATOM 2857 O O . PRO B 1 174 ? -20.094 5.57 0.259 1 54.25 174 PRO B O 1
ATOM 2860 N N . GLN B 1 175 ? -19.594 4.363 -1.438 1 63.5 175 GLN B N 1
ATOM 2861 C CA . GLN B 1 175 ? -19.078 3.389 -0.483 1 63.5 175 GLN B CA 1
ATOM 2862 C C . GLN B 1 175 ? -17.75 3.844 0.108 1 63.5 175 GLN B C 1
ATOM 2864 O O . GLN B 1 175 ? -16.797 4.098 -0.627 1 63.5 175 GLN B O 1
ATOM 2869 N N . GLU B 1 176 ? -17.797 4.039 1.406 1 76.88 176 GLU B N 1
ATOM 2870 C CA . GLU B 1 176 ? -16.594 4.426 2.141 1 76.88 176 GLU B CA 1
ATOM 2871 C C . GLU B 1 176 ? -15.633 3.25 2.283 1 76.88 176 GLU B C 1
ATOM 2873 O O . GLU B 1 176 ? -15.898 2.314 3.041 1 76.88 176 GLU B O 1
ATOM 2878 N N . GLN B 1 177 ? -14.633 3.197 1.503 1 84.81 177 GLN B N 1
ATOM 2879 C CA . GLN B 1 177 ? -13.664 2.107 1.505 1 84.81 177 GLN B CA 1
ATOM 2880 C C . GLN B 1 177 ? -12.273 2.605 1.118 1 84.81 177 GLN B C 1
ATOM 2882 O O . GLN B 1 177 ? -11.602 1.994 0.288 1 84.81 177 GLN B O 1
ATOM 2887 N N . SER B 1 178 ? -11.836 3.607 1.677 1 85.38 178 SER B N 1
ATOM 2888 C CA . SER B 1 178 ? -10.586 4.273 1.311 1 85.38 178 SER B CA 1
ATOM 2889 C C . SER B 1 178 ? -9.398 3.328 1.451 1 85.38 178 SER B C 1
ATOM 2891 O O . SER B 1 178 ? -8.531 3.279 0.575 1 85.38 178 SER B O 1
ATOM 2893 N N . CYS B 1 179 ? -9.438 2.527 2.518 1 87.5 179 CYS B N 1
ATOM 2894 C CA . CYS B 1 179 ? -8.297 1.66 2.801 1 87.5 179 CYS B CA 1
ATOM 2895 C C . CYS B 1 179 ? -8.211 0.526 1.786 1 87.5 179 CYS B C 1
ATOM 2897 O O . CYS B 1 179 ? -7.121 0.186 1.32 1 87.5 179 CYS B O 1
ATOM 2899 N N . TYR B 1 180 ? -9.32 0.007 1.467 1 90.25 180 TYR B N 1
ATOM 2900 C CA . TYR B 1 180 ? -9.352 -1.029 0.44 1 90.25 180 TYR B CA 1
ATOM 2901 C C . TYR B 1 180 ? -8.875 -0.483 -0.901 1 90.25 180 TYR B C 1
ATOM 2903 O O . TYR B 1 180 ? -8.047 -1.102 -1.571 1 90.25 180 TYR B O 1
ATOM 2911 N N . ASN B 1 181 ? -9.344 0.671 -1.281 1 87.56 181 ASN B N 1
ATOM 2912 C CA . ASN B 1 181 ? -8.969 1.316 -2.535 1 87.56 181 ASN B CA 1
ATOM 2913 C C . ASN B 1 181 ? -7.461 1.54 -2.617 1 87.56 181 ASN B C 1
ATOM 2915 O O . ASN B 1 181 ? -6.852 1.31 -3.664 1 87.56 181 ASN B O 1
ATOM 2919 N N . ALA B 1 182 ? -6.941 1.998 -1.546 1 92.25 182 ALA B N 1
ATOM 2920 C CA . ALA B 1 182 ? -5.504 2.242 -1.496 1 92.25 182 ALA B CA 1
ATOM 2921 C C . ALA B 1 182 ? -4.719 0.954 -1.726 1 92.25 182 ALA B C 1
ATOM 2923 O O . ALA B 1 182 ? -3.742 0.94 -2.479 1 92.25 182 ALA B O 1
ATOM 2924 N N . SER B 1 183 ? -5.117 -0.125 -1.119 1 93.31 183 SER B N 1
ATOM 2925 C CA . SER B 1 183 ? -4.43 -1.406 -1.248 1 93.31 183 SER B CA 1
ATOM 2926 C C . SER B 1 183 ? -4.441 -1.897 -2.691 1 93.31 183 SER B C 1
ATOM 2928 O O . SER B 1 183 ? -3.418 -2.352 -3.207 1 93.31 183 SER B O 1
ATOM 2930 N N . LYS B 1 184 ? -5.547 -1.788 -3.295 1 91.06 184 LYS B N 1
ATOM 2931 C CA . LYS B 1 184 ? -5.684 -2.311 -4.652 1 91.06 184 LYS B CA 1
ATOM 2932 C C . LYS B 1 184 ? -4.93 -1.44 -5.652 1 91.06 184 LYS B C 1
ATOM 2934 O O . LYS B 1 184 ? -4.395 -1.945 -6.645 1 91.06 184 LYS B O 1
ATOM 2939 N N . ALA B 1 185 ? -4.918 -0.164 -5.418 1 89.81 185 ALA B N 1
ATOM 2940 C CA . ALA B 1 185 ? -4.078 0.699 -6.246 1 89.81 185 ALA B CA 1
ATOM 2941 C C . ALA B 1 185 ? -2.607 0.311 -6.129 1 89.81 185 ALA B C 1
ATOM 2943 O O . ALA B 1 185 ? -1.881 0.298 -7.125 1 89.81 185 ALA B O 1
ATOM 2944 N N . GLY B 1 186 ? -2.201 0.067 -4.922 1 93 186 GLY B N 1
ATOM 2945 C CA . GLY B 1 186 ? -0.85 -0.427 -4.715 1 93 186 GLY B CA 1
ATOM 2946 C C . GLY B 1 186 ? -0.562 -1.711 -5.473 1 93 186 GLY B C 1
ATOM 2947 O O . GLY B 1 186 ? 0.498 -1.851 -6.086 1 93 186 GLY B O 1
ATOM 2948 N N . VAL B 1 187 ? -1.491 -2.584 -5.473 1 93.75 187 VAL B N 1
ATOM 2949 C CA . VAL B 1 187 ? -1.344 -3.867 -6.152 1 93.75 187 VAL B CA 1
ATOM 2950 C C . VAL B 1 187 ? -1.204 -3.643 -7.656 1 93.75 187 VAL B C 1
ATOM 2952 O O . VAL B 1 187 ? -0.349 -4.25 -8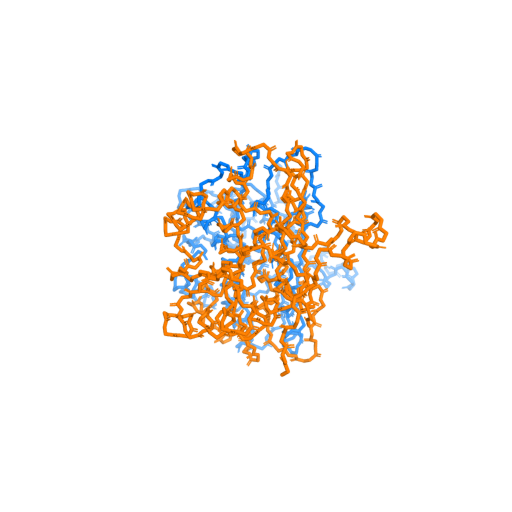.305 1 93.75 187 VAL B O 1
ATOM 2955 N N . ILE B 1 188 ? -2.049 -2.818 -8.188 1 89.81 188 ILE B N 1
ATOM 2956 C CA . ILE B 1 188 ? -2.018 -2.533 -9.617 1 89.81 188 ILE B CA 1
ATOM 2957 C C . ILE B 1 188 ? -0.645 -1.991 -10.008 1 89.81 188 ILE B C 1
ATOM 2959 O O . ILE B 1 188 ? -0.034 -2.463 -10.969 1 89.81 188 ILE B O 1
ATOM 2963 N N . GLN B 1 189 ? -0.171 -1.051 -9.266 1 91.19 189 GLN B N 1
ATOM 2964 C CA . GLN B 1 189 ? 1.108 -0.436 -9.609 1 91.19 189 GLN B CA 1
ATOM 2965 C C . GLN B 1 189 ? 2.264 -1.405 -9.375 1 91.19 189 GLN B C 1
ATOM 2967 O O . GLN B 1 189 ? 3.248 -1.395 -10.117 1 91.19 189 GLN B O 1
ATOM 2972 N N . LEU B 1 190 ? 2.18 -2.195 -8.367 1 93.19 190 LEU B N 1
ATOM 2973 C CA . LEU B 1 190 ? 3.143 -3.273 -8.164 1 93.19 190 LEU B CA 1
ATOM 2974 C C . LEU B 1 190 ? 3.221 -4.164 -9.398 1 93.19 190 LEU B C 1
ATOM 2976 O O . LEU B 1 190 ? 4.312 -4.461 -9.891 1 93.19 190 LEU B O 1
ATOM 2980 N N . GLY B 1 191 ? 2.055 -4.57 -9.852 1 93.38 191 GLY B N 1
ATOM 2981 C CA . GLY B 1 191 ? 1.997 -5.406 -11.039 1 93.38 191 GLY B CA 1
ATOM 2982 C C . GLY B 1 191 ? 2.666 -4.773 -12.25 1 93.38 191 GLY B C 1
ATOM 2983 O O . GLY B 1 191 ? 3.455 -5.422 -12.938 1 93.38 191 GLY B O 1
ATOM 2984 N N . LYS B 1 192 ? 2.332 -3.5 -12.477 1 90.75 192 LYS B N 1
ATOM 2985 C CA . LYS B 1 192 ? 2.941 -2.779 -13.586 1 90.75 192 LYS B CA 1
ATOM 2986 C C . LYS B 1 192 ? 4.461 -2.734 -13.445 1 90.75 192 LYS B C 1
ATOM 2988 O O . LYS B 1 192 ? 5.184 -2.928 -14.43 1 90.75 192 LYS B O 1
ATOM 2993 N N . SER B 1 193 ? 4.926 -2.469 -12.32 1 92 193 SER B N 1
ATOM 2994 C CA . SER B 1 193 ? 6.355 -2.354 -12.062 1 92 193 SER B CA 1
ATOM 2995 C C . SER B 1 193 ? 7.059 -3.699 -12.234 1 92 193 SER B C 1
ATOM 2997 O O . SER B 1 193 ? 8.125 -3.775 -12.852 1 92 193 SER B O 1
ATOM 2999 N N . LEU B 1 194 ? 6.516 -4.734 -11.695 1 94.44 194 LEU B N 1
ATOM 3000 C CA . LEU B 1 194 ? 7.086 -6.07 -11.844 1 94.44 194 LEU B CA 1
ATOM 3001 C C . LEU B 1 194 ? 7.141 -6.477 -13.312 1 94.44 194 LEU B C 1
ATOM 3003 O O . LEU B 1 194 ? 8.109 -7.102 -13.75 1 94.44 194 LEU B O 1
ATOM 3007 N N . ALA B 1 195 ? 6.012 -6.18 -14.008 1 92.06 195 ALA B N 1
ATOM 3008 C CA . ALA B 1 195 ? 5.965 -6.492 -15.438 1 92.06 195 ALA B CA 1
ATOM 3009 C C . ALA B 1 195 ? 7.172 -5.906 -16.156 1 92.06 195 ALA B C 1
ATOM 3011 O O . ALA B 1 195 ? 7.812 -6.59 -16.969 1 92.06 195 ALA B O 1
ATOM 3012 N N . ALA B 1 196 ? 7.453 -4.645 -15.852 1 90.88 196 ALA B N 1
ATOM 3013 C CA . ALA B 1 196 ? 8.57 -3.963 -16.484 1 90.88 196 ALA B CA 1
ATOM 3014 C C . ALA B 1 196 ? 9.906 -4.59 -16.078 1 90.88 196 ALA B C 1
ATOM 3016 O O . ALA B 1 196 ? 10.758 -4.855 -16.922 1 90.88 196 ALA B O 1
ATOM 3017 N N . GLU B 1 197 ? 10.102 -4.906 -14.859 1 93.19 197 GLU B N 1
ATOM 3018 C CA . GLU B 1 197 ? 11.367 -5.41 -14.336 1 93.19 197 GLU B CA 1
ATOM 3019 C C . GLU B 1 197 ? 11.625 -6.844 -14.789 1 93.19 197 GLU B C 1
ATOM 3021 O O . GLU B 1 197 ? 12.773 -7.238 -15 1 93.19 197 GLU B O 1
ATOM 3026 N N . TRP B 1 198 ? 10.57 -7.648 -14.953 1 95.69 198 TRP B N 1
ATOM 3027 C CA . TRP B 1 198 ? 10.758 -9.078 -15.156 1 95.69 198 TRP B CA 1
ATOM 3028 C C . TRP B 1 198 ? 10.539 -9.453 -16.609 1 95.69 198 TRP B C 1
ATOM 3030 O O . TRP B 1 198 ? 10.625 -10.633 -16.984 1 95.69 198 TRP B O 1
ATOM 3040 N N . ALA B 1 199 ? 10.297 -8.438 -17.422 1 91.62 199 ALA B N 1
ATOM 3041 C CA . ALA B 1 199 ? 10.195 -8.672 -18.859 1 91.62 199 ALA B CA 1
ATOM 3042 C C . ALA B 1 199 ? 11.438 -9.375 -19.391 1 91.62 199 ALA B C 1
ATOM 3044 O O . ALA B 1 199 ? 11.344 -10.242 -20.266 1 91.62 199 ALA B O 1
ATOM 3045 N N . LYS B 1 200 ? 12.523 -9.047 -18.844 1 94.12 200 LYS B N 1
ATOM 3046 C CA . LYS B 1 200 ? 13.797 -9.602 -19.297 1 94.12 200 LYS B CA 1
ATOM 3047 C C . LYS B 1 200 ? 13.867 -11.102 -19.016 1 94.12 200 LYS B C 1
ATOM 3049 O O . LYS B 1 200 ? 14.695 -11.812 -19.594 1 94.12 200 LYS B O 1
ATOM 3054 N N . TYR B 1 201 ? 13.07 -11.594 -18.156 1 96.12 201 TYR B N 1
ATOM 3055 C CA . TYR B 1 201 ? 13.039 -13.016 -17.828 1 96.12 201 TYR B CA 1
ATOM 3056 C C . TYR B 1 201 ? 11.875 -13.711 -18.531 1 96.12 201 TYR B C 1
ATOM 3058 O O . TYR B 1 201 ? 11.586 -14.883 -18.266 1 96.12 201 TYR B O 1
ATOM 3066 N N . ASP B 1 202 ? 11.078 -12.961 -19.359 1 95.5 202 ASP B N 1
ATOM 3067 C CA . ASP B 1 202 ? 9.891 -13.461 -20.047 1 95.5 202 ASP B CA 1
ATOM 3068 C C . ASP B 1 202 ? 8.789 -13.82 -19.062 1 95.5 202 ASP B C 1
ATOM 3070 O O . ASP B 1 202 ? 8.086 -14.82 -19.25 1 95.5 202 ASP B O 1
ATOM 3074 N N . ILE B 1 203 ? 8.773 -13.117 -18.016 1 95.38 203 ILE B N 1
ATOM 3075 C CA . ILE B 1 203 ? 7.691 -13.234 -17.047 1 95.38 203 ILE B CA 1
ATOM 3076 C C . ILE B 1 203 ? 6.711 -12.078 -17.234 1 95.38 203 ILE B C 1
ATOM 3078 O O . ILE B 1 203 ? 7.09 -10.914 -17.094 1 95.38 203 ILE B O 1
ATOM 3082 N N . ARG B 1 204 ? 5.469 -12.438 -17.578 1 93.44 204 ARG B N 1
ATOM 3083 C CA . ARG B 1 204 ? 4.414 -11.438 -17.703 1 93.44 204 ARG B CA 1
ATOM 3084 C C . ARG B 1 204 ? 3.686 -11.234 -16.375 1 93.44 204 ARG B C 1
ATOM 3086 O O . ARG B 1 204 ? 3.43 -12.203 -15.656 1 93.44 204 ARG B O 1
ATOM 3093 N N . VAL B 1 205 ? 3.428 -10 -16.047 1 94.19 205 VAL B N 1
ATOM 3094 C CA . VAL B 1 205 ? 2.66 -9.664 -14.852 1 94.19 205 VAL B CA 1
ATOM 3095 C C . VAL B 1 205 ? 1.475 -8.781 -15.227 1 94.19 205 VAL B C 1
ATOM 3097 O O . VAL B 1 205 ? 1.649 -7.727 -15.844 1 94.19 205 VAL B O 1
ATOM 3100 N N . ASN B 1 206 ? 0.204 -9.312 -14.875 1 88 206 ASN B N 1
ATOM 3101 C CA . ASN B 1 206 ? -1.011 -8.57 -15.195 1 88 206 ASN B CA 1
ATOM 3102 C C . ASN B 1 206 ? -1.945 -8.484 -13.992 1 88 206 ASN B C 1
ATOM 3104 O O . ASN B 1 206 ? -1.875 -9.312 -13.086 1 88 206 ASN B O 1
ATOM 3108 N N . CYS B 1 207 ? -2.713 -7.43 -13.961 1 88.31 207 CYS B N 1
ATOM 3109 C CA . CYS B 1 207 ? -3.742 -7.262 -12.938 1 88.31 207 CYS B CA 1
ATOM 3110 C C . CYS B 1 207 ? -5.133 -7.441 -13.531 1 88.31 207 CYS B C 1
ATOM 3112 O O . CYS B 1 207 ? -5.395 -7.004 -14.656 1 88.31 207 CYS B O 1
ATOM 3114 N N . ILE B 1 208 ? -5.961 -8.148 -12.805 1 74.12 208 ILE B N 1
ATOM 3115 C CA . ILE B 1 208 ? -7.359 -8.227 -13.211 1 74.12 208 ILE B CA 1
ATOM 3116 C C . ILE B 1 208 ? -8.25 -7.605 -12.141 1 74.12 208 ILE B C 1
ATOM 3118 O O . ILE B 1 208 ? -7.961 -7.707 -10.945 1 74.12 208 ILE B O 1
ATOM 3122 N N . SER B 1 209 ? -9.312 -6.836 -12.57 1 66.69 209 SER B N 1
ATOM 3123 C CA . SER B 1 209 ? -10.273 -6.215 -11.656 1 66.69 209 SER B CA 1
ATOM 3124 C C . SER B 1 209 ? -11.672 -6.789 -11.852 1 66.69 209 SER B C 1
ATOM 3126 O O . SER B 1 209 ? -12.438 -6.301 -12.688 1 66.69 209 SER B O 1
ATOM 3128 N N . PRO B 1 210 ? -11.898 -8 -11.227 1 53.59 210 PRO B N 1
ATOM 3129 C CA . PRO B 1 210 ? -13.211 -8.594 -11.484 1 53.59 210 PRO B CA 1
ATOM 3130 C C . PRO B 1 210 ? -14.359 -7.668 -11.102 1 53.59 210 PRO B C 1
ATOM 3132 O O . PRO B 1 210 ? -15.461 -7.797 -11.633 1 53.59 210 PRO B O 1
ATOM 3135 N N . GLY B 1 211 ? -14.344 -6.562 -10.039 1 50.28 211 GLY B N 1
ATOM 3136 C CA . GLY B 1 211 ? -15.422 -5.68 -9.633 1 50.28 211 GLY B CA 1
ATOM 3137 C C . GLY B 1 211 ? -14.938 -4.367 -9.047 1 50.28 211 GLY B C 1
ATOM 3138 O O . GLY B 1 211 ? -13.758 -4.23 -8.719 1 50.28 211 GLY B O 1
#